Protein AF-0000000073469593 (afdb_homodimer)

Sequence (524 aa):
MDCVEGMSTLTPGMVDVIVTSPPYNIGKAYTTYDDTIPRNTYLKWMRTVAEESYRVLSDHGSFYLNIGGSLKDPWIPIDVAQAFREQGFVLQNMIHWIKSIALPDEGVAAGHYKPINSKRYHNDCHEFIFHFTKNGTVQIDRLATGVPYQDKSNVNRWGGEKRDLRDRGNTWFIPYETIRESRPHPATFPIQLPVMCIKDHGLDKCRLVMDPFMGIGNTAIAAIRLGVPFIGFEIDEGYRKVANERVSAELRRESNNQEDCIMDCVEGMSTLTPGMVDVIVTSPPYNIGKAYTTYDDTIPRNTYLKWMRTVAEESYRVLSDHGSFYLNIGGSLKDPWIPIDVAQAFREQGFVLQNMIHWIKSIALPDEGVAAGHYKPINSKRYHNDCHEFIFHFTKNGTVQIDRLATGVPYQDKSNVNRWGGEKRDLRDRGNTWFIPYETIRESRPHPATFPIQLPVMCIKDHGLDKCRLVMDPFMGIGNTAIAAIRLGVPFIGFEIDEGYRKVANERVSAELRRESNNQEDCI

Radius of gyration: 24.13 Å; Cα contacts (8 Å, |Δi|>4): 1022; chains: 2; bounding box: 48×74×52 Å

Organism: Methanocorpusculum labreanum (strain ATCC 43576 / DSM 4855 / Z) (NCBI:txid410358)

Solvent-accessible surface area (backbone atoms only — not comparable to full-atom values): 27902 Å² total; per-residue (Å²): 71,53,34,68,66,54,50,69,73,49,59,69,40,65,30,25,33,35,43,34,44,70,88,77,70,73,48,71,77,57,77,64,92,59,66,61,58,47,49,54,53,49,48,52,51,48,36,52,47,39,48,50,49,57,47,25,33,21,85,72,16,41,36,37,42,36,38,58,55,47,76,92,40,63,53,52,40,55,54,50,50,47,38,34,42,74,69,54,39,27,70,36,37,77,30,35,39,33,29,22,41,45,39,71,94,74,75,42,61,50,59,57,79,66,86,67,93,59,54,54,53,63,34,79,18,66,32,39,31,41,30,27,21,62,75,53,70,48,59,42,29,57,59,69,64,32,38,61,54,72,58,63,74,46,22,74,72,67,19,73,90,62,42,67,55,34,65,45,37,27,33,42,62,56,56,67,74,87,62,92,57,82,70,89,58,90,86,64,74,48,44,64,57,40,37,48,51,52,35,28,54,25,64,92,71,41,73,24,36,34,17,61,45,28,50,64,25,38,49,52,46,25,29,56,76,69,72,32,49,69,50,70,20,35,64,50,65,69,37,37,53,49,15,51,53,50,45,53,52,51,51,51,51,52,52,50,55,54,54,69,72,100,72,54,34,67,65,54,49,68,73,49,59,70,40,64,30,25,32,34,43,35,45,68,88,75,68,73,50,71,75,58,75,64,91,62,68,62,60,46,50,54,54,48,48,52,50,49,36,52,47,38,48,50,50,56,46,26,33,22,84,75,16,42,36,36,42,36,39,59,54,48,78,91,41,65,54,52,38,54,54,50,51,48,37,35,43,74,68,53,38,26,70,36,37,77,31,36,38,33,30,24,42,45,39,72,94,76,74,42,60,50,59,57,80,65,85,67,94,59,53,55,52,62,32,81,17,64,32,40,32,42,31,27,21,62,74,53,70,50,60,43,30,57,60,70,63,33,37,62,55,72,57,65,74,46,22,74,72,67,19,71,90,62,41,66,56,34,66,46,37,28,33,42,64,56,57,66,73,88,62,91,58,81,69,91,59,90,85,64,75,48,45,64,56,40,38,47,53,50,37,28,52,26,64,92,71,42,73,21,36,34,17,60,45,30,49,63,26,39,49,51,47,26,29,56,76,69,72,32,49,69,49,66,22,35,66,50,64,70,37,36,52,50,15,51,52,50,44,51,52,50,54,52,51,53,54,52,55,56,52,69,72,99

InterPro domains:
  IPR001091 Restriction/modification DNA-methyltransferase [PR00508] (14-28)
  IPR001091 Restriction/modification DNA-methyltransferase [PR00508] (49-69)
  IPR001091 Restriction/modification DNA-methyltransferase [PR00508] (185-202)
  IPR001091 Restriction/modification DNA-methyltransferase [PR00508] (205-223)
  IPR001091 Restriction/modification DNA-methyltransferase [PR00508] (228-248)
  IPR002941 DNA methylase N-4/N-6 [PF01555] (15-245)
  IPR017985 DNA methylase, N-4 cytosine-specific, conserved site [PS00093] (19-24)
  IPR029063 S-adenosyl-L-methionine-dependent methyltransferase superfamily [G3DSA:3.40.50.150] (1-261)
  IPR029063 S-adenosyl-L-methionine-dependent methyltransferase superfamily [SSF53335] (1-248)

Structure (mmCIF, N/CA/C/O backbone):
data_AF-0000000073469593-model_v1
#
loop_
_entity.id
_entity.type
_entity.pdbx_description
1 polymer 'Type II methyltransferase'
#
loop_
_atom_site.group_PDB
_atom_site.id
_atom_site.type_symbol
_atom_site.label_atom_id
_atom_site.label_alt_id
_atom_site.label_comp_id
_atom_site.label_asym_id
_atom_site.label_entity_id
_atom_site.label_seq_id
_atom_site.pdbx_PDB_ins_code
_atom_site.Cartn_x
_atom_site.Cartn_y
_atom_site.Cartn_z
_atom_site.occupancy
_atom_site.B_iso_or_equiv
_atom_site.auth_seq_id
_atom_site.auth_comp_id
_atom_site.auth_asym_id
_atom_site.auth_atom_id
_atom_site.pdbx_PDB_model_num
ATOM 1 N N . MET A 1 1 ? 6.215 31.141 -5.684 1 80.81 1 MET A N 1
ATOM 2 C CA . MET A 1 1 ? 7.559 31.062 -5.109 1 80.81 1 MET A CA 1
ATOM 3 C C . MET A 1 1 ? 8.031 29.609 -5.016 1 80.81 1 MET A C 1
ATOM 5 O O . MET A 1 1 ? 7.23 28.703 -4.777 1 80.81 1 MET A O 1
ATOM 9 N N . ASP A 1 2 ? 9.305 29.516 -5.223 1 86.94 2 ASP A N 1
ATOM 10 C CA . ASP A 1 2 ? 9.945 28.219 -5.066 1 86.94 2 ASP A CA 1
ATOM 11 C C . ASP A 1 2 ? 9.914 27.75 -3.607 1 86.94 2 ASP A C 1
ATOM 13 O O . ASP A 1 2 ? 10.164 28.547 -2.697 1 86.94 2 ASP A O 1
ATOM 17 N N . CYS A 1 3 ? 9.57 26.5 -3.408 1 89.81 3 CYS A N 1
ATOM 18 C CA . CYS A 1 3 ? 9.352 26.016 -2.053 1 89.81 3 CYS A CA 1
ATOM 19 C C . CYS A 1 3 ? 10.641 26.031 -1.246 1 89.81 3 CYS A C 1
ATOM 21 O O . CYS A 1 3 ? 10.633 26.344 -0.055 1 89.81 3 CYS A O 1
ATOM 23 N N . VAL A 1 4 ? 11.789 25.688 -1.833 1 90.12 4 VAL A N 1
ATOM 24 C CA . VAL A 1 4 ? 13.062 25.656 -1.122 1 90.12 4 VAL A CA 1
ATOM 25 C C . VAL A 1 4 ? 13.445 27.062 -0.681 1 90.12 4 VAL A C 1
ATOM 27 O O . VAL A 1 4 ? 13.836 27.281 0.469 1 90.12 4 VAL A O 1
ATOM 30 N N . GLU A 1 5 ? 13.258 27.984 -1.577 1 90.38 5 GLU A N 1
ATOM 31 C CA . GLU A 1 5 ? 13.492 29.391 -1.237 1 90.38 5 GLU A CA 1
ATOM 32 C C . GLU A 1 5 ? 12.539 29.859 -0.138 1 90.38 5 GLU A C 1
ATOM 34 O O . GLU A 1 5 ? 12.961 30.531 0.805 1 90.38 5 GLU A O 1
ATOM 39 N N . GLY A 1 6 ? 11.328 29.516 -0.312 1 93.69 6 GLY A N 1
ATOM 40 C CA . GLY A 1 6 ? 10.344 29.891 0.691 1 93.69 6 GLY A CA 1
ATOM 41 C C . GLY A 1 6 ? 10.641 29.328 2.064 1 93.69 6 GLY A C 1
ATOM 42 O O . GLY A 1 6 ? 10.648 30.047 3.059 1 93.69 6 GLY A O 1
ATOM 43 N N . MET A 1 7 ? 10.922 28.031 2.146 1 95.19 7 MET A N 1
ATOM 44 C CA . MET A 1 7 ? 11.203 27.375 3.416 1 95.19 7 MET A CA 1
ATOM 45 C C . MET A 1 7 ? 12.453 27.938 4.07 1 95.19 7 MET A C 1
ATOM 47 O O . MET A 1 7 ? 12.547 28 5.297 1 95.19 7 MET A O 1
ATOM 51 N N . SER A 1 8 ? 13.398 28.406 3.258 1 94.38 8 SER A N 1
ATOM 52 C CA . SER A 1 8 ? 14.648 28.938 3.779 1 94.38 8 SER A CA 1
ATOM 53 C C . SER A 1 8 ? 14.414 30.188 4.617 1 94.38 8 SER A C 1
ATOM 55 O O . SER A 1 8 ? 15.258 30.562 5.434 1 94.38 8 SER A O 1
ATOM 57 N N . THR A 1 9 ? 13.297 30.781 4.434 1 95.12 9 THR A N 1
ATOM 58 C CA . THR A 1 9 ? 12.992 32 5.168 1 95.12 9 THR A CA 1
ATOM 59 C C . THR A 1 9 ? 12.297 31.688 6.484 1 95.12 9 THR A C 1
ATOM 61 O O . THR A 1 9 ? 12.094 32.594 7.316 1 95.12 9 THR A O 1
ATOM 64 N N . LEU A 1 10 ? 11.93 30.484 6.637 1 97 10 LEU A N 1
ATOM 65 C CA . LEU A 1 10 ? 11.18 30.094 7.824 1 97 10 LEU A CA 1
ATOM 66 C C . LEU A 1 10 ? 12.117 29.734 8.969 1 97 10 LEU A C 1
ATOM 68 O O . LEU A 1 10 ? 13.195 29.172 8.734 1 97 10 LEU A O 1
ATOM 72 N N . THR A 1 11 ? 11.727 30.016 10.219 1 97.56 11 THR A N 1
ATOM 73 C CA . THR A 1 11 ? 12.469 29.656 11.422 1 97.56 11 THR A CA 1
ATOM 74 C C . THR A 1 11 ? 12.469 28.141 11.617 1 97.56 11 THR A C 1
ATOM 76 O O . THR A 1 11 ? 11.438 27.484 11.438 1 97.56 11 THR A O 1
ATOM 79 N N . PRO A 1 12 ? 13.664 27.578 11.984 1 98.38 12 PRO A N 1
ATOM 80 C CA . PRO A 1 12 ? 13.703 26.141 12.266 1 98.38 12 PRO A CA 1
ATOM 81 C C . PRO A 1 12 ? 12.695 25.719 13.336 1 98.38 12 PRO A C 1
ATOM 83 O O . PRO A 1 12 ? 12.523 26.438 14.336 1 98.38 12 PRO A O 1
ATOM 86 N N . GLY A 1 13 ? 11.953 24.703 13.109 1 98.44 13 GLY A N 1
ATOM 87 C CA . GLY A 1 13 ? 11.078 24.109 14.117 1 98.44 13 GLY A CA 1
ATOM 88 C C . GLY A 1 13 ? 9.742 24.812 14.227 1 98.44 13 GLY A C 1
ATOM 89 O O . GLY A 1 13 ? 8.953 24.531 15.133 1 98.44 13 GLY A O 1
ATOM 90 N N . MET A 1 14 ? 9.445 25.672 13.273 1 98 14 MET A N 1
ATOM 91 C CA . MET A 1 14 ? 8.258 26.5 13.43 1 98 14 MET A CA 1
ATOM 92 C C . MET A 1 14 ? 7.012 25.766 12.93 1 98 14 MET A C 1
ATOM 94 O O . MET A 1 14 ? 5.891 26.125 13.281 1 98 14 MET A O 1
ATOM 98 N N . VAL A 1 15 ? 7.188 24.75 12.086 1 98.69 15 VAL A N 1
ATOM 99 C CA . VAL A 1 15 ? 6.086 24.031 11.461 1 98.69 15 VAL A CA 1
ATOM 100 C C . VAL A 1 15 ? 5.812 22.734 12.227 1 98.69 15 VAL A C 1
ATOM 102 O O . VAL A 1 15 ? 6.746 22.016 12.578 1 98.69 15 VAL A O 1
ATOM 105 N N . ASP A 1 16 ? 4.516 22.406 12.445 1 98.88 16 ASP A N 1
ATOM 106 C CA . ASP A 1 16 ? 4.184 21.188 13.18 1 98.88 16 ASP A CA 1
ATOM 107 C C . ASP A 1 16 ? 3.695 20.094 12.234 1 98.88 16 ASP A C 1
ATOM 109 O O . ASP A 1 16 ? 3.873 18.906 12.516 1 98.88 16 ASP A O 1
ATOM 113 N N . VAL A 1 17 ? 3.027 20.516 11.195 1 98.94 17 VAL A N 1
ATOM 114 C CA . VAL A 1 17 ? 2.52 19.516 10.258 1 98.94 17 VAL A CA 1
ATOM 115 C C . VAL A 1 17 ? 2.801 19.953 8.82 1 98.94 17 VAL A C 1
ATOM 117 O O . VAL A 1 17 ? 2.529 21.094 8.453 1 98.94 17 VAL A O 1
ATOM 120 N N . ILE A 1 18 ? 3.426 19.125 8.055 1 98.94 18 ILE A N 1
ATOM 121 C CA . ILE A 1 18 ? 3.562 19.297 6.613 1 98.94 18 ILE A CA 1
ATOM 122 C C . ILE A 1 18 ? 2.73 18.234 5.891 1 98.94 18 ILE A C 1
ATOM 124 O O . ILE A 1 18 ? 2.842 17.047 6.188 1 98.94 18 ILE A O 1
ATOM 128 N N . VAL A 1 19 ? 1.78 18.594 5.066 1 98.88 19 VAL A N 1
ATOM 129 C CA . VAL A 1 19 ? 1.028 17.719 4.18 1 98.88 19 VAL A CA 1
ATOM 130 C C . VAL A 1 19 ? 1.195 18.172 2.732 1 98.88 19 VAL A C 1
ATOM 132 O O . VAL A 1 19 ? 0.805 19.297 2.381 1 98.88 19 VAL A O 1
ATOM 135 N N . THR A 1 20 ? 1.759 17.297 1.918 1 98.19 20 THR A N 1
ATOM 136 C CA . THR A 1 20 ? 2.119 17.781 0.59 1 98.19 20 THR A CA 1
ATOM 137 C C . THR A 1 20 ? 2.209 16.625 -0.402 1 98.19 20 THR A C 1
ATOM 139 O O . THR A 1 20 ? 2.207 15.461 -0.006 1 98.19 20 THR A O 1
ATOM 142 N N . SER A 1 21 ? 2.205 16.922 -1.648 1 96.62 21 SER A N 1
ATOM 143 C CA . SER A 1 21 ? 2.424 16.031 -2.777 1 96.62 21 SER A CA 1
ATOM 144 C C . SER A 1 21 ? 3.285 16.688 -3.85 1 96.62 21 SER A C 1
ATOM 146 O O . SER A 1 21 ? 2.824 17.578 -4.566 1 96.62 21 SER A O 1
ATOM 148 N N . PRO A 1 22 ? 4.512 16.266 -3.973 1 94.25 22 PRO A N 1
ATOM 149 C CA . PRO A 1 22 ? 5.391 16.859 -4.984 1 94.25 22 PRO A CA 1
ATOM 150 C C . PRO A 1 22 ? 5.031 16.422 -6.402 1 94.25 22 PRO A C 1
ATOM 152 O O . PRO A 1 22 ? 4.434 15.359 -6.598 1 94.25 22 PRO A O 1
ATOM 155 N N . PRO A 1 23 ? 5.359 17.25 -7.359 1 86.62 23 PRO A N 1
ATOM 156 C CA . PRO A 1 23 ? 5.168 16.812 -8.75 1 86.62 23 PRO A CA 1
ATOM 157 C C . PRO A 1 23 ? 6.098 15.672 -9.141 1 86.62 23 PRO A C 1
ATOM 159 O O . PRO A 1 23 ? 7.246 15.625 -8.703 1 86.62 23 PRO A O 1
ATOM 162 N N . TYR A 1 24 ? 5.641 14.648 -9.648 1 69.81 24 TYR A N 1
ATOM 163 C CA . TYR A 1 24 ? 6.496 13.5 -9.945 1 69.81 24 TYR A CA 1
ATOM 164 C C . TYR A 1 24 ? 6.859 13.461 -11.422 1 69.81 24 TYR A C 1
ATOM 166 O O . TYR A 1 24 ? 7.727 12.688 -11.836 1 69.81 24 TYR A O 1
ATOM 174 N N . ASN A 1 25 ? 6.152 14.141 -12.422 1 59.56 25 ASN A N 1
ATOM 175 C CA . ASN A 1 25 ? 6.367 14.023 -13.859 1 59.56 25 ASN A CA 1
ATOM 176 C C . ASN A 1 25 ? 7.625 14.773 -14.297 1 59.56 25 ASN A C 1
ATOM 178 O O . ASN A 1 25 ? 7.664 15.344 -15.391 1 59.56 25 ASN A O 1
ATOM 182 N N . ILE A 1 26 ? 8.633 14.914 -13.539 1 50.75 26 ILE A N 1
ATOM 183 C CA . ILE A 1 26 ? 9.602 15.867 -14.055 1 50.75 26 ILE A CA 1
ATOM 184 C C . ILE A 1 26 ? 10.164 15.367 -15.391 1 50.75 26 ILE A C 1
ATOM 186 O O . ILE A 1 26 ? 10.758 16.141 -16.141 1 50.75 26 ILE A O 1
ATOM 190 N N . GLY A 1 27 ? 10.172 14.055 -15.664 1 45.56 27 GLY A N 1
ATOM 191 C CA . GLY A 1 27 ? 10.891 13.703 -16.875 1 45.56 27 GLY A CA 1
ATOM 192 C C . GLY A 1 27 ? 10.102 13.977 -18.141 1 45.56 27 GLY A C 1
ATOM 193 O O . GLY A 1 27 ? 10.516 13.594 -19.234 1 45.56 27 GLY A O 1
ATOM 194 N N . LYS A 1 28 ? 8.805 14.422 -18.031 1 44.06 28 LYS A N 1
ATOM 195 C CA . LYS A 1 28 ? 8.164 14.422 -19.344 1 44.06 28 LYS A CA 1
ATOM 196 C C . LYS A 1 28 ? 8.922 15.305 -20.328 1 44.06 28 LYS A C 1
ATOM 198 O O . LYS A 1 28 ? 8.711 15.219 -21.547 1 44.06 28 LYS A O 1
ATOM 203 N N . ALA A 1 29 ? 9.398 16.312 -19.844 1 39.09 29 ALA A N 1
ATOM 204 C CA . ALA A 1 29 ? 9.953 17.203 -20.859 1 39.09 29 ALA A CA 1
ATOM 205 C C . ALA A 1 29 ? 11.203 16.594 -21.5 1 39.09 29 ALA A C 1
ATOM 207 O O . ALA A 1 29 ? 11.75 17.141 -22.453 1 39.09 29 ALA A O 1
ATOM 208 N N . TYR A 1 30 ? 11.977 15.906 -20.609 1 36.78 30 TYR A N 1
ATOM 209 C CA . TYR A 1 30 ? 13.234 15.57 -21.266 1 36.78 30 TYR A CA 1
ATOM 210 C C . TYR A 1 30 ? 13.07 14.344 -22.156 1 36.78 30 TYR A C 1
ATOM 212 O O . TYR A 1 30 ? 12.797 13.242 -21.672 1 36.78 30 TYR A O 1
ATOM 220 N N . THR A 1 31 ? 12.648 14.469 -23.219 1 36.5 31 THR A N 1
ATOM 221 C CA . THR A 1 31 ? 12.617 13.586 -24.391 1 36.5 31 THR A CA 1
ATOM 222 C C . THR A 1 31 ? 13.898 12.773 -24.484 1 36.5 31 THR A C 1
ATOM 224 O O . THR A 1 31 ? 14.047 11.938 -25.375 1 36.5 31 THR A O 1
ATOM 227 N N . THR A 1 32 ? 15.125 13.258 -24.062 1 37.03 32 THR A N 1
ATOM 228 C CA . THR A 1 32 ? 16.297 12.492 -24.469 1 37.03 32 THR A CA 1
ATOM 229 C C . THR A 1 32 ? 16.312 11.125 -23.781 1 37.03 32 THR A C 1
ATOM 231 O O . THR A 1 32 ? 15.781 10.977 -22.688 1 37.03 32 THR A O 1
ATOM 234 N N . TYR A 1 33 ? 16.859 10.016 -24.391 1 41.59 33 TYR A N 1
ATOM 235 C CA . TYR A 1 33 ? 17.047 8.586 -24.172 1 41.59 33 TYR A CA 1
ATOM 236 C C . TYR A 1 33 ? 17.484 8.297 -22.75 1 41.59 33 TYR A C 1
ATOM 238 O O . TYR A 1 33 ? 17.594 7.133 -22.344 1 41.59 33 TYR A O 1
ATOM 246 N N . ASP A 1 34 ? 18.109 9.203 -22.016 1 42.69 34 ASP A N 1
ATOM 247 C CA . ASP A 1 34 ? 18.719 8.828 -20.75 1 42.69 34 ASP A CA 1
ATOM 248 C C . ASP A 1 34 ? 17.781 9.133 -19.578 1 42.69 34 ASP A C 1
ATOM 250 O O . ASP A 1 34 ? 17.875 10.188 -18.953 1 42.69 34 ASP A O 1
ATOM 254 N N . ASP A 1 35 ? 16.688 8.453 -19.375 1 49.41 35 ASP A N 1
ATOM 255 C CA . ASP A 1 35 ? 15.648 8.484 -18.344 1 49.41 35 ASP A CA 1
ATOM 256 C C . ASP A 1 35 ? 16.25 8.555 -16.953 1 49.41 35 ASP A C 1
ATOM 258 O O . ASP A 1 35 ? 15.57 8.945 -15.992 1 49.41 35 ASP A O 1
ATOM 262 N N . THR A 1 36 ? 17.484 8.109 -16.781 1 55.84 36 THR A N 1
ATOM 263 C CA . THR A 1 36 ? 18.156 8.062 -15.492 1 55.84 36 THR A CA 1
ATOM 264 C C . THR A 1 36 ? 18.547 9.469 -15.031 1 55.84 36 THR A C 1
ATOM 266 O O . THR A 1 36 ? 18.562 9.75 -13.828 1 55.84 36 THR A O 1
ATOM 269 N N . ILE A 1 37 ? 18.906 10.383 -15.898 1 56.09 37 ILE A N 1
ATOM 270 C CA . ILE A 1 37 ? 19.344 11.734 -15.531 1 56.09 37 ILE A CA 1
ATOM 271 C C . ILE A 1 37 ? 18.172 12.5 -14.922 1 56.09 37 ILE A C 1
ATOM 273 O O . ILE A 1 37 ? 18.281 13.078 -13.836 1 56.09 37 ILE A O 1
ATOM 277 N N . PRO A 1 38 ? 17.109 12.102 -15.508 1 78.5 38 PRO A N 1
ATOM 278 C CA . PRO A 1 38 ? 15.969 12.836 -14.969 1 78.5 38 PRO A CA 1
ATOM 279 C C . PRO A 1 38 ? 15.547 12.344 -13.586 1 78.5 38 PRO A C 1
ATOM 281 O O . PRO A 1 38 ? 15.227 13.148 -12.703 1 78.5 38 PRO A O 1
ATOM 284 N N . ARG A 1 39 ? 15.82 11.07 -13.273 1 85.38 39 ARG A N 1
ATOM 285 C CA . ARG A 1 39 ? 15.414 10.547 -11.969 1 85.38 39 ARG A CA 1
ATOM 286 C C . ARG A 1 39 ? 16.375 11.016 -10.883 1 85.38 39 ARG A C 1
ATOM 288 O O . ARG A 1 39 ? 15.945 11.422 -9.797 1 85.38 39 ARG A O 1
ATOM 295 N N . ASN A 1 40 ? 17.672 10.969 -11.242 1 90.06 40 ASN A N 1
ATOM 296 C CA . ASN A 1 40 ? 18.672 11.391 -10.273 1 90.06 40 ASN A CA 1
ATOM 297 C C . ASN A 1 40 ? 18.516 12.867 -9.922 1 90.06 40 ASN A C 1
ATOM 299 O O . ASN A 1 40 ? 18.672 13.258 -8.766 1 90.06 40 ASN A O 1
ATOM 303 N N . THR A 1 41 ? 18.281 13.648 -10.938 1 91.62 41 THR A N 1
ATOM 304 C CA . THR A 1 41 ? 18.062 15.07 -10.711 1 91.62 41 THR A CA 1
ATOM 305 C C . THR A 1 41 ? 16.828 15.297 -9.852 1 91.62 41 THR A C 1
ATOM 307 O O . THR A 1 41 ? 16.844 16.109 -8.93 1 91.62 41 THR A O 1
ATOM 310 N N . TYR A 1 42 ? 15.852 14.531 -10.156 1 92.38 42 TYR A N 1
ATOM 311 C CA . TYR A 1 42 ? 14.625 14.625 -9.375 1 92.38 42 TYR A CA 1
ATOM 312 C C . TYR A 1 42 ? 14.867 14.234 -7.922 1 92.38 42 TYR A C 1
ATOM 314 O O . TYR A 1 42 ? 14.438 14.938 -7.004 1 92.38 42 TYR A O 1
ATOM 322 N N . LEU A 1 43 ? 15.578 13.164 -7.684 1 95 43 LEU A N 1
ATOM 323 C CA . LEU A 1 43 ? 15.836 12.688 -6.332 1 95 43 LEU A CA 1
ATOM 324 C C . LEU A 1 43 ? 16.734 13.648 -5.574 1 95 43 LEU A C 1
ATOM 326 O O . LEU A 1 43 ? 16.609 13.805 -4.359 1 95 43 LEU A O 1
ATOM 330 N N . LYS A 1 44 ? 17.672 14.258 -6.277 1 94.88 44 LYS A N 1
ATOM 331 C CA . LYS A 1 44 ? 18.5 15.289 -5.656 1 94.88 44 LYS A CA 1
ATOM 332 C C . LYS A 1 44 ? 17.641 16.469 -5.176 1 94.88 44 LYS A C 1
ATOM 334 O O . LYS A 1 44 ? 17.859 16.984 -4.078 1 94.88 44 LYS A O 1
ATOM 339 N N . TRP A 1 45 ? 16.766 16.859 -6.039 1 93.81 45 TRP A N 1
ATOM 340 C CA . TRP A 1 45 ? 15.836 17.922 -5.672 1 93.81 45 TRP A CA 1
ATOM 341 C C . TRP A 1 45 ? 14.992 17.531 -4.465 1 93.81 45 TRP A C 1
ATOM 343 O O . TRP A 1 45 ? 14.812 18.312 -3.535 1 93.81 45 TRP A O 1
ATOM 353 N N . MET A 1 46 ? 14.523 16.281 -4.445 1 95.81 46 MET A N 1
ATOM 354 C CA . MET A 1 46 ? 13.719 15.805 -3.328 1 95.81 46 MET A CA 1
ATOM 355 C C . MET A 1 46 ? 14.531 15.758 -2.043 1 95.81 46 MET A C 1
ATOM 357 O O . MET A 1 46 ? 14.008 15.992 -0.955 1 95.81 46 MET A O 1
ATOM 361 N N . ARG A 1 47 ? 15.789 15.484 -2.145 1 97.31 47 ARG A N 1
ATOM 362 C CA . ARG A 1 47 ? 16.672 15.516 -0.978 1 97.31 47 ARG A CA 1
ATOM 363 C C . ARG A 1 47 ? 16.766 16.922 -0.407 1 97.31 47 ARG A C 1
ATOM 365 O O . ARG A 1 47 ? 16.781 17.109 0.812 1 97.31 47 ARG A O 1
ATOM 372 N N . THR A 1 48 ? 16.812 17.906 -1.326 1 96.94 48 THR A N 1
ATOM 373 C CA . THR A 1 48 ? 16.844 19.297 -0.891 1 96.94 48 THR A CA 1
ATOM 374 C C . THR A 1 48 ? 15.539 19.672 -0.184 1 96.94 48 THR A C 1
ATOM 376 O O . THR A 1 48 ? 15.562 20.328 0.859 1 96.94 48 THR A O 1
ATOM 379 N N . VAL A 1 49 ? 14.469 19.219 -0.74 1 97.31 49 VAL A N 1
ATOM 380 C CA . VAL A 1 49 ? 13.164 19.438 -0.129 1 97.31 49 VAL A CA 1
ATOM 381 C C . VAL A 1 49 ? 13.117 18.781 1.251 1 97.31 49 VAL A C 1
ATOM 383 O O . VAL A 1 49 ? 12.648 19.391 2.217 1 97.31 49 VAL A O 1
ATOM 386 N N . ALA A 1 50 ? 13.609 17.578 1.336 1 98.5 50 ALA A N 1
ATOM 387 C CA . ALA A 1 50 ? 13.648 16.844 2.602 1 98.5 50 ALA A CA 1
ATOM 388 C C . ALA A 1 50 ? 14.477 17.594 3.639 1 98.5 50 ALA A C 1
ATOM 390 O O . ALA A 1 50 ? 14.078 17.719 4.797 1 98.5 50 ALA A O 1
ATOM 391 N N . GLU A 1 51 ? 15.586 18.109 3.25 1 98.38 51 GLU A N 1
ATOM 392 C CA . GLU A 1 51 ? 16.484 18.828 4.141 1 98.38 51 GLU A CA 1
ATOM 393 C C . GLU A 1 51 ? 15.828 20.078 4.719 1 98.38 51 GLU A C 1
ATOM 395 O O . GLU A 1 51 ? 15.844 20.281 5.934 1 98.38 51 GLU A O 1
ATOM 400 N N . GLU A 1 52 ? 15.273 20.891 3.84 1 98.44 52 GLU A N 1
ATOM 401 C CA . GLU A 1 52 ? 14.609 22.109 4.289 1 98.44 52 GLU A CA 1
ATOM 402 C C . GLU A 1 52 ? 13.375 21.797 5.133 1 98.44 52 GLU A C 1
ATOM 404 O O . GLU A 1 52 ? 13.117 22.453 6.133 1 98.44 52 GLU A O 1
ATOM 409 N N . SER A 1 53 ? 12.602 20.781 4.73 1 98.69 53 SER A N 1
ATOM 410 C CA . SER A 1 53 ? 11.438 20.359 5.5 1 98.69 53 SER A CA 1
ATOM 411 C C . SER A 1 53 ? 11.836 19.891 6.898 1 98.69 53 SER A C 1
ATOM 413 O O . SER A 1 53 ? 11.148 20.188 7.879 1 98.69 53 SER A O 1
ATOM 415 N N . TYR A 1 54 ? 12.93 19.125 6.906 1 98.81 54 TYR A N 1
ATOM 416 C CA . TYR A 1 54 ? 13.445 18.641 8.188 1 98.81 54 TYR A CA 1
ATOM 417 C C . TYR A 1 54 ? 13.789 19.812 9.109 1 98.81 54 TYR A C 1
ATOM 419 O O . TYR A 1 54 ? 13.477 19.781 10.297 1 98.81 54 TYR A O 1
ATOM 427 N N . ARG A 1 55 ? 14.422 20.828 8.602 1 98.62 55 ARG A N 1
ATOM 428 C CA . ARG A 1 55 ? 14.844 22 9.367 1 98.62 55 ARG A CA 1
ATOM 429 C C . ARG A 1 55 ? 13.648 22.734 9.945 1 98.62 55 ARG A C 1
ATOM 431 O O . ARG A 1 55 ? 13.641 23.109 11.117 1 98.62 55 ARG A O 1
ATOM 438 N N . VAL A 1 56 ? 12.633 22.922 9.164 1 98.62 56 VAL A N 1
ATOM 439 C CA . VAL A 1 56 ? 11.539 23.797 9.578 1 98.62 56 VAL A CA 1
ATOM 440 C C . VAL A 1 56 ? 10.539 23.016 10.422 1 98.62 56 VAL A C 1
ATOM 442 O O . VAL A 1 56 ? 9.727 23.594 11.141 1 98.62 56 VAL A O 1
ATOM 445 N N . LEU A 1 57 ? 10.508 21.688 10.312 1 98.81 57 LEU A N 1
ATOM 446 C CA . LEU A 1 57 ? 9.594 20.844 11.078 1 98.81 57 LEU A CA 1
ATOM 447 C C . LEU A 1 57 ? 9.992 20.812 12.547 1 98.81 57 LEU A C 1
ATOM 449 O O . LEU A 1 57 ? 11.172 20.703 12.883 1 98.81 57 LEU A O 1
ATOM 453 N N . SER A 1 58 ? 9.062 20.938 13.422 1 98.62 58 SER A N 1
ATOM 454 C CA . SER A 1 58 ? 9.336 20.844 14.852 1 98.62 58 SER A CA 1
ATOM 455 C C . SER A 1 58 ? 9.758 19.438 15.25 1 98.62 58 SER A C 1
ATOM 457 O O . SER A 1 58 ? 9.539 18.484 14.5 1 98.62 58 SER A O 1
ATOM 459 N N . ASP A 1 59 ? 10.336 19.266 16.406 1 98 59 ASP A N 1
ATOM 460 C CA . ASP A 1 59 ? 10.812 17.969 16.891 1 98 59 ASP A CA 1
ATOM 461 C C . ASP A 1 59 ? 9.641 17.016 17.125 1 98 59 ASP A C 1
ATOM 463 O O . ASP A 1 59 ? 9.828 15.797 17.141 1 98 59 ASP A O 1
ATOM 467 N N . HIS A 1 60 ? 8.453 17.547 17.234 1 97.81 60 HIS A N 1
ATOM 468 C CA . HIS A 1 60 ? 7.25 16.75 17.438 1 97.81 60 HIS A CA 1
ATOM 469 C C . HIS A 1 60 ? 6.289 16.891 16.266 1 97.81 60 HIS A C 1
ATOM 471 O O . HIS A 1 60 ? 5.078 16.734 16.422 1 97.81 60 HIS A O 1
ATOM 477 N N . GLY A 1 61 ? 6.863 17.297 15.156 1 98.81 61 GLY A N 1
ATOM 478 C CA . GLY A 1 61 ? 6.039 17.516 13.977 1 98.81 61 GLY A CA 1
ATOM 479 C C . GLY A 1 61 ? 5.863 16.266 13.133 1 98.81 61 GLY A C 1
ATOM 480 O O . GLY A 1 61 ? 6.555 15.258 13.344 1 98.81 61 GLY A O 1
ATOM 481 N N . SER A 1 62 ? 4.926 16.266 12.281 1 98.88 62 SER A N 1
ATOM 482 C CA . SER A 1 62 ? 4.609 15.211 11.328 1 98.88 62 SER A CA 1
ATOM 483 C C . SER A 1 62 ? 4.719 15.711 9.891 1 98.88 62 SER A C 1
ATOM 485 O O . SER A 1 62 ? 4.242 16.797 9.562 1 98.88 62 SER A O 1
ATOM 487 N N . PHE A 1 63 ? 5.41 14.992 9.086 1 98.94 63 PHE A N 1
ATOM 488 C CA . PHE A 1 63 ? 5.48 15.211 7.648 1 98.94 63 PHE A CA 1
ATOM 489 C C . PHE A 1 63 ? 4.754 14.102 6.895 1 98.94 63 PHE A C 1
ATOM 491 O O . PHE A 1 63 ? 5.223 12.969 6.848 1 98.94 63 PHE A O 1
ATOM 498 N N . TYR A 1 64 ? 3.572 14.445 6.293 1 98.94 64 TYR A N 1
ATOM 499 C CA . TYR A 1 64 ? 2.82 13.523 5.445 1 98.94 64 TYR A CA 1
ATOM 500 C C . TYR A 1 64 ? 3.115 13.781 3.971 1 98.94 64 TYR A C 1
ATOM 502 O O . TYR A 1 64 ? 2.715 14.805 3.418 1 98.94 64 TYR A O 1
ATOM 510 N N . LEU A 1 65 ? 3.773 12.836 3.338 1 98.75 65 LEU A N 1
ATOM 511 C CA . LEU A 1 65 ? 4.133 12.914 1.927 1 98.75 65 LEU A CA 1
ATOM 512 C C . LEU A 1 65 ? 3.252 12 1.087 1 98.75 65 LEU A C 1
ATOM 514 O O . LEU A 1 65 ? 3.373 10.773 1.162 1 98.75 65 LEU A O 1
ATOM 518 N N . ASN A 1 66 ? 2.363 12.617 0.325 1 98.12 66 ASN A N 1
ATOM 519 C CA . ASN A 1 66 ? 1.592 11.852 -0.646 1 98.12 66 ASN A CA 1
ATOM 520 C C . ASN A 1 66 ? 2.314 11.758 -1.987 1 98.12 66 ASN A C 1
ATOM 522 O O . ASN A 1 66 ? 2.715 12.773 -2.555 1 98.12 66 ASN A O 1
ATOM 526 N N . ILE A 1 67 ? 2.486 10.547 -2.418 1 95.69 67 ILE A N 1
ATOM 527 C CA . ILE A 1 67 ? 3.156 10.383 -3.705 1 95.69 67 ILE A CA 1
ATOM 528 C C . ILE A 1 67 ? 2.711 9.078 -4.355 1 95.69 67 ILE A C 1
ATOM 530 O O . ILE A 1 67 ? 2.602 8.047 -3.686 1 95.69 67 ILE A O 1
ATOM 534 N N . GLY A 1 68 ? 2.346 9.164 -5.594 1 89.25 68 GLY A N 1
ATOM 535 C CA . GLY A 1 68 ? 2.053 8.008 -6.426 1 89.25 68 GLY A CA 1
ATOM 536 C C . GLY A 1 68 ? 3.092 7.773 -7.504 1 89.25 68 GLY A C 1
ATOM 537 O O . GLY A 1 68 ? 4.066 8.523 -7.609 1 89.25 68 GLY A O 1
ATOM 538 N N . GLY A 1 69 ? 3.082 6.621 -8.102 1 79.56 69 GLY A N 1
ATOM 539 C CA . GLY A 1 69 ? 3.936 6.289 -9.227 1 79.56 69 GLY A CA 1
ATOM 540 C C . GLY A 1 69 ? 3.158 6.031 -10.508 1 79.56 69 GLY A C 1
ATOM 541 O O . GLY A 1 69 ? 1.932 6.141 -10.523 1 79.56 69 GLY A O 1
ATOM 542 N N . SER A 1 70 ? 3.902 6 -11.539 1 84.94 70 SER A N 1
ATOM 543 C CA . SER A 1 70 ? 3.305 5.512 -12.781 1 84.94 70 SER A CA 1
ATOM 544 C C . SER A 1 70 ? 3.344 3.99 -12.852 1 84.94 70 SER A C 1
ATOM 546 O O . SER A 1 70 ? 4.16 3.354 -12.18 1 84.94 70 SER A O 1
ATOM 548 N N . LEU A 1 71 ? 2.412 3.457 -13.555 1 88.5 71 LEU A N 1
ATOM 549 C CA . LEU A 1 71 ? 2.373 2.012 -13.75 1 88.5 71 LEU A CA 1
ATOM 550 C C . LEU A 1 71 ? 3.688 1.504 -14.328 1 88.5 71 LEU A C 1
ATOM 552 O O . LEU A 1 71 ? 4.156 0.421 -13.969 1 88.5 71 LEU A O 1
ATOM 556 N N . LYS A 1 72 ? 4.27 2.336 -15.117 1 89.12 72 LYS A N 1
ATOM 557 C CA . LYS A 1 72 ? 5.496 1.942 -15.805 1 89.12 72 LYS A CA 1
ATOM 558 C C . LYS A 1 72 ? 6.707 2.094 -14.891 1 89.12 72 LYS A C 1
ATOM 560 O O . LYS A 1 72 ? 7.777 1.544 -15.172 1 89.12 72 LYS A O 1
ATOM 565 N N . ASP A 1 73 ? 6.539 2.861 -13.781 1 91 73 ASP A N 1
ATOM 566 C CA . ASP A 1 73 ? 7.629 3.051 -12.828 1 91 73 ASP A CA 1
ATOM 567 C C . ASP A 1 73 ? 7.105 3.084 -11.391 1 91 73 ASP A C 1
ATOM 569 O O . ASP A 1 73 ? 7.039 4.152 -10.773 1 91 73 ASP A O 1
ATOM 573 N N . PRO A 1 74 ? 6.879 1.918 -10.867 1 93.81 74 PRO A N 1
ATOM 574 C CA . PRO A 1 74 ? 6.312 1.842 -9.516 1 93.81 74 PRO A CA 1
ATOM 575 C C . PRO A 1 74 ? 7.332 2.189 -8.438 1 93.81 74 PRO A C 1
ATOM 577 O O . PRO A 1 74 ? 6.973 2.307 -7.262 1 93.81 74 PRO A O 1
ATOM 580 N N . TRP A 1 75 ? 8.617 2.52 -8.766 1 95.5 75 TRP A N 1
ATOM 581 C CA . TRP A 1 75 ? 9.688 2.707 -7.785 1 95.5 75 TRP A CA 1
ATOM 582 C C . TRP A 1 75 ? 9.789 4.172 -7.363 1 95.5 75 TRP A C 1
ATOM 584 O O . TRP A 1 75 ? 10.414 4.488 -6.352 1 95.5 75 TRP A O 1
ATOM 594 N N . ILE A 1 76 ? 9.148 5.078 -8.078 1 93.5 76 ILE A N 1
ATOM 595 C CA . ILE A 1 76 ? 9.344 6.508 -7.844 1 93.5 76 ILE A CA 1
ATOM 596 C C . ILE A 1 76 ? 8.969 6.852 -6.402 1 93.5 76 ILE A C 1
ATOM 598 O O . ILE A 1 76 ? 9.773 7.441 -5.676 1 93.5 76 ILE A O 1
ATOM 602 N N . PRO A 1 77 ? 7.797 6.441 -5.938 1 96.19 77 PRO A N 1
ATOM 603 C CA . PRO A 1 77 ? 7.469 6.805 -4.559 1 96.19 77 PRO A CA 1
ATOM 604 C C . PRO A 1 77 ? 8.43 6.195 -3.543 1 96.19 77 PRO A C 1
ATOM 606 O O . PRO A 1 77 ? 8.773 6.836 -2.545 1 96.19 77 PRO A O 1
ATOM 609 N N . ILE A 1 78 ? 8.852 5.016 -3.807 1 96.75 78 ILE A N 1
ATOM 610 C CA . ILE A 1 78 ? 9.758 4.301 -2.91 1 96.75 78 ILE A CA 1
ATOM 611 C C . ILE A 1 78 ? 11.117 4.992 -2.891 1 96.75 78 ILE A C 1
ATOM 613 O O . ILE A 1 78 ? 11.695 5.199 -1.824 1 96.75 78 ILE A O 1
ATOM 617 N N . ASP A 1 79 ? 11.625 5.379 -4.047 1 96.31 79 ASP A N 1
ATOM 618 C CA . ASP A 1 79 ? 12.914 6.055 -4.145 1 96.31 79 ASP A CA 1
ATOM 619 C C . ASP A 1 79 ? 12.875 7.414 -3.455 1 96.31 79 ASP A C 1
ATOM 621 O O . ASP A 1 79 ? 13.859 7.836 -2.838 1 96.31 79 ASP A O 1
ATOM 625 N N . VAL A 1 80 ? 11.766 8.102 -3.566 1 96.88 80 VAL A N 1
ATOM 626 C CA . VAL A 1 80 ? 11.609 9.375 -2.881 1 96.88 80 VAL A CA 1
ATOM 627 C C . VAL A 1 80 ? 11.602 9.156 -1.37 1 96.88 80 VAL A C 1
ATOM 629 O O . VAL A 1 80 ? 12.289 9.867 -0.632 1 96.88 80 VAL A O 1
ATOM 632 N N . ALA A 1 81 ? 10.852 8.18 -0.935 1 98.06 81 ALA A N 1
ATOM 633 C CA . ALA A 1 81 ? 10.828 7.875 0.493 1 98.06 81 ALA A CA 1
ATOM 634 C C . ALA A 1 81 ? 12.227 7.535 1.004 1 98.06 81 ALA A C 1
ATOM 636 O O . ALA A 1 81 ? 12.602 7.93 2.111 1 98.06 81 ALA A O 1
ATOM 637 N N . GLN A 1 82 ? 12.93 6.805 0.21 1 97.5 82 GLN A N 1
ATOM 638 C CA . GLN A 1 82 ? 14.305 6.453 0.565 1 97.5 82 GLN A CA 1
ATOM 639 C C . GLN A 1 82 ? 15.172 7.699 0.711 1 97.5 82 GLN A C 1
ATOM 641 O O . GLN A 1 82 ? 16.016 7.773 1.607 1 97.5 82 GLN A O 1
ATOM 646 N N . ALA A 1 83 ? 15.016 8.633 -0.167 1 97.31 83 ALA A N 1
ATOM 647 C CA . ALA A 1 83 ? 15.75 9.891 -0.067 1 97.31 83 ALA A CA 1
ATOM 648 C C . ALA A 1 83 ? 15.469 10.586 1.263 1 97.31 83 ALA A C 1
ATOM 650 O O . ALA A 1 83 ? 16.391 11.117 1.896 1 97.31 83 ALA A O 1
ATOM 651 N N . PHE A 1 84 ? 14.211 10.602 1.66 1 98.69 84 PHE A N 1
ATOM 652 C CA . PHE A 1 84 ? 13.844 11.203 2.938 1 98.69 84 PHE A CA 1
ATOM 653 C C . PHE A 1 84 ? 14.469 10.438 4.094 1 98.69 84 PHE A C 1
ATOM 655 O O . PHE A 1 84 ? 14.953 11.039 5.055 1 98.69 84 PHE A O 1
ATOM 662 N N . ARG A 1 85 ? 14.43 9.078 3.986 1 98.19 85 ARG A N 1
ATOM 663 C CA . ARG A 1 85 ? 15.086 8.227 4.977 1 98.19 85 ARG A CA 1
ATOM 664 C C . ARG A 1 85 ? 16.562 8.594 5.129 1 98.19 85 ARG A C 1
ATOM 666 O O . ARG A 1 85 ? 17.047 8.758 6.246 1 98.19 85 ARG A O 1
ATOM 673 N N . GLU A 1 86 ? 17.203 8.836 4.074 1 97.25 86 GLU A N 1
ATOM 674 C CA . GLU A 1 86 ? 18.641 9.133 4.047 1 97.25 86 GLU A CA 1
ATOM 675 C C . GLU A 1 86 ? 18.922 10.516 4.629 1 97.25 86 GLU A C 1
ATOM 677 O O . GLU A 1 86 ? 20.031 10.781 5.094 1 97.25 86 GLU A O 1
ATOM 682 N N . GLN A 1 87 ? 17.938 11.383 4.551 1 97.69 87 GLN A N 1
ATOM 683 C CA . GLN A 1 87 ? 18.109 12.734 5.074 1 97.69 87 GLN A CA 1
ATOM 684 C C . GLN A 1 87 ? 17.797 12.781 6.57 1 97.69 87 GLN A C 1
ATOM 686 O O . GLN A 1 87 ? 17.844 13.852 7.184 1 97.69 87 GLN A O 1
ATOM 691 N N . GLY A 1 88 ? 17.375 11.648 7.148 1 97.94 88 GLY A N 1
ATOM 692 C CA . GLY A 1 88 ? 17.281 11.586 8.602 1 97.94 88 GLY A CA 1
ATOM 693 C C . GLY A 1 88 ? 15.852 11.406 9.086 1 97.94 88 GLY A C 1
ATOM 694 O O . GLY A 1 88 ? 15.617 11.188 10.273 1 97.94 88 GLY A O 1
ATOM 695 N N . PHE A 1 89 ? 14.883 11.422 8.172 1 98.75 89 PHE A N 1
ATOM 696 C CA . PHE A 1 89 ? 13.5 11.211 8.57 1 98.75 89 PHE A CA 1
ATOM 697 C C . PHE A 1 89 ? 13.273 9.766 8.984 1 98.75 89 PHE A C 1
ATOM 699 O O . PHE A 1 89 ? 13.844 8.844 8.398 1 98.75 89 PHE A O 1
ATOM 706 N N . VAL A 1 90 ? 12.43 9.57 9.961 1 98.62 90 VAL A N 1
ATOM 707 C CA . VAL A 1 90 ? 11.938 8.258 10.344 1 98.62 90 VAL A CA 1
ATOM 708 C C . VAL A 1 90 ? 10.539 8.039 9.766 1 98.62 90 VAL A C 1
ATOM 710 O O . VAL A 1 90 ? 9.648 8.867 9.953 1 98.62 90 VAL A O 1
ATOM 713 N N . LEU A 1 91 ? 10.406 6.988 9.047 1 98.56 91 LEU A N 1
ATOM 714 C CA . LEU A 1 91 ? 9.078 6.602 8.578 1 98.56 91 LEU A CA 1
ATOM 715 C C . LEU A 1 91 ? 8.273 5.969 9.711 1 98.56 91 LEU A C 1
ATOM 717 O O . LEU A 1 91 ? 8.43 4.781 10 1 98.56 91 LEU A O 1
ATOM 721 N N . GLN A 1 92 ? 7.406 6.742 10.297 1 98.5 92 GLN A N 1
ATOM 722 C CA . GLN A 1 92 ? 6.691 6.262 11.477 1 98.5 92 GLN A CA 1
ATOM 723 C C . GLN A 1 92 ? 5.461 5.449 11.078 1 98.5 92 GLN A C 1
ATOM 725 O O . GLN A 1 92 ? 5.148 4.438 11.711 1 98.5 92 GLN A O 1
ATOM 730 N N . ASN A 1 93 ? 4.73 5.887 10.078 1 98.38 93 ASN A N 1
ATOM 731 C CA . ASN A 1 93 ? 3.615 5.141 9.508 1 98.38 93 ASN A CA 1
ATOM 732 C C . ASN A 1 93 ? 3.646 5.168 7.984 1 98.38 93 ASN A C 1
ATOM 734 O O . ASN A 1 93 ? 3.896 6.211 7.383 1 98.38 93 ASN A O 1
ATOM 738 N N . MET A 1 94 ? 3.498 3.984 7.426 1 98.25 94 MET A N 1
ATOM 739 C CA . MET A 1 94 ? 3.207 3.912 5.996 1 98.25 94 MET A CA 1
ATOM 740 C C . MET A 1 94 ? 1.706 3.797 5.75 1 98.25 94 MET A C 1
ATOM 742 O O . MET A 1 94 ? 1.121 2.729 5.945 1 98.25 94 MET A O 1
ATOM 746 N N . ILE A 1 95 ? 1.13 4.867 5.336 1 98.62 95 ILE A N 1
ATOM 747 C CA . ILE A 1 95 ? -0.31 4.926 5.105 1 98.62 95 ILE A CA 1
ATOM 748 C C . ILE A 1 95 ? -0.603 4.727 3.619 1 98.62 95 ILE A C 1
ATOM 750 O O . ILE A 1 95 ? 0.144 5.207 2.764 1 98.62 95 ILE A O 1
ATOM 754 N N . HIS A 1 96 ? -1.62 4.004 3.338 1 98.38 96 HIS A N 1
ATOM 755 C CA . HIS A 1 96 ? -2.021 3.666 1.977 1 98.38 96 HIS A CA 1
ATOM 756 C C . HIS A 1 96 ? -3.342 4.332 1.61 1 98.38 96 HIS A C 1
ATOM 758 O O . HIS A 1 96 ? -4.383 4.023 2.195 1 98.38 96 HIS A O 1
ATOM 764 N N . TRP A 1 97 ? -3.283 5.273 0.657 1 98.25 97 TRP A N 1
ATOM 765 C CA . TRP A 1 97 ? -4.492 5.898 0.136 1 98.25 97 TRP A CA 1
ATOM 766 C C . TRP A 1 97 ? -5.141 5.027 -0.936 1 98.25 97 TRP A C 1
ATOM 768 O O . TRP A 1 97 ? -4.578 4.848 -2.018 1 98.25 97 TRP A O 1
ATOM 778 N N . ILE A 1 98 ? -6.27 4.496 -0.58 1 97.62 98 ILE A N 1
ATOM 779 C CA . ILE A 1 98 ? -7.047 3.646 -1.479 1 97.62 98 ILE A CA 1
ATOM 780 C C . ILE A 1 98 ? -8.078 4.492 -2.227 1 97.62 98 ILE A C 1
ATOM 782 O O . ILE A 1 98 ? -9.008 5.031 -1.62 1 97.62 98 ILE A O 1
ATOM 786 N N . LYS A 1 99 ? -7.914 4.578 -3.494 1 94.88 99 LYS A N 1
ATOM 787 C CA . LYS A 1 99 ? -8.766 5.426 -4.324 1 94.88 99 LYS A CA 1
ATOM 788 C C . LYS A 1 99 ? -9.977 4.66 -4.836 1 94.88 99 LYS A C 1
ATOM 790 O O . LYS A 1 99 ? -11.008 5.254 -5.148 1 94.88 99 LYS A O 1
ATOM 795 N N . SER A 1 100 ? -9.797 3.361 -4.984 1 94.06 100 SER A N 1
ATOM 796 C CA . SER A 1 100 ? -10.852 2.453 -5.406 1 94.06 100 SER A CA 1
ATOM 797 C C . SER A 1 100 ? -10.617 1.042 -4.879 1 94.06 100 SER A C 1
ATOM 799 O O . SER A 1 100 ? -9.477 0.59 -4.793 1 94.06 100 SER A O 1
ATOM 801 N N . ILE A 1 101 ? -11.758 0.383 -4.492 1 96.56 101 ILE A N 1
ATOM 802 C CA . ILE A 1 101 ? -11.625 -0.975 -3.977 1 96.56 101 ILE A CA 1
ATOM 803 C C . ILE A 1 101 ? -12.953 -1.712 -4.117 1 96.56 101 ILE A C 1
ATOM 805 O O . ILE A 1 101 ? -14.023 -1.095 -4.078 1 96.56 101 ILE A O 1
ATOM 809 N N . ALA A 1 102 ? -12.836 -2.971 -4.359 1 95.44 102 ALA A N 1
ATOM 810 C CA . ALA A 1 102 ? -14.008 -3.844 -4.406 1 95.44 102 ALA A CA 1
ATOM 811 C C . ALA A 1 102 ? -14.016 -4.812 -3.229 1 95.44 102 ALA A C 1
ATOM 813 O O . ALA A 1 102 ? -12.992 -5.406 -2.896 1 95.44 102 ALA A O 1
ATOM 814 N N . LEU A 1 103 ? -15.125 -4.871 -2.516 1 94.81 103 LEU A N 1
ATOM 815 C CA . LEU A 1 103 ? -15.414 -5.84 -1.465 1 94.81 103 LEU A CA 1
ATOM 816 C C . LEU A 1 103 ? -16.516 -6.797 -1.896 1 94.81 103 LEU A C 1
ATOM 818 O O . LEU A 1 103 ? -17.672 -6.641 -1.491 1 94.81 103 LEU A O 1
ATOM 822 N N . PRO A 1 104 ? -16.078 -7.84 -2.57 1 88 104 PRO A N 1
ATOM 823 C CA . PRO A 1 104 ? -17.094 -8.672 -3.207 1 88 104 PRO A CA 1
ATOM 824 C C . PRO A 1 104 ? -18.078 -9.281 -2.201 1 88 104 PRO A C 1
ATOM 826 O O . PRO A 1 104 ? -19.281 -9.32 -2.451 1 88 104 PRO A O 1
ATOM 829 N N . ASP A 1 105 ? -17.594 -9.766 -1.102 1 88.06 105 ASP A N 1
ATOM 830 C CA . ASP A 1 105 ? -18.469 -10.422 -0.121 1 88.06 105 ASP A CA 1
ATOM 831 C C . ASP A 1 105 ? -19.469 -9.43 0.468 1 88.06 105 ASP A C 1
ATOM 833 O O . ASP A 1 105 ? -20.516 -9.836 0.976 1 88.06 105 ASP A O 1
ATOM 837 N N . GLU A 1 106 ? -19.125 -8.125 0.407 1 89.69 106 GLU A N 1
ATOM 838 C CA . GLU A 1 106 ? -20 -7.078 0.91 1 89.69 106 GLU A CA 1
ATOM 839 C C . GLU A 1 106 ? -20.875 -6.504 -0.206 1 89.69 106 GLU A C 1
ATOM 841 O O . GLU A 1 106 ? -21.75 -5.68 0.047 1 89.69 106 GLU A O 1
ATOM 846 N N . GLY A 1 107 ? -20.625 -6.941 -1.475 1 88.75 107 GLY A N 1
ATOM 847 C CA . GLY A 1 107 ? -21.375 -6.438 -2.623 1 88.75 107 GLY A CA 1
ATOM 848 C C . GLY A 1 107 ? -21.094 -4.973 -2.912 1 88.75 107 GLY A C 1
ATOM 849 O O . GLY A 1 107 ? -21.984 -4.254 -3.367 1 88.75 107 GLY A O 1
ATOM 850 N N . VAL A 1 108 ? -19.875 -4.504 -2.568 1 90.94 108 VAL A N 1
ATOM 851 C CA . VAL A 1 108 ? -19.578 -3.08 -2.695 1 90.94 108 VAL A CA 1
ATOM 852 C C . VAL A 1 108 ? -18.328 -2.881 -3.555 1 90.94 108 VAL A C 1
ATOM 854 O O . VAL A 1 108 ? -17.359 -3.625 -3.424 1 90.94 108 VAL A O 1
ATOM 857 N N . ALA A 1 109 ? -18.391 -2.008 -4.492 1 90 109 ALA A N 1
ATOM 858 C CA . ALA A 1 109 ? -17.25 -1.421 -5.195 1 90 109 ALA A CA 1
ATOM 859 C C . ALA A 1 109 ? -17.297 0.103 -5.137 1 90 109 ALA A C 1
ATOM 861 O O . ALA A 1 109 ? -18.281 0.716 -5.547 1 90 109 ALA A O 1
ATOM 862 N N . ALA A 1 110 ? -16.266 0.703 -4.566 1 89.88 110 ALA A N 1
ATOM 863 C CA . ALA A 1 110 ? -16.312 2.137 -4.293 1 89.88 110 ALA A CA 1
ATOM 864 C C . ALA A 1 110 ? -15.07 2.844 -4.816 1 89.88 110 ALA A C 1
ATOM 866 O O . ALA A 1 110 ? -14 2.24 -4.906 1 89.88 110 ALA A O 1
ATOM 867 N N . GLY A 1 111 ? -15.281 4.148 -5.125 1 89.25 111 GLY A N 1
ATOM 868 C CA . GLY A 1 111 ? -14.156 5 -5.469 1 89.25 111 GLY A CA 1
ATOM 869 C C . GLY A 1 111 ? -14.07 5.312 -6.949 1 89.25 111 GLY A C 1
ATOM 870 O O . GLY A 1 111 ? -15.023 5.062 -7.695 1 89.25 111 GLY A O 1
ATOM 871 N N . HIS A 1 112 ? -12.953 5.895 -7.266 1 81.06 112 HIS A N 1
ATOM 872 C CA . HIS A 1 112 ? -12.688 6.316 -8.641 1 81.06 112 HIS A CA 1
ATOM 873 C C . HIS A 1 112 ? -11.867 5.273 -9.383 1 81.06 112 HIS A C 1
ATOM 875 O O . HIS A 1 112 ? -10.656 5.152 -9.156 1 81.06 112 HIS A O 1
ATOM 881 N N . TYR A 1 113 ? -12.594 4.605 -10.242 1 78.38 113 TYR A N 1
ATOM 882 C CA . TYR A 1 113 ? -11.93 3.621 -11.086 1 78.38 113 TYR A CA 1
ATOM 883 C C . TYR A 1 113 ? -11.656 4.191 -12.477 1 78.38 113 TYR A C 1
ATOM 885 O O . TYR A 1 113 ? -12.586 4.594 -13.18 1 78.38 113 TYR A O 1
ATOM 893 N N . LYS A 1 114 ? -10.367 4.398 -12.797 1 78.31 114 LYS A N 1
ATOM 894 C CA . LYS A 1 114 ? -9.961 4.824 -14.133 1 78.31 114 LYS A CA 1
ATOM 895 C C . LYS A 1 114 ? -9.359 3.666 -14.922 1 78.31 114 LYS A C 1
ATOM 897 O O . LYS A 1 114 ? -8.18 3.336 -14.742 1 78.31 114 LYS A O 1
ATOM 902 N N . PRO A 1 115 ? -10.164 3.143 -15.812 1 83.19 115 PRO A N 1
ATOM 903 C CA . PRO A 1 115 ? -9.664 1.98 -16.547 1 83.19 115 PRO A CA 1
ATOM 904 C C . PRO A 1 115 ? -8.484 2.322 -17.453 1 83.19 115 PRO A C 1
ATOM 906 O O . PRO A 1 115 ? -8.438 3.42 -18.016 1 83.19 115 PRO A O 1
ATOM 909 N N . ILE A 1 116 ? -7.59 1.456 -17.5 1 85.12 116 ILE A N 1
ATOM 910 C CA . ILE A 1 116 ? -6.496 1.579 -18.453 1 85.12 116 ILE A CA 1
ATOM 911 C C . ILE A 1 116 ? -6.586 0.464 -19.5 1 85.12 116 ILE A C 1
ATOM 913 O O . ILE A 1 116 ? -7.184 -0.584 -19.234 1 85.12 116 ILE A O 1
ATOM 917 N N . ASN A 1 117 ? -6.059 0.774 -20.594 1 85.25 117 ASN A N 1
ATOM 918 C CA . ASN A 1 117 ? -5.914 -0.258 -21.625 1 85.25 117 ASN A CA 1
ATOM 919 C C . ASN A 1 117 ? -4.512 -0.856 -21.625 1 85.25 117 ASN A C 1
ATOM 921 O O . ASN A 1 117 ? -3.586 -0.279 -22.188 1 85.25 117 ASN A O 1
ATOM 925 N N . SER A 1 118 ? -4.309 -1.854 -20.938 1 91.62 118 SER A N 1
ATOM 926 C CA . SER A 1 118 ? -3.02 -2.535 -20.859 1 91.62 118 SER A CA 1
ATOM 927 C C . SER A 1 118 ? -3.199 -4.035 -20.672 1 91.62 118 SER A C 1
ATOM 929 O O . SER A 1 118 ? -4.156 -4.477 -20.031 1 91.62 118 SER A O 1
ATOM 931 N N . LYS A 1 119 ? -2.318 -4.75 -21.156 1 94.69 119 LYS A N 1
ATOM 932 C CA . LYS A 1 119 ? -2.312 -6.195 -20.953 1 94.69 119 LYS A CA 1
ATOM 933 C C . LYS A 1 119 ? -1.313 -6.59 -19.859 1 94.69 119 LYS A C 1
ATOM 935 O O . LYS A 1 119 ? -1.164 -7.773 -19.547 1 94.69 119 LYS A O 1
ATOM 940 N N . ARG A 1 120 ? -0.617 -5.574 -19.25 1 97 120 ARG A N 1
ATOM 941 C CA . ARG A 1 120 ? 0.502 -5.883 -18.359 1 97 120 ARG A CA 1
ATOM 942 C C . ARG A 1 120 ? 0.239 -5.371 -16.953 1 97 120 ARG A C 1
ATOM 944 O O . ARG A 1 120 ? 0.829 -5.867 -15.992 1 97 120 ARG A O 1
ATOM 951 N N . TYR A 1 121 ? -0.627 -4.301 -16.922 1 97.5 121 TYR A N 1
ATOM 952 C CA . TYR A 1 121 ? -0.749 -3.588 -15.648 1 97.5 121 TYR A CA 1
ATOM 953 C C . TYR A 1 121 ? -2.178 -3.648 -15.125 1 97.5 121 TYR A C 1
ATOM 955 O O . TYR A 1 121 ? -3.133 -3.678 -15.906 1 97.5 121 TYR A O 1
ATOM 963 N N . HIS A 1 122 ? -2.293 -3.695 -13.836 1 97.06 122 HIS A N 1
ATOM 964 C CA . HIS A 1 122 ? -3.57 -3.416 -13.188 1 97.06 122 HIS A CA 1
ATOM 965 C C . HIS A 1 122 ? -3.848 -1.917 -13.141 1 97.06 122 HIS A C 1
ATOM 967 O O . HIS A 1 122 ? -2.916 -1.109 -13.117 1 97.06 122 HIS A O 1
ATOM 973 N N . ASN A 1 123 ? -5.164 -1.632 -13.164 1 94.94 123 ASN A N 1
ATOM 974 C CA . ASN A 1 123 ? -5.52 -0.244 -12.891 1 94.94 123 ASN A CA 1
ATOM 975 C C . ASN A 1 123 ? -4.957 0.225 -11.555 1 94.94 123 ASN A C 1
ATOM 977 O O . ASN A 1 123 ? -4.977 -0.518 -10.57 1 94.94 123 ASN A O 1
ATOM 981 N N . ASP A 1 124 ? -4.473 1.443 -11.547 1 94 124 ASP A N 1
ATOM 982 C CA . ASP A 1 124 ? -3.85 1.993 -10.352 1 94 124 ASP A CA 1
ATOM 983 C C . ASP A 1 124 ? -4.895 2.572 -9.398 1 94 124 ASP A C 1
ATOM 985 O O . ASP A 1 124 ? -5.535 3.578 -9.711 1 94 124 ASP A O 1
ATOM 989 N N . CYS A 1 125 ? -5.023 1.992 -8.203 1 96 125 CYS A N 1
ATOM 990 C CA . CYS A 1 125 ? -6.031 2.381 -7.223 1 96 125 CYS A CA 1
ATOM 991 C C . CYS A 1 125 ? -5.383 2.768 -5.898 1 96 125 CYS A C 1
ATOM 993 O O . CYS A 1 125 ? -6.043 2.783 -4.859 1 96 125 CYS A O 1
ATOM 995 N N . HIS A 1 126 ? -4.129 3.127 -5.941 1 96.31 126 HIS A N 1
ATOM 996 C CA . HIS A 1 126 ? -3.365 3.295 -4.707 1 96.31 126 HIS A CA 1
ATOM 997 C C . HIS A 1 126 ? -2.363 4.438 -4.832 1 96.31 126 HIS A C 1
ATOM 999 O O . HIS A 1 126 ? -1.76 4.629 -5.891 1 96.31 126 HIS A O 1
ATOM 1005 N N . GLU A 1 127 ? -2.195 5.195 -3.805 1 96.5 12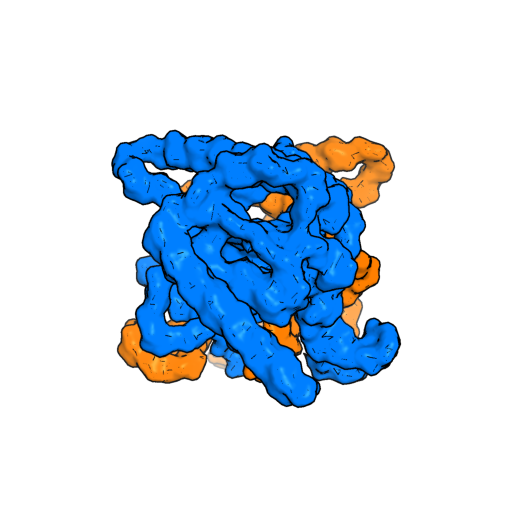7 GLU A N 1
ATOM 1006 C CA . GLU A 1 127 ? -1.027 6.051 -3.605 1 96.5 127 GLU A CA 1
ATOM 1007 C C . GLU A 1 127 ? -0.504 5.945 -2.176 1 96.5 127 GLU A C 1
ATOM 1009 O O . GLU A 1 127 ? -1.221 5.5 -1.278 1 96.5 127 GLU A O 1
ATOM 1014 N N . PHE A 1 128 ? 0.75 6.348 -1.974 1 97.94 128 PHE A N 1
ATOM 1015 C CA . PHE A 1 128 ? 1.359 6.336 -0.649 1 97.94 128 PHE A CA 1
ATOM 1016 C C . PHE A 1 128 ? 1.101 7.648 0.08 1 97.94 128 PHE A C 1
ATOM 1018 O O . PHE A 1 128 ? 1.042 8.711 -0.545 1 97.94 128 PHE A O 1
ATOM 1025 N N . ILE A 1 129 ? 0.905 7.578 1.32 1 98.75 129 ILE A N 1
ATOM 1026 C CA . ILE A 1 129 ? 1.104 8.672 2.266 1 98.75 129 ILE A CA 1
ATOM 1027 C C . ILE A 1 129 ? 2.16 8.273 3.295 1 98.75 129 ILE A C 1
ATOM 1029 O O . ILE A 1 129 ? 1.854 7.59 4.273 1 98.75 129 ILE A O 1
ATOM 1033 N N . PHE A 1 130 ? 3.363 8.727 3.068 1 98.81 130 PHE A N 1
ATOM 1034 C CA . PHE A 1 130 ? 4.441 8.445 4.008 1 98.81 130 PHE A CA 1
ATOM 1035 C C . PHE A 1 130 ? 4.406 9.414 5.184 1 98.81 130 PHE A C 1
ATOM 1037 O O . PHE A 1 130 ? 4.59 10.625 5.004 1 98.81 130 PHE A O 1
ATOM 1044 N N . HIS A 1 131 ? 4.145 8.906 6.367 1 98.88 131 HIS A N 1
ATOM 1045 C CA . HIS A 1 131 ? 4.207 9.695 7.59 1 98.88 131 HIS A CA 1
ATOM 1046 C C . HIS A 1 131 ? 5.609 9.672 8.195 1 98.88 131 HIS A C 1
ATOM 1048 O O . HIS A 1 131 ? 5.996 8.688 8.828 1 98.88 131 HIS A O 1
ATOM 1054 N N . PHE A 1 132 ? 6.289 10.766 7.98 1 98.88 132 PHE A N 1
ATOM 1055 C CA . PHE A 1 132 ? 7.656 10.922 8.461 1 98.88 132 PHE A CA 1
ATOM 1056 C C . PHE A 1 132 ? 7.699 11.797 9.711 1 98.88 132 PHE A C 1
ATOM 1058 O O . PHE A 1 132 ? 6.926 12.75 9.836 1 98.88 132 PHE A O 1
ATOM 1065 N N . THR A 1 133 ? 8.547 11.492 10.617 1 98.81 133 THR A N 1
ATOM 1066 C CA . THR A 1 133 ? 8.883 12.305 11.781 1 98.81 133 THR A CA 1
ATOM 1067 C C . THR A 1 133 ? 10.391 12.336 12 1 98.81 133 THR A C 1
ATOM 1069 O O . THR A 1 133 ? 11.141 11.609 11.344 1 98.81 133 THR A O 1
ATOM 1072 N N . LYS A 1 134 ? 10.82 13.227 12.82 1 98.62 134 LYS A N 1
ATOM 1073 C CA . LYS A 1 134 ? 12.258 13.352 13.039 1 98.62 134 LYS A CA 1
ATOM 1074 C C . LYS A 1 134 ? 12.789 12.18 13.867 1 98.62 134 LYS A C 1
ATOM 1076 O O . LYS A 1 134 ? 13.875 11.672 13.594 1 98.62 134 LYS A O 1
ATOM 1081 N N . ASN A 1 135 ? 11.938 11.664 14.844 1 97.38 135 ASN A N 1
ATOM 1082 C CA . ASN A 1 135 ? 12.5 10.695 15.781 1 97.38 135 ASN A CA 1
ATOM 1083 C C . ASN A 1 135 ? 11.625 9.453 15.891 1 97.38 135 ASN A C 1
ATOM 1085 O O . ASN A 1 135 ? 11.953 8.523 16.641 1 97.38 135 ASN A O 1
ATOM 1089 N N . GLY A 1 136 ? 10.539 9.406 15.227 1 97.5 136 GLY A N 1
ATOM 1090 C CA . GLY A 1 136 ? 9.68 8.234 15.242 1 97.5 136 GLY A CA 1
ATOM 1091 C C . GLY A 1 136 ? 8.875 8.094 16.516 1 97.5 136 GLY A C 1
ATOM 1092 O O . GLY A 1 136 ? 8.359 7.02 16.812 1 97.5 136 GLY A O 1
ATOM 1093 N N . THR A 1 137 ? 8.734 9.195 17.297 1 97.38 137 THR A N 1
ATOM 1094 C CA . THR A 1 137 ? 8.125 9.086 18.609 1 97.38 137 THR A CA 1
ATOM 1095 C C . THR A 1 137 ? 6.883 9.969 18.719 1 97.38 137 THR A C 1
ATOM 1097 O O . THR A 1 137 ? 6.328 10.148 19.797 1 97.38 137 THR A O 1
ATOM 1100 N N . VAL A 1 138 ? 6.508 10.555 17.625 1 98.31 138 VAL A N 1
ATOM 1101 C CA . VAL A 1 138 ? 5.379 11.477 17.656 1 98.31 138 VAL A CA 1
ATOM 1102 C C . VAL A 1 138 ? 4.094 10.711 17.953 1 98.31 138 VAL A C 1
ATOM 1104 O O . VAL A 1 138 ? 3.807 9.688 17.312 1 98.31 138 VAL A O 1
ATOM 1107 N N . GLN A 1 139 ? 3.389 11.133 18.969 1 98.12 139 GLN A N 1
ATOM 1108 C CA . GLN A 1 139 ? 2.084 10.555 19.266 1 98.12 139 GLN A CA 1
ATOM 1109 C C . GLN A 1 139 ? 1.022 11.055 18.297 1 98.12 139 GLN A C 1
ATOM 1111 O O . GLN A 1 139 ? 0.922 12.258 18.047 1 98.12 139 GLN A O 1
ATOM 1116 N N . ILE A 1 140 ? 0.279 10.109 17.75 1 97.94 140 ILE A N 1
ATOM 1117 C CA . ILE A 1 140 ? -0.769 10.5 16.812 1 97.94 140 ILE A CA 1
ATOM 1118 C C . ILE A 1 140 ? -2.137 10.344 17.484 1 97.94 140 ILE A C 1
ATOM 1120 O O . ILE A 1 140 ? -2.268 9.656 18.484 1 97.94 140 ILE A O 1
ATOM 1124 N N . ASP A 1 141 ? -3.107 11.078 16.953 1 97.56 141 ASP A N 1
ATOM 1125 C CA . ASP A 1 141 ? -4.5 10.93 17.359 1 97.56 141 ASP A CA 1
ATOM 1126 C C . ASP A 1 141 ? -5.246 9.969 16.438 1 97.56 141 ASP A C 1
ATOM 1128 O O . ASP A 1 141 ? -6.012 10.391 15.578 1 97.56 141 ASP A O 1
ATOM 1132 N N . ARG A 1 142 ? -5.09 8.711 16.656 1 93.69 142 ARG A N 1
ATOM 1133 C CA . ARG A 1 142 ? -5.578 7.668 15.773 1 93.69 142 ARG A CA 1
ATOM 1134 C C . ARG A 1 142 ? -7.105 7.652 15.727 1 93.69 142 ARG A C 1
ATOM 1136 O O . ARG A 1 142 ? -7.699 7.113 14.789 1 93.69 142 ARG A O 1
ATOM 1143 N N . LEU A 1 143 ? -7.715 8.258 16.75 1 94.19 143 LEU A N 1
ATOM 1144 C CA . LEU A 1 143 ? -9.172 8.203 16.812 1 94.19 143 LEU A CA 1
ATOM 1145 C C . LEU A 1 143 ? -9.789 9.438 16.156 1 94.19 143 LEU A C 1
ATOM 1147 O O . LEU A 1 143 ? -10.992 9.461 15.875 1 94.19 143 LEU A O 1
ATOM 1151 N N . ALA A 1 144 ? -8.977 10.445 15.898 1 96.19 144 ALA A N 1
ATOM 1152 C CA . ALA A 1 144 ? -9.492 11.672 15.297 1 96.19 144 ALA A CA 1
ATOM 1153 C C . ALA A 1 144 ? -10.141 11.391 13.945 1 96.19 144 ALA A C 1
ATOM 1155 O O . ALA A 1 144 ? -11.062 12.094 13.531 1 96.19 144 ALA A O 1
ATOM 1156 N N . THR A 1 145 ? -9.68 10.344 13.25 1 94.75 145 THR A N 1
ATOM 1157 C CA . THR A 1 145 ? -10.281 9.914 11.992 1 94.75 145 THR A CA 1
ATOM 1158 C C . THR A 1 145 ? -10.82 8.492 12.102 1 94.75 145 THR A C 1
ATOM 1160 O O . THR A 1 145 ? -10.867 7.762 11.109 1 94.75 145 THR A O 1
ATOM 1163 N N . GLY A 1 146 ? -11.141 8.141 13.297 1 94.62 146 GLY A N 1
ATOM 1164 C CA . GLY A 1 146 ? -11.602 6.793 13.586 1 94.62 146 GLY A CA 1
ATOM 1165 C C . GLY A 1 146 ? -12.906 6.453 12.891 1 94.62 146 GLY A C 1
ATOM 1166 O O . GLY A 1 146 ? -13.555 7.328 12.312 1 94.62 146 GLY A O 1
ATOM 1167 N N . VAL A 1 147 ? -13.195 5.164 12.875 1 93.81 147 VAL A N 1
ATOM 1168 C CA . VAL A 1 147 ? -14.422 4.652 12.266 1 93.81 147 VAL A CA 1
ATOM 1169 C C . VAL A 1 147 ? -15.188 3.799 13.273 1 93.81 147 VAL A C 1
ATOM 1171 O O . VAL A 1 147 ? -14.594 3.252 14.211 1 93.81 147 VAL A O 1
ATOM 1174 N N . PRO A 1 148 ? -16.453 3.736 13.148 1 90.62 148 PRO A N 1
ATOM 1175 C CA . PRO A 1 148 ? -17.219 2.912 14.094 1 90.62 148 PRO A CA 1
ATOM 1176 C C . PRO A 1 148 ? -16.875 1.43 13.992 1 90.62 148 PRO A C 1
ATOM 1178 O O . PRO A 1 148 ? -16.469 0.956 12.93 1 90.62 148 PRO A O 1
ATOM 1181 N N . TYR A 1 149 ? -17.047 0.79 15.141 1 87.94 149 TYR A N 1
ATOM 1182 C CA . TYR A 1 149 ? -16.938 -0.664 15.109 1 87.94 149 TYR A CA 1
ATOM 1183 C C . TYR A 1 149 ? -18.062 -1.282 14.297 1 87.94 149 TYR A C 1
ATOM 1185 O O . TYR A 1 149 ? -19.219 -0.908 14.445 1 87.94 149 TYR A O 1
ATOM 1193 N N . GLN A 1 150 ? -17.672 -2.143 13.398 1 83.25 150 GLN A N 1
ATOM 1194 C CA . GLN A 1 150 ? -18.719 -2.846 12.648 1 83.25 150 GLN A CA 1
ATOM 1195 C C . GLN A 1 150 ? -19.5 -3.783 13.562 1 83.25 150 GLN A C 1
ATOM 1197 O O . GLN A 1 150 ? -20.734 -3.803 13.523 1 83.25 150 GLN A O 1
ATOM 1202 N N . ASP A 1 151 ? -18.766 -4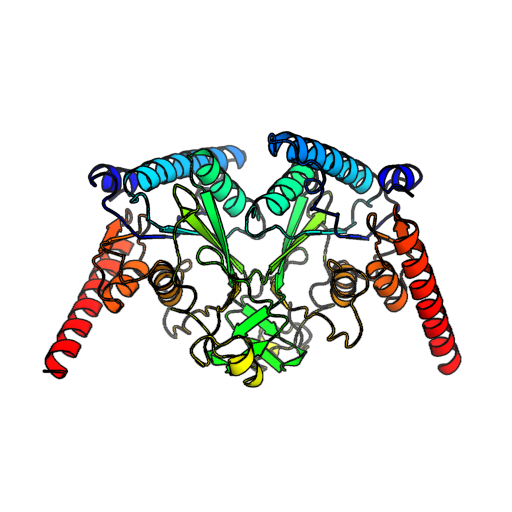.645 14.273 1 82.12 151 ASP A N 1
ATOM 1203 C CA . ASP A 1 151 ? -19.359 -5.461 15.328 1 82.12 151 ASP A CA 1
ATOM 1204 C C . ASP A 1 151 ? -19.406 -4.695 16.656 1 82.12 151 ASP A C 1
ATOM 1206 O O . ASP A 1 151 ? -18.375 -4.555 17.328 1 82.12 151 ASP A O 1
ATOM 1210 N N . LYS A 1 152 ? -20.594 -4.27 17.047 1 83.94 152 LYS A N 1
ATOM 1211 C CA . LYS A 1 152 ? -20.75 -3.406 18.203 1 83.94 152 LYS A CA 1
ATOM 1212 C C . LYS A 1 152 ? -20.328 -4.121 19.484 1 83.94 152 LYS A C 1
ATOM 1214 O O . LYS A 1 152 ? -20.062 -3.477 20.5 1 83.94 152 LYS A O 1
ATOM 1219 N N . SER A 1 153 ? -20.297 -5.445 19.422 1 81.25 153 SER A N 1
ATOM 1220 C CA . SER A 1 153 ? -19.844 -6.188 20.594 1 81.25 153 SER A CA 1
ATOM 1221 C C . SER A 1 153 ? -18.391 -5.879 20.922 1 81.25 153 SER A C 1
ATOM 1223 O O . SER A 1 153 ? -17.953 -6.07 22.047 1 81.25 153 SER A O 1
ATOM 1225 N N . ASN A 1 154 ? -17.734 -5.352 19.859 1 78.69 154 ASN A N 1
ATOM 1226 C CA . ASN A 1 154 ? -16.328 -5.039 20.031 1 78.69 154 ASN A CA 1
ATOM 1227 C C . ASN A 1 154 ? -16.125 -3.748 20.812 1 78.69 154 ASN A C 1
ATOM 1229 O O . ASN A 1 154 ? -15.031 -3.477 21.312 1 78.69 154 ASN A O 1
ATOM 1233 N N . VAL A 1 155 ? -17.172 -2.959 20.984 1 79.38 155 VAL A N 1
ATOM 1234 C CA . VAL A 1 155 ? -17.078 -1.708 21.719 1 79.38 155 VAL A CA 1
ATOM 1235 C C . VAL A 1 155 ? -16.75 -2.002 23.188 1 79.38 155 VAL A C 1
ATOM 1237 O O . VAL A 1 155 ? -15.906 -1.338 23.781 1 79.38 155 VAL A O 1
ATOM 1240 N N . ASN A 1 156 ? -17.438 -2.988 23.641 1 76.12 156 ASN A N 1
ATOM 1241 C CA . ASN A 1 156 ? -17.234 -3.35 25.047 1 76.12 156 ASN A CA 1
ATOM 1242 C C . ASN A 1 156 ? -15.883 -4.012 25.266 1 76.12 156 ASN A C 1
ATOM 1244 O O . ASN A 1 156 ? -15.297 -3.898 26.344 1 76.12 156 ASN A O 1
ATOM 1248 N N . ARG A 1 157 ? -15.477 -4.664 24.219 1 72.56 157 ARG A N 1
ATOM 1249 C CA . ARG A 1 157 ? -14.242 -5.4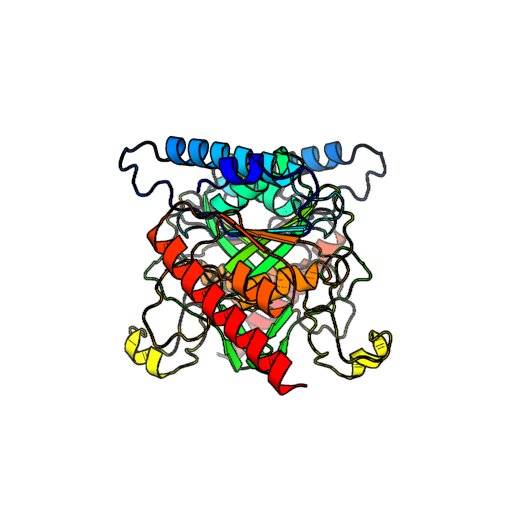38 24.328 1 72.56 157 ARG A CA 1
ATOM 1250 C C . ARG A 1 157 ? -13.023 -4.531 24.234 1 72.56 157 ARG A C 1
ATOM 1252 O O . ARG A 1 157 ? -12.055 -4.711 24.984 1 72.56 157 ARG A O 1
ATOM 1259 N N . TRP A 1 158 ? -13.117 -3.65 23.344 1 66.62 158 TRP A N 1
ATOM 1260 C CA . TRP A 1 158 ? -11.906 -2.906 23.016 1 66.62 158 TRP A CA 1
ATOM 1261 C C . TRP A 1 158 ? -12.109 -1.412 23.25 1 66.62 158 TRP A C 1
ATOM 1263 O O . TRP A 1 158 ? -11.141 -0.645 23.25 1 66.62 158 TRP A O 1
ATOM 1273 N N . GLY A 1 159 ? -13.445 -1.131 23.297 1 62.72 159 GLY A N 1
ATOM 1274 C CA . GLY A 1 159 ? -13.758 0.288 23.375 1 62.72 159 GLY A CA 1
ATOM 1275 C C . GLY A 1 159 ? -13.477 0.89 24.734 1 62.72 159 GLY A C 1
ATOM 1276 O O . GLY A 1 159 ? -13.977 0.399 25.75 1 62.72 159 GLY A O 1
ATOM 1277 N N . GLY A 1 160 ? -12.297 1.333 24.938 1 57.06 160 GLY A N 1
ATOM 1278 C CA . GLY A 1 160 ? -11.969 2.014 26.188 1 57.06 160 GLY A CA 1
ATOM 1279 C C . GLY A 1 160 ? -13.148 2.752 26.781 1 57.06 160 GLY A C 1
ATOM 1280 O O . GLY A 1 160 ? -14.102 2.131 27.266 1 57.06 160 GLY A O 1
ATOM 1281 N N . GLU A 1 161 ? -13.359 3.85 26.594 1 56.69 161 GLU A N 1
ATOM 1282 C CA . GLU A 1 161 ? -14.414 4.664 27.188 1 56.69 161 GLU A CA 1
ATOM 1283 C C . GLU A 1 161 ? -15.773 4.363 26.562 1 56.69 161 GLU A C 1
ATOM 1285 O O . GLU A 1 161 ? -16.656 5.227 26.531 1 56.69 161 GLU A O 1
ATOM 1290 N N . LYS A 1 162 ? -15.922 3.131 26.078 1 64.06 162 LYS A N 1
ATOM 1291 C CA . LYS A 1 162 ? -17.203 2.646 25.578 1 64.06 162 LYS A CA 1
ATOM 1292 C C . LYS A 1 162 ? -17.641 3.447 24.344 1 64.06 162 LYS A C 1
ATOM 1294 O O . LYS A 1 162 ? -18.828 3.709 24.172 1 64.06 162 LYS A O 1
ATOM 1299 N N . ARG A 1 163 ? -16.625 4.027 23.719 1 80.56 163 ARG A N 1
ATOM 1300 C CA . ARG A 1 163 ? -16.969 4.746 22.484 1 80.56 163 ARG A CA 1
ATOM 1301 C C . ARG A 1 163 ? -16.922 3.824 21.281 1 80.56 163 ARG A C 1
ATOM 1303 O O . ARG A 1 163 ? -16.062 2.953 21.188 1 80.56 163 ARG A O 1
ATOM 1310 N N . ASP A 1 164 ? -17.906 3.939 20.453 1 87.31 164 ASP A N 1
ATOM 1311 C CA . ASP A 1 164 ? -18 3.197 19.188 1 87.31 164 ASP A CA 1
ATOM 1312 C C . ASP A 1 164 ? -17.078 3.783 18.141 1 87.31 164 ASP A C 1
ATOM 1314 O O . ASP A 1 164 ? -17.531 4.238 17.078 1 87.31 164 ASP A O 1
ATOM 1318 N N . LEU A 1 165 ? -15.812 3.842 18.5 1 90.88 165 LEU A N 1
ATOM 1319 C CA . LEU A 1 165 ? -14.797 4.422 17.625 1 90.88 165 LEU A CA 1
ATOM 1320 C C . LEU A 1 165 ? -13.484 3.646 17.719 1 90.88 165 LEU A C 1
ATOM 1322 O O . LEU A 1 165 ? -12.992 3.387 18.812 1 90.88 165 LEU A O 1
ATOM 1326 N N . ARG A 1 166 ? -13.023 3.229 16.625 1 91.62 166 ARG A N 1
ATOM 1327 C CA . ARG A 1 166 ? -11.734 2.541 16.578 1 91.62 166 ARG A CA 1
ATOM 1328 C C . ARG A 1 166 ? -10.812 3.176 15.539 1 91.62 166 ARG A C 1
ATOM 1330 O O . ARG A 1 166 ? -11.273 3.916 14.672 1 91.62 166 ARG A O 1
ATOM 1337 N N . ASP A 1 167 ? -9.5 2.859 15.664 1 94.81 167 ASP A N 1
ATOM 1338 C CA . ASP A 1 167 ? -8.547 3.236 14.625 1 94.81 167 ASP A CA 1
ATOM 1339 C C . ASP A 1 167 ? -8.969 2.672 13.266 1 94.81 167 ASP A C 1
ATOM 1341 O O . ASP A 1 167 ? -9.406 1.523 13.172 1 94.81 167 ASP A O 1
ATOM 1345 N N . ARG A 1 168 ? -8.922 3.518 12.273 1 95.56 168 ARG A N 1
ATOM 1346 C CA . ARG A 1 168 ? -9.289 3.076 10.938 1 95.56 168 ARG A CA 1
ATOM 1347 C C . ARG A 1 168 ? -8.203 2.188 10.336 1 95.56 168 ARG A C 1
ATOM 1349 O O . ARG A 1 168 ? -8.438 1.494 9.344 1 95.56 168 ARG A O 1
ATOM 1356 N N . GLY A 1 169 ? -6.98 2.188 10.906 1 96.69 169 GLY A N 1
ATOM 1357 C CA . GLY A 1 169 ? -5.84 1.475 10.352 1 96.69 169 GLY A CA 1
ATOM 1358 C C . GLY A 1 169 ? -5.062 2.291 9.336 1 96.69 169 GLY A C 1
ATOM 1359 O O . GLY A 1 169 ? -5.336 3.479 9.148 1 96.69 169 GLY A O 1
ATOM 1360 N N . ASN A 1 170 ? -4.035 1.642 8.672 1 97.75 170 ASN A N 1
ATOM 1361 C CA . ASN A 1 170 ? -3.152 2.377 7.777 1 97.75 170 ASN A CA 1
ATOM 1362 C C . ASN A 1 170 ? -3.637 2.303 6.328 1 97.75 170 ASN A C 1
ATOM 1364 O O . ASN A 1 170 ? -2.926 2.717 5.41 1 97.75 170 ASN A O 1
ATOM 1368 N N . THR A 1 171 ? -4.809 1.732 6.066 1 97.94 171 THR A N 1
ATOM 1369 C CA . THR A 1 171 ? -5.457 1.78 4.762 1 97.94 171 THR A CA 1
ATOM 1370 C C . THR A 1 171 ? -6.613 2.775 4.766 1 97.94 171 THR A C 1
ATOM 1372 O O . THR A 1 171 ? -7.652 2.527 5.383 1 97.94 171 THR A O 1
ATOM 1375 N N . TRP A 1 172 ? -6.387 3.926 4.09 1 98.5 172 TRP A N 1
ATOM 1376 C CA . TRP A 1 172 ? -7.34 5.031 4.117 1 98.5 172 TRP A CA 1
ATOM 1377 C C . TRP A 1 172 ? -8.125 5.105 2.811 1 98.5 172 TRP A C 1
ATOM 1379 O O . TRP A 1 172 ? -7.578 5.488 1.771 1 98.5 172 TRP A O 1
ATOM 1389 N N . PHE A 1 173 ? -9.422 4.746 2.881 1 97.69 173 PHE A N 1
ATOM 1390 C CA . PHE A 1 173 ? -10.273 4.988 1.719 1 97.69 173 PHE A CA 1
ATOM 1391 C C . PHE A 1 173 ? -10.719 6.445 1.671 1 97.69 173 PHE A C 1
ATOM 1393 O O . PHE A 1 173 ? -11.461 6.898 2.547 1 97.69 173 PHE A O 1
ATOM 1400 N N . ILE A 1 174 ? -10.242 7.184 0.681 1 96.31 174 ILE A N 1
ATOM 1401 C CA . ILE A 1 174 ? -10.602 8.578 0.447 1 96.31 174 ILE A CA 1
ATOM 1402 C C . ILE A 1 174 ? -11 8.766 -1.014 1 96.31 174 ILE A C 1
ATOM 1404 O O . ILE A 1 174 ? -10.141 8.852 -1.895 1 96.31 174 ILE A O 1
ATOM 1408 N N . PRO A 1 175 ? -12.25 8.836 -1.287 1 90.62 175 PRO A N 1
ATOM 1409 C CA . PRO A 1 175 ? -12.688 9 -2.676 1 90.62 175 PRO A CA 1
ATOM 1410 C C . PRO A 1 175 ? -12.508 10.43 -3.184 1 90.62 175 PRO A C 1
ATOM 1412 O O . PRO A 1 175 ? -12.445 11.375 -2.385 1 90.62 175 PRO A O 1
ATOM 1415 N N . TYR A 1 176 ? -12.375 10.523 -4.5 1 86.88 176 TYR A N 1
ATOM 1416 C CA . TYR A 1 176 ? -12.438 11.852 -5.109 1 86.88 176 TYR A CA 1
ATOM 1417 C C . TYR A 1 176 ? -13.859 12.391 -5.082 1 86.88 176 TYR A C 1
ATOM 1419 O O . TYR A 1 176 ? -14.828 11.633 -5.191 1 86.88 176 TYR A O 1
ATOM 1427 N N . GLU A 1 177 ? -13.883 13.633 -4.805 1 74.38 177 GLU A N 1
ATOM 1428 C CA . GLU A 1 177 ? -15.211 14.242 -4.895 1 74.38 177 GLU A CA 1
ATOM 1429 C C . GLU A 1 177 ? -15.695 14.297 -6.34 1 74.38 177 GLU A C 1
ATOM 1431 O O . GLU A 1 177 ? -14.898 14.508 -7.258 1 74.38 177 GLU A O 1
ATOM 1436 N N . THR A 1 178 ? -16.828 13.578 -6.641 1 59.56 178 THR A N 1
ATOM 1437 C CA . THR A 1 178 ? -17.422 13.625 -7.973 1 59.56 178 THR A CA 1
ATOM 1438 C C . THR A 1 178 ? -17.547 15.062 -8.461 1 59.56 178 THR A C 1
ATOM 1440 O O . THR A 1 178 ? -18.141 15.906 -7.789 1 59.56 178 THR A O 1
ATOM 1443 N N . ILE A 1 179 ? -16.5 15.656 -8.992 1 51.94 179 ILE A N 1
ATOM 1444 C CA . ILE A 1 179 ? -16.672 17.016 -9.469 1 51.94 179 ILE A CA 1
ATOM 1445 C C . ILE A 1 179 ? -17.328 17.016 -10.844 1 51.94 179 ILE A C 1
ATOM 1447 O O . ILE A 1 179 ? -16.906 16.281 -11.742 1 51.94 179 ILE A O 1
ATOM 1451 N N . ARG A 1 180 ? -18.578 17.375 -10.992 1 48.06 180 ARG A N 1
ATOM 1452 C CA . ARG A 1 180 ? -19.297 17.578 -12.242 1 48.06 180 ARG A CA 1
ATOM 1453 C C . ARG A 1 180 ? -18.5 18.453 -13.195 1 48.06 180 ARG A C 1
ATOM 1455 O O . ARG A 1 180 ? -18.734 18.453 -14.406 1 48.06 180 ARG A O 1
ATOM 1462 N N . GLU A 1 181 ? -17.844 19.391 -12.641 1 47.78 181 GLU A N 1
ATOM 1463 C CA . GLU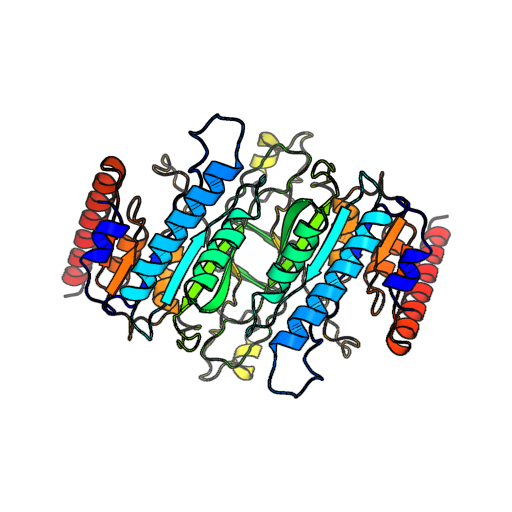 A 1 181 ? -17.109 20.312 -13.508 1 47.78 181 GLU A CA 1
ATOM 1464 C C . GLU A 1 181 ? -15.656 19.906 -13.648 1 47.78 181 GLU A C 1
ATOM 1466 O O . GLU A 1 181 ? -15.156 19.062 -12.883 1 47.78 181 GLU A O 1
ATOM 1471 N N . SER A 1 182 ? -14.969 20.344 -14.719 1 48.91 182 SER A N 1
ATOM 1472 C CA . SER A 1 182 ? -13.609 20.031 -15.148 1 48.91 182 SER A CA 1
ATOM 1473 C C . SER A 1 182 ? -12.625 20.141 -13.984 1 48.91 182 SER A C 1
ATOM 1475 O O . SER A 1 182 ? -12.641 21.125 -13.242 1 48.91 182 SER A O 1
ATOM 1477 N N . ARG A 1 183 ? -12.203 19.094 -13.633 1 53.78 183 ARG A N 1
ATOM 1478 C CA . ARG A 1 183 ? -11.148 19.141 -12.625 1 53.78 183 ARG A CA 1
ATOM 1479 C C . ARG A 1 183 ? -9.992 20.016 -13.078 1 53.78 183 ARG A C 1
ATOM 1481 O O . ARG A 1 183 ? -9.414 19.812 -14.148 1 53.78 183 ARG A O 1
ATOM 1488 N N . PRO A 1 184 ? -9.797 21.203 -12.336 1 48.72 184 PRO A N 1
ATOM 1489 C CA . PRO A 1 184 ? -8.773 22.109 -12.859 1 48.72 184 PRO A CA 1
ATOM 1490 C C . PRO A 1 184 ? -7.383 21.469 -12.891 1 48.72 184 PRO A C 1
ATOM 1492 O O . PRO A 1 184 ? -6.562 21.812 -13.742 1 48.72 184 PRO A O 1
ATOM 1495 N N . HIS A 1 185 ? -7.008 20.641 -11.812 1 59.69 185 HIS A N 1
ATOM 1496 C CA . HIS A 1 185 ? -5.656 20.094 -11.742 1 59.69 185 HIS A CA 1
ATOM 1497 C C . HIS A 1 185 ? -5.672 18.578 -11.555 1 59.69 185 HIS A C 1
ATOM 1499 O O . HIS A 1 185 ? -6.133 18.094 -10.531 1 59.69 185 HIS A O 1
ATOM 1505 N N . PRO A 1 186 ? -5.406 17.875 -12.625 1 54.62 186 PRO A N 1
ATOM 1506 C CA . PRO A 1 186 ? -5.578 16.422 -12.703 1 54.62 186 PRO A CA 1
ATOM 1507 C C . PRO A 1 186 ? -4.969 15.688 -11.508 1 54.62 186 PRO A C 1
ATOM 1509 O O . PRO A 1 186 ? -5.469 14.633 -11.102 1 54.62 186 PRO A O 1
ATOM 1512 N N . ALA A 1 187 ? -3.939 16.234 -10.836 1 63.75 187 ALA A N 1
ATOM 1513 C CA . ALA A 1 187 ? -3.211 15.32 -9.961 1 63.75 187 ALA A CA 1
ATOM 1514 C C . ALA A 1 187 ? -3.271 15.781 -8.508 1 63.75 187 ALA A C 1
ATOM 1516 O O . ALA A 1 187 ? -2.451 15.375 -7.68 1 63.75 187 ALA A O 1
ATOM 1517 N N . THR A 1 188 ? -4.457 16.312 -8.195 1 84.12 188 THR A N 1
ATOM 1518 C CA . THR A 1 188 ? -4.492 16.828 -6.832 1 84.12 188 THR A CA 1
ATOM 1519 C C . THR A 1 188 ? -5.242 15.875 -5.91 1 84.12 188 THR A C 1
ATOM 1521 O O . THR A 1 188 ? -6.25 15.281 -6.305 1 84.12 188 THR A O 1
ATOM 1524 N N . PHE A 1 189 ? -4.637 15.656 -4.672 1 94.06 189 PHE A N 1
ATOM 1525 C CA . PHE A 1 189 ? -5.375 14.875 -3.686 1 94.06 189 PHE A CA 1
ATOM 1526 C C . PHE A 1 189 ? -6.598 15.641 -3.193 1 94.06 189 PHE A C 1
ATOM 1528 O O . PHE A 1 189 ? -6.613 16.875 -3.211 1 94.06 189 PHE A O 1
ATOM 1535 N N . PRO A 1 190 ? -7.699 14.969 -2.82 1 95.06 190 PRO A N 1
ATOM 1536 C CA . PRO A 1 190 ? -8.891 15.633 -2.295 1 95.06 190 PRO A CA 1
ATOM 1537 C C . PRO A 1 190 ? -8.648 16.312 -0.949 1 95.06 190 PRO A C 1
ATOM 1539 O O . PRO A 1 190 ? -7.73 15.93 -0.219 1 95.06 190 PRO A O 1
ATOM 1542 N N . ILE A 1 191 ? -9.453 17.25 -0.585 1 96.38 191 ILE A N 1
ATOM 1543 C CA . ILE A 1 191 ? -9.328 18.031 0.638 1 96.38 191 ILE A CA 1
ATOM 1544 C C . ILE A 1 191 ? -9.367 17.109 1.852 1 96.38 191 ILE A C 1
ATOM 1546 O O . ILE A 1 191 ? -8.672 17.344 2.842 1 96.38 191 ILE A O 1
ATOM 1550 N N . GLN A 1 192 ? -10.062 16 1.731 1 97.19 192 GLN A N 1
ATOM 1551 C CA . GLN A 1 192 ? -10.227 15.094 2.857 1 97.19 192 GLN A CA 1
ATOM 1552 C C . GLN A 1 192 ? -8.891 14.469 3.256 1 97.19 192 GLN A C 1
ATOM 1554 O O . GLN A 1 192 ? -8.672 14.156 4.426 1 97.19 192 GLN A O 1
ATOM 1559 N N . LEU A 1 193 ? -7.996 14.312 2.33 1 98.25 193 LEU A N 1
ATOM 1560 C CA . LEU A 1 193 ? -6.719 13.688 2.635 1 98.25 193 LEU A CA 1
ATOM 1561 C C . LEU A 1 193 ? -5.918 14.531 3.619 1 98.25 193 LEU A C 1
ATOM 1563 O O . LEU A 1 193 ? -5.578 14.062 4.711 1 98.25 193 LEU A O 1
ATOM 1567 N N . PRO A 1 194 ? -5.672 15.82 3.326 1 98.62 194 PRO A N 1
ATOM 1568 C CA . PRO A 1 194 ? -4.949 16.625 4.316 1 98.62 194 PRO A CA 1
ATOM 1569 C C . PRO A 1 194 ? -5.75 16.844 5.598 1 98.62 194 PRO A C 1
ATOM 1571 O O . PRO A 1 194 ? -5.172 16.984 6.676 1 98.62 194 PRO A O 1
ATOM 1574 N N . VAL A 1 195 ? -7.074 16.859 5.516 1 98.56 195 VAL A N 1
ATOM 1575 C CA . VAL A 1 195 ? -7.875 16.953 6.73 1 98.56 195 VAL A CA 1
ATOM 1576 C C . VAL A 1 195 ? -7.543 15.789 7.656 1 98.56 195 VAL A C 1
ATOM 1578 O O . VAL A 1 195 ? -7.273 15.992 8.844 1 98.56 195 VAL A O 1
ATOM 1581 N N . MET A 1 196 ? -7.496 14.625 7.113 1 98.75 196 MET A N 1
ATOM 1582 C CA . MET A 1 196 ? -7.223 13.43 7.902 1 98.75 196 MET A CA 1
ATOM 1583 C C . MET A 1 196 ? -5.793 13.445 8.438 1 98.75 196 MET A C 1
ATOM 1585 O O . MET A 1 196 ? -5.551 13.047 9.578 1 98.75 196 MET A O 1
ATOM 1589 N N . CYS A 1 197 ? -4.82 13.914 7.656 1 98.88 197 CYS A N 1
ATOM 1590 C CA . CYS A 1 197 ? -3.43 13.984 8.094 1 98.88 197 CYS A CA 1
ATOM 1591 C C . CYS A 1 197 ? -3.273 14.93 9.273 1 98.88 197 CYS A C 1
ATOM 1593 O O . CYS A 1 197 ? -2.65 14.586 10.281 1 98.88 197 CYS A O 1
ATOM 1595 N N . ILE A 1 198 ? -3.867 16.141 9.133 1 98.88 198 ILE A N 1
ATOM 1596 C CA . ILE A 1 198 ? -3.74 17.156 10.172 1 98.88 198 ILE A CA 1
ATOM 1597 C C . ILE A 1 198 ? -4.402 16.656 11.453 1 98.88 198 ILE A C 1
ATOM 1599 O O . ILE A 1 198 ? -3.83 16.766 12.539 1 98.88 198 ILE A O 1
ATOM 1603 N N . LYS A 1 199 ? -5.578 16.047 11.344 1 98.81 199 LYS A N 1
ATOM 1604 C CA . LYS A 1 199 ? -6.266 15.477 12.5 1 98.81 199 LYS A CA 1
ATOM 1605 C C . LYS A 1 199 ? -5.453 14.352 13.125 1 98.81 199 LYS A C 1
ATOM 1607 O O . LYS A 1 199 ? -5.395 14.227 14.352 1 98.81 199 LYS A O 1
ATOM 1612 N N . ASP A 1 200 ? -4.883 13.555 12.289 1 98.69 200 ASP A N 1
ATOM 1613 C CA . ASP A 1 200 ? -4.078 12.43 12.742 1 98.69 200 ASP A CA 1
ATOM 1614 C C . ASP A 1 200 ? -2.922 12.891 13.625 1 98.69 200 ASP A C 1
ATOM 1616 O O . ASP A 1 200 ? -2.596 12.242 14.625 1 98.69 200 ASP A O 1
ATOM 1620 N N . HIS A 1 201 ? -2.273 13.977 13.25 1 98.75 201 HIS A N 1
ATOM 1621 C CA . HIS A 1 201 ? -1.192 14.539 14.055 1 98.75 201 HIS A CA 1
ATOM 1622 C C . HIS A 1 201 ? -1.693 14.969 15.43 1 98.75 201 HIS A C 1
ATOM 1624 O O . HIS A 1 201 ? -0.987 14.82 16.422 1 98.75 201 HIS A O 1
ATOM 1630 N N . GLY A 1 202 ? -2.836 15.445 15.508 1 98.31 202 GLY A N 1
ATOM 1631 C CA . GLY A 1 202 ? -3.4 16.047 16.703 1 98.31 202 GLY A CA 1
ATOM 1632 C C . GLY A 1 202 ? -3.578 17.547 16.594 1 98.31 202 GLY A C 1
ATOM 1633 O O . GLY A 1 202 ? -2.596 18.297 16.531 1 98.31 202 GLY A O 1
ATOM 1634 N N . LEU A 1 203 ? -4.75 18.016 16.641 1 97.44 203 LEU A N 1
ATOM 1635 C CA . LEU A 1 203 ? -5.055 19.438 16.453 1 97.44 203 LEU A CA 1
ATOM 1636 C C . LEU A 1 203 ? -4.535 20.266 17.625 1 97.44 203 LEU A C 1
ATOM 1638 O O . LEU A 1 203 ? -4.133 21.422 17.438 1 97.44 203 LEU A O 1
ATOM 1642 N N . ASP A 1 204 ? -4.531 19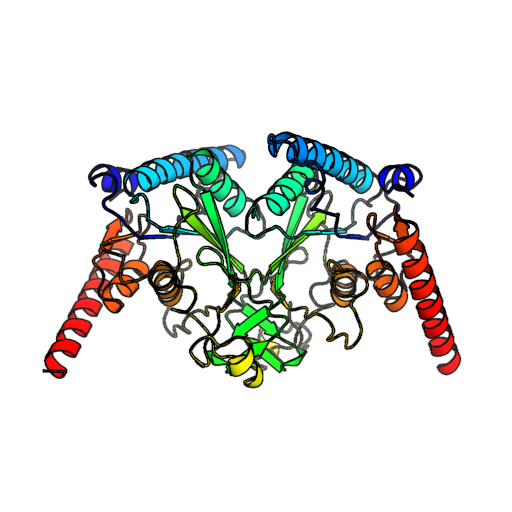.641 18.734 1 95.44 204 ASP A N 1
ATOM 1643 C CA . ASP A 1 204 ? -4.148 20.359 19.953 1 95.44 204 ASP A CA 1
ATOM 1644 C C . ASP A 1 204 ? -2.66 20.703 19.938 1 95.44 204 ASP A C 1
ATOM 1646 O O . ASP A 1 204 ? -2.217 21.594 20.672 1 95.44 204 ASP A O 1
ATOM 1650 N N . LYS A 1 205 ? -1.916 20.047 19.094 1 95.56 205 LYS A N 1
ATOM 1651 C CA . LYS A 1 205 ? -0.476 20.297 19.078 1 95.56 205 LYS A CA 1
ATOM 1652 C C . LYS A 1 205 ? -0.027 20.844 17.719 1 95.56 205 LYS A C 1
ATOM 1654 O O . LYS A 1 205 ? 1.157 20.781 17.375 1 95.56 205 LYS A O 1
ATOM 1659 N N . CYS A 1 206 ? -0.967 21.281 16.953 1 98.12 206 CYS A N 1
ATOM 1660 C CA . CYS A 1 206 ? -0.659 21.797 15.617 1 98.12 206 CYS A CA 1
ATOM 1661 C C . CYS A 1 206 ? -0.738 23.312 15.578 1 98.12 206 CYS A C 1
ATOM 1663 O O . CYS A 1 206 ? -1.83 23.875 15.5 1 98.12 206 CYS A O 1
ATOM 1665 N N . ARG A 1 207 ? 0.359 24.031 15.609 1 97.75 207 ARG A N 1
ATOM 1666 C CA . ARG A 1 207 ? 0.407 25.484 15.594 1 97.75 207 ARG A CA 1
ATOM 1667 C C . ARG A 1 207 ? 0.388 26.016 14.156 1 97.75 207 ARG A C 1
ATOM 1669 O O . ARG A 1 207 ? -0.146 27.094 13.898 1 97.75 207 ARG A O 1
ATOM 1676 N N . LEU A 1 208 ? 0.979 25.234 13.289 1 98.69 208 LEU A N 1
ATOM 1677 C CA . LEU A 1 208 ? 1.151 25.703 11.914 1 98.69 208 LEU A CA 1
ATOM 1678 C C . LEU A 1 208 ? 1.248 24.516 10.953 1 98.69 208 LEU A C 1
ATOM 1680 O O . LEU A 1 208 ? 1.976 23.562 11.211 1 98.69 208 LEU A O 1
ATOM 1684 N N . VAL A 1 209 ? 0.46 24.562 9.883 1 98.88 209 VAL A N 1
ATOM 1685 C CA . VAL A 1 209 ? 0.508 23.609 8.789 1 98.88 209 VAL A CA 1
ATOM 1686 C C . VAL A 1 209 ? 1.222 24.219 7.586 1 98.88 209 VAL A C 1
ATOM 1688 O O . VAL A 1 209 ? 1.068 25.406 7.305 1 98.88 209 VAL A O 1
ATOM 1691 N N . MET A 1 210 ? 1.966 23.375 6.848 1 98.81 210 MET A N 1
ATOM 1692 C CA . MET A 1 210 ? 2.656 23.859 5.652 1 98.81 210 MET A CA 1
ATOM 1693 C C . MET A 1 210 ? 2.459 22.891 4.488 1 98.81 210 MET A C 1
ATOM 1695 O O . MET A 1 210 ? 2.391 21.672 4.691 1 98.81 210 MET A O 1
ATOM 1699 N N . ASP A 1 211 ? 2.398 23.453 3.291 1 98.38 211 ASP A N 1
ATOM 1700 C CA . ASP A 1 211 ? 2.453 22.703 2.039 1 98.38 211 ASP A CA 1
ATOM 1701 C C . ASP A 1 211 ? 3.463 23.312 1.073 1 98.38 211 ASP A C 1
ATOM 1703 O O . ASP A 1 211 ? 3.191 24.359 0.463 1 98.38 211 ASP A O 1
ATOM 1707 N N . PRO A 1 212 ? 4.617 22.656 0.898 1 97.69 212 PRO A N 1
ATOM 1708 C CA . PRO A 1 212 ? 5.633 23.203 -0.008 1 97.69 212 PRO A CA 1
ATOM 1709 C C . PRO A 1 212 ? 5.234 23.094 -1.478 1 97.69 212 PRO A C 1
ATOM 1711 O O . PRO A 1 212 ? 5.848 23.734 -2.338 1 97.69 212 PRO A O 1
ATOM 1714 N N . PHE A 1 213 ? 4.242 22.297 -1.789 1 95.44 213 PHE A N 1
ATOM 1715 C CA . PHE A 1 213 ? 3.699 22.141 -3.133 1 95.44 213 PHE A CA 1
ATOM 1716 C C . PHE A 1 213 ? 2.193 22.391 -3.137 1 95.44 213 PHE A C 1
ATOM 1718 O O . PHE A 1 213 ? 1.415 21.484 -3.459 1 95.44 213 PHE A O 1
ATOM 1725 N N . MET A 1 214 ? 1.817 23.562 -2.965 1 94.06 214 MET A N 1
ATOM 1726 C CA . MET A 1 214 ? 0.459 23.938 -2.578 1 94.06 214 MET A CA 1
ATOM 1727 C C . MET A 1 214 ? -0.526 23.641 -3.705 1 94.06 214 MET A C 1
ATOM 1729 O O . MET A 1 214 ? -1.687 23.312 -3.451 1 94.06 214 MET A O 1
ATOM 1733 N N . GLY A 1 215 ? -0.038 23.75 -4.949 1 91.56 215 GLY A N 1
ATOM 1734 C CA . GLY A 1 215 ? -0.964 23.578 -6.055 1 91.56 215 GLY A CA 1
ATOM 1735 C C . GLY A 1 215 ? -2.18 24.484 -5.973 1 91.56 215 GLY A C 1
ATOM 1736 O O . GLY A 1 215 ? -2.047 25.688 -5.82 1 91.56 215 GLY A O 1
ATOM 1737 N N . ILE A 1 216 ? -3.355 23.875 -5.961 1 92.44 216 ILE A N 1
ATOM 1738 C CA . ILE A 1 216 ? -4.57 24.688 -5.969 1 92.44 216 ILE A CA 1
ATOM 1739 C C . ILE A 1 216 ? -5.066 24.891 -4.539 1 92.44 216 ILE A C 1
ATOM 1741 O O . ILE A 1 216 ? -6.184 25.359 -4.324 1 92.44 216 ILE A O 1
ATOM 1745 N N . GLY A 1 217 ? -4.367 24.438 -3.549 1 95.25 217 GLY A N 1
ATOM 1746 C CA . GLY A 1 217 ? -4.551 24.891 -2.184 1 95.25 217 GLY A CA 1
ATOM 1747 C C . GLY A 1 217 ? -5.418 23.969 -1.35 1 95.25 217 GLY A C 1
ATOM 1748 O O . GLY A 1 217 ? -6.055 24.406 -0.387 1 95.25 217 GLY A O 1
ATOM 1749 N N . ASN A 1 218 ? -5.477 22.625 -1.663 1 95.88 218 ASN A N 1
ATOM 1750 C CA . ASN A 1 218 ? -6.324 21.719 -0.897 1 95.88 218 ASN A CA 1
ATOM 1751 C C . ASN A 1 218 ? -5.855 21.609 0.551 1 95.88 218 ASN A C 1
ATOM 1753 O O . ASN A 1 218 ? -6.676 21.516 1.467 1 95.88 218 ASN A O 1
ATOM 1757 N N . THR A 1 219 ? -4.543 21.609 0.782 1 97.94 219 THR A N 1
ATOM 1758 C CA . THR A 1 219 ? -4.027 21.594 2.146 1 97.94 219 THR A CA 1
ATOM 1759 C C . THR A 1 219 ? -4.391 22.875 2.881 1 97.94 219 THR A C 1
ATOM 1761 O O . THR A 1 219 ? -4.75 22.844 4.062 1 97.94 219 THR A O 1
ATOM 1764 N N . ALA A 1 220 ? -4.32 24 2.186 1 97.75 220 ALA A N 1
ATOM 1765 C CA . ALA A 1 220 ? -4.711 25.266 2.783 1 97.75 220 ALA A CA 1
ATOM 1766 C C . ALA A 1 220 ? -6.176 25.25 3.209 1 97.75 220 ALA A C 1
ATOM 1768 O O . ALA A 1 220 ? -6.508 25.641 4.324 1 97.75 220 ALA A O 1
ATOM 1769 N N . ILE A 1 221 ? -7.004 24.766 2.34 1 97.38 221 ILE A N 1
ATOM 1770 C CA . ILE A 1 221 ? -8.43 24.703 2.623 1 97.38 221 ILE A CA 1
ATOM 1771 C C . ILE A 1 221 ? -8.672 23.812 3.842 1 97.38 221 ILE A C 1
ATOM 1773 O O . ILE A 1 221 ? -9.453 24.172 4.73 1 97.38 221 ILE A O 1
ATOM 1777 N N . ALA A 1 222 ? -8.008 22.672 3.898 1 98.12 222 ALA A N 1
ATOM 1778 C CA . ALA A 1 222 ? -8.133 21.766 5.039 1 98.12 222 ALA A CA 1
ATOM 1779 C C . ALA A 1 222 ? -7.746 22.469 6.336 1 98.12 222 ALA A C 1
ATOM 1781 O O . ALA A 1 222 ? -8.453 22.359 7.344 1 98.12 222 ALA A O 1
ATOM 1782 N N . ALA A 1 223 ? -6.617 23.156 6.324 1 98.38 223 ALA A N 1
ATOM 1783 C CA . ALA A 1 223 ? -6.141 23.859 7.512 1 98.38 223 ALA A CA 1
ATOM 1784 C C . ALA A 1 223 ? -7.152 24.906 7.977 1 98.38 223 ALA A C 1
ATOM 1786 O O . ALA A 1 223 ? -7.445 25.016 9.172 1 98.38 223 ALA A O 1
ATOM 1787 N N . ILE A 1 224 ? -7.715 25.656 7.023 1 97.75 224 ILE A N 1
ATOM 1788 C CA . ILE A 1 224 ? -8.695 26.688 7.336 1 97.75 224 ILE A CA 1
ATOM 1789 C C . ILE A 1 224 ? -9.922 26.062 7.988 1 97.75 224 ILE A C 1
ATOM 1791 O O . ILE A 1 224 ? -10.398 26.531 9.023 1 97.75 224 ILE A O 1
ATOM 1795 N N . ARG A 1 225 ? -10.383 24.984 7.461 1 97.12 225 ARG A N 1
ATOM 1796 C CA . ARG A 1 225 ? -11.562 24.297 7.973 1 97.12 225 ARG A CA 1
ATOM 1797 C C . ARG A 1 225 ? -11.328 23.766 9.383 1 97.12 225 ARG A C 1
ATOM 1799 O O . ARG A 1 225 ? -12.258 23.688 10.188 1 97.12 225 ARG A O 1
ATOM 1806 N N . LEU A 1 226 ? -10.086 23.453 9.672 1 97.81 226 LEU A N 1
ATOM 1807 C CA . LEU A 1 226 ? -9.742 22.906 10.977 1 97.81 226 LEU A CA 1
ATOM 1808 C C . LEU A 1 226 ? -9.312 24 11.938 1 97.81 226 LEU A C 1
ATOM 1810 O O . LEU A 1 226 ? -9 23.734 13.102 1 97.81 226 LEU A O 1
ATOM 1814 N N . GLY A 1 227 ? -9.211 25.219 11.477 1 96.5 227 GLY A N 1
ATOM 1815 C CA . GLY A 1 227 ? -8.875 26.359 12.312 1 96.5 227 GLY A CA 1
ATOM 1816 C C . GLY A 1 227 ? -7.395 26.453 12.641 1 96.5 227 GLY A C 1
ATOM 1817 O O . GLY A 1 227 ? -7.02 26.891 13.727 1 96.5 227 GLY A O 1
ATOM 1818 N N . VAL A 1 228 ? -6.559 25.953 11.812 1 97.94 228 VAL A N 1
ATOM 1819 C CA . VAL A 1 228 ? -5.117 25.969 12.047 1 97.94 228 VAL A CA 1
ATOM 1820 C C . VAL A 1 228 ? -4.438 26.906 11.055 1 97.94 228 VAL A C 1
ATOM 1822 O O . VAL A 1 228 ? -4.773 26.906 9.867 1 97.94 228 VAL A O 1
ATOM 1825 N N . PRO A 1 229 ? -3.51 27.75 11.484 1 98 229 PRO A N 1
ATOM 1826 C CA . PRO A 1 229 ? -2.744 28.594 10.562 1 98 229 PRO A CA 1
ATOM 1827 C C . PRO A 1 229 ? -1.996 27.797 9.508 1 98 229 PRO A C 1
ATOM 1829 O O . PRO A 1 229 ? -1.592 26.656 9.758 1 98 229 PRO A O 1
ATOM 1832 N N . PHE A 1 230 ? -1.829 28.469 8.312 1 97.75 230 PHE A N 1
ATOM 1833 C CA . PHE A 1 230 ? -1.277 27.766 7.164 1 97.75 230 PHE A CA 1
ATOM 1834 C C . PHE A 1 230 ? -0.27 28.625 6.418 1 97.75 230 PHE A C 1
ATOM 1836 O O . PHE A 1 230 ? -0.408 29.859 6.383 1 97.75 230 PHE A O 1
ATOM 1843 N N . ILE A 1 231 ? 0.785 27.953 5.895 1 97.62 231 ILE A N 1
ATOM 1844 C CA . ILE A 1 231 ? 1.709 28.562 4.949 1 97.62 231 ILE A CA 1
ATOM 1845 C C . ILE A 1 231 ? 1.971 27.609 3.787 1 97.62 231 ILE A C 1
ATOM 1847 O O . ILE A 1 231 ? 2.053 26.406 3.979 1 97.62 231 ILE A O 1
ATOM 1851 N N . GLY A 1 232 ? 2.049 28.109 2.588 1 96.44 232 GLY A N 1
ATOM 1852 C CA . GLY A 1 232 ? 2.309 27.281 1.423 1 96.44 232 GLY A CA 1
ATOM 1853 C C . GLY A 1 232 ? 3.113 28 0.352 1 96.44 232 GLY A C 1
ATOM 1854 O O . GLY A 1 232 ? 3.266 29.219 0.394 1 96.44 232 GLY A O 1
ATOM 1855 N N . PHE A 1 233 ? 3.691 27.266 -0.541 1 95.25 233 PHE A N 1
ATOM 1856 C CA . PHE A 1 233 ? 4.473 27.766 -1.663 1 95.25 233 PHE A CA 1
ATOM 1857 C C . PHE A 1 233 ? 4.016 27.141 -2.971 1 95.25 233 PHE A C 1
ATOM 1859 O O . PHE A 1 233 ? 3.684 25.953 -3.012 1 95.25 233 PHE A O 1
ATOM 1866 N N . GLU A 1 234 ? 3.918 27.953 -3.936 1 91.44 234 GLU A N 1
ATOM 1867 C CA . GLU A 1 234 ? 3.57 27.516 -5.285 1 91.44 234 GLU A CA 1
ATOM 1868 C C . GLU A 1 234 ? 4.312 28.344 -6.336 1 91.44 234 GLU A C 1
ATOM 1870 O O . GLU A 1 234 ? 4.207 29.578 -6.355 1 91.44 234 GLU A O 1
ATOM 1875 N N . ILE A 1 235 ? 4.992 27.578 -7.199 1 90.12 235 ILE A N 1
ATOM 1876 C CA . ILE A 1 235 ? 5.867 28.25 -8.148 1 90.12 235 ILE A CA 1
ATOM 1877 C C . ILE A 1 235 ? 5.055 28.719 -9.352 1 90.12 235 ILE A C 1
ATOM 1879 O O . ILE A 1 235 ? 5.383 29.734 -9.969 1 90.12 235 ILE A O 1
ATOM 1883 N N . ASP A 1 236 ? 4.035 27.969 -9.727 1 89.12 236 ASP A N 1
ATOM 1884 C CA . ASP A 1 236 ? 3.203 28.312 -10.883 1 89.12 236 ASP A CA 1
ATOM 1885 C C . ASP A 1 236 ? 2.215 29.422 -10.531 1 89.12 236 ASP A C 1
ATOM 1887 O O . ASP A 1 236 ? 1.367 29.266 -9.656 1 89.12 236 ASP A O 1
ATOM 1891 N N . GLU A 1 237 ? 2.215 30.453 -11.273 1 91 237 GLU A N 1
ATOM 1892 C CA . GLU A 1 237 ? 1.388 31.625 -10.984 1 91 237 GLU A CA 1
ATOM 1893 C C . GLU A 1 237 ? -0.093 31.312 -11.188 1 91 237 GLU A C 1
ATOM 1895 O O . GLU A 1 237 ? -0.943 31.828 -10.453 1 91 237 GLU A O 1
ATOM 1900 N N . GLY A 1 238 ? -0.336 30.547 -12.18 1 89.19 238 GLY A N 1
ATOM 1901 C CA . GLY A 1 238 ? -1.717 30.156 -12.414 1 89.19 238 GLY A CA 1
ATOM 1902 C C . GLY A 1 238 ? -2.322 29.375 -11.273 1 89.19 238 GLY A C 1
ATOM 1903 O O . GLY A 1 238 ? -3.43 29.672 -10.82 1 89.19 238 GLY A O 1
ATOM 1904 N N . TYR A 1 239 ? -1.58 28.438 -10.828 1 89.06 239 TYR A N 1
ATOM 1905 C CA . TYR A 1 239 ? -2.039 27.641 -9.68 1 89.06 239 TYR A CA 1
ATOM 1906 C C . TYR A 1 239 ? -2.15 28.516 -8.438 1 89.06 239 TYR A C 1
ATOM 1908 O O . TYR A 1 239 ? -3.107 28.391 -7.668 1 89.06 239 TYR A O 1
ATOM 1916 N N . ARG A 1 240 ? -1.204 29.359 -8.273 1 91.44 240 ARG A N 1
ATOM 1917 C CA . ARG A 1 240 ? -1.201 30.234 -7.105 1 91.44 240 ARG A CA 1
ATOM 1918 C C . ARG A 1 240 ? -2.438 31.125 -7.09 1 91.44 240 ARG A C 1
ATOM 1920 O O . ARG A 1 240 ? -3.029 31.359 -6.035 1 91.44 240 ARG A O 1
ATOM 1927 N N . LYS A 1 241 ? -2.785 31.641 -8.234 1 92.88 241 LYS A N 1
ATOM 1928 C CA . LYS A 1 241 ? -3.969 32.5 -8.336 1 92.88 241 LYS A CA 1
ATOM 1929 C C . LYS A 1 241 ? -5.23 31.719 -7.945 1 92.88 241 LYS A C 1
ATOM 1931 O O . LYS A 1 241 ? -6.059 32.219 -7.184 1 92.88 241 LYS A O 1
ATOM 1936 N N . VAL A 1 242 ? -5.32 30.547 -8.445 1 91.44 242 VAL A N 1
ATOM 1937 C CA . VAL A 1 242 ? -6.465 29.688 -8.133 1 91.44 242 VAL A CA 1
ATOM 1938 C C . VAL A 1 242 ? -6.504 29.406 -6.633 1 91.44 242 VAL A C 1
ATOM 1940 O O . VAL A 1 242 ? -7.555 29.516 -6 1 91.44 242 VAL A O 1
ATOM 1943 N N . ALA A 1 243 ? -5.391 29.062 -6.098 1 93 243 ALA A N 1
ATOM 1944 C CA . ALA A 1 243 ? -5.297 28.75 -4.672 1 93 243 ALA A CA 1
ATOM 1945 C C . ALA A 1 243 ? -5.727 29.938 -3.824 1 93 243 ALA A C 1
ATOM 1947 O O . ALA A 1 243 ? -6.488 29.781 -2.865 1 93 243 ALA A O 1
ATOM 1948 N N . ASN A 1 244 ? -5.258 31.109 -4.18 1 94.56 244 ASN A N 1
ATOM 1949 C CA . ASN A 1 244 ? -5.59 32.312 -3.43 1 94.56 244 ASN A CA 1
ATOM 1950 C C . ASN A 1 244 ? -7.086 32.594 -3.475 1 94.56 244 ASN A C 1
ATOM 1952 O O . ASN A 1 244 ? -7.672 33 -2.469 1 94.56 244 ASN A O 1
ATOM 1956 N N . GLU A 1 245 ? -7.621 32.438 -4.602 1 95.06 245 GLU A N 1
ATOM 1957 C CA . GLU A 1 245 ? -9.062 32.625 -4.738 1 95.06 245 GLU A CA 1
ATOM 1958 C C . GLU A 1 245 ? -9.844 31.656 -3.877 1 95.06 245 GLU A C 1
ATOM 1960 O O . GLU A 1 245 ? -10.797 32.031 -3.191 1 95.06 245 GLU A O 1
ATOM 1965 N N . ARG A 1 246 ? -9.445 30.422 -3.91 1 93.81 246 ARG A N 1
ATOM 1966 C CA . ARG A 1 246 ? -10.109 29.391 -3.131 1 93.81 246 ARG A CA 1
ATOM 1967 C C . ARG A 1 246 ? -9.961 29.641 -1.635 1 93.81 246 ARG A C 1
ATOM 1969 O O . ARG A 1 246 ? -10.922 29.5 -0.878 1 93.81 246 ARG A O 1
ATOM 1976 N N . VAL A 1 247 ? -8.805 30.047 -1.261 1 94.75 247 VAL A N 1
ATOM 1977 C CA . VAL A 1 247 ? -8.516 30.312 0.143 1 94.75 247 VAL A CA 1
ATOM 1978 C C . VAL A 1 247 ? -9.352 31.5 0.622 1 94.75 247 VAL A C 1
ATOM 1980 O O . VAL A 1 247 ? -9.953 31.453 1.697 1 94.75 247 VAL A O 1
ATOM 1983 N N . SER A 1 248 ? -9.391 32.531 -0.207 1 95.06 248 SER A N 1
ATOM 1984 C CA . SER A 1 248 ? -10.18 33.719 0.137 1 95.06 248 SER A CA 1
ATOM 1985 C C . SER A 1 248 ? -11.648 33.344 0.3 1 95.06 248 SER A C 1
ATOM 1987 O O . SER A 1 248 ? -12.305 33.812 1.242 1 95.06 248 SER A O 1
ATOM 1989 N N . ALA A 1 249 ? -12.086 32.562 -0.565 1 94.62 249 ALA A N 1
ATOM 1990 C CA . ALA A 1 249 ? -13.484 32.156 -0.508 1 94.62 249 ALA A CA 1
ATOM 1991 C C . ALA A 1 249 ? -13.758 31.328 0.745 1 94.62 249 ALA A C 1
ATOM 1993 O O . ALA A 1 249 ? -14.789 31.484 1.39 1 94.62 249 ALA A O 1
ATOM 1994 N N . GLU A 1 250 ? -12.836 30.453 1.064 1 94.12 250 GLU A N 1
ATOM 1995 C CA . GLU A 1 250 ? -12.992 29.594 2.238 1 94.12 250 GLU A CA 1
ATOM 1996 C C . GLU A 1 250 ? -12.969 30.422 3.525 1 94.12 250 GLU A C 1
ATOM 1998 O O . GLU A 1 250 ? -13.727 30.141 4.453 1 94.12 250 GLU A O 1
ATOM 2003 N N . LEU A 1 251 ? -12.117 31.406 3.58 1 93.06 251 LEU A N 1
ATOM 2004 C CA . LEU A 1 251 ? -12.023 32.281 4.75 1 93.06 251 LEU A CA 1
ATOM 2005 C C . LEU A 1 251 ? -13.312 33.062 4.953 1 93.06 251 LEU A C 1
ATOM 2007 O O . LEU A 1 251 ? -13.758 33.25 6.086 1 93.06 251 LEU A O 1
ATOM 2011 N N . ARG A 1 252 ? -13.859 33.469 3.893 1 91.69 252 ARG A N 1
ATOM 2012 C CA . ARG A 1 252 ? -15.125 34.219 3.963 1 91.69 252 ARG A CA 1
ATOM 2013 C C . ARG A 1 252 ? -16.25 33.312 4.473 1 91.69 252 ARG A C 1
ATOM 2015 O O . ARG A 1 252 ? -17.078 33.75 5.266 1 91.69 252 ARG A O 1
ATOM 2022 N N . ARG A 1 253 ? -16.203 32.156 4.027 1 90.31 253 ARG A N 1
ATOM 2023 C CA . ARG A 1 253 ? -17.203 31.203 4.453 1 90.31 253 ARG A CA 1
ATOM 2024 C C . ARG A 1 253 ? -17.109 30.938 5.949 1 90.31 253 ARG A C 1
ATOM 2026 O O . ARG A 1 253 ? -18.125 30.859 6.645 1 90.31 253 ARG A O 1
ATOM 2033 N N . GLU A 1 254 ? -15.914 30.781 6.438 1 87.75 254 GLU A N 1
ATOM 2034 C CA . GLU A 1 254 ? -15.695 30.5 7.852 1 87.75 254 GLU A CA 1
ATOM 2035 C C . GLU A 1 254 ? -16.062 31.703 8.719 1 87.75 254 GLU A C 1
ATOM 2037 O O . GLU A 1 254 ? -16.578 31.531 9.828 1 87.75 254 GLU A O 1
ATOM 2042 N N . SER A 1 255 ? -15.789 32.844 8.227 1 84.88 255 SER A N 1
ATOM 2043 C CA . SER A 1 255 ? -16.141 34.062 8.953 1 84.88 255 SER A CA 1
ATOM 2044 C C . SER A 1 255 ? -17.656 34.25 9.062 1 84.88 255 SER A C 1
ATOM 2046 O O . SER A 1 255 ? -18.172 34.656 10.102 1 84.88 255 SER A O 1
ATOM 2048 N N . ASN A 1 256 ? -18.297 33.906 8.039 1 84.88 256 ASN A N 1
ATOM 2049 C CA . ASN A 1 256 ? -19.75 34 8.023 1 84.88 256 ASN A CA 1
ATOM 2050 C C . ASN A 1 256 ? -20.391 32.969 8.945 1 84.88 256 ASN A C 1
ATOM 2052 O O . ASN A 1 256 ? -21.406 33.25 9.586 1 84.88 256 ASN A O 1
ATOM 2056 N N . ASN A 1 257 ? -19.781 31.812 8.977 1 75.25 257 ASN A N 1
ATOM 2057 C CA . ASN A 1 257 ? -20.281 30.766 9.844 1 75.25 257 ASN A CA 1
ATOM 2058 C C . ASN A 1 257 ? -20.109 31.125 11.32 1 75.25 257 ASN A C 1
ATOM 2060 O O . ASN A 1 257 ? -20.938 30.766 12.148 1 75.25 257 ASN A O 1
ATOM 2064 N N . GLN A 1 258 ? -19.094 31.828 11.703 1 68.75 258 GLN A N 1
ATOM 2065 C CA . GLN A 1 258 ? -18.859 32.281 13.078 1 68.75 258 GLN A CA 1
ATOM 2066 C C . GLN A 1 258 ? -19.797 33.406 13.469 1 68.75 258 GLN A C 1
ATOM 2068 O O . GLN A 1 258 ? -20.266 33.469 14.609 1 68.75 258 GLN A O 1
ATOM 2073 N N . GLU A 1 259 ? -20.109 34.219 12.547 1 61.72 259 GLU A N 1
ATOM 2074 C CA . GLU A 1 259 ? -21.047 35.312 12.82 1 61.72 259 GLU A CA 1
ATOM 2075 C C . GLU A 1 259 ? -22.469 34.781 13.008 1 61.72 259 GLU A C 1
ATOM 2077 O O . GLU A 1 259 ? -23.219 35.312 13.844 1 61.72 259 GLU A O 1
ATOM 2082 N N . ASP A 1 260 ? -22.734 33.781 12.203 1 55.69 260 ASP A N 1
ATOM 2083 C CA . ASP A 1 260 ? -24.078 33.25 12.312 1 55.69 260 ASP A CA 1
ATOM 2084 C C . ASP A 1 260 ? -24.281 32.5 13.625 1 55.69 260 ASP A C 1
ATOM 2086 O O . ASP A 1 260 ? -25.406 32.25 14.031 1 55.69 260 ASP A O 1
ATOM 2090 N N . CYS A 1 261 ? -23.234 32.094 14.211 1 50.53 261 CYS A N 1
ATOM 2091 C CA . CYS A 1 261 ? -23.344 31.375 15.484 1 50.53 261 CYS A CA 1
ATOM 2092 C C . CYS A 1 261 ? -23.328 32.375 16.656 1 50.53 261 CYS A C 1
ATOM 2094 O O . CYS A 1 261 ? -23.469 31.969 17.812 1 50.53 261 CYS A O 1
ATOM 2096 N N . ILE A 1 262 ? -23.062 33.625 16.406 1 36.28 262 ILE A N 1
ATOM 2097 C CA . ILE A 1 262 ? -23.234 34.562 17.484 1 36.28 262 ILE A CA 1
ATOM 2098 C C . ILE A 1 262 ? -24.688 35.062 17.531 1 36.28 262 ILE A C 1
ATOM 2100 O O . ILE A 1 262 ? -25.266 35.406 16.5 1 36.28 262 ILE A O 1
ATOM 2104 N N . MET B 1 1 ? 12.93 -29.281 3.428 1 80.94 1 MET B N 1
ATOM 2105 C CA . MET B 1 1 ? 14.117 -28.969 2.629 1 80.94 1 MET B CA 1
ATOM 2106 C C . MET B 1 1 ? 14.281 -27.453 2.477 1 80.94 1 MET B C 1
ATOM 2108 O O . MET B 1 1 ? 13.297 -26.719 2.395 1 80.94 1 MET B O 1
ATOM 2112 N N . ASP B 1 2 ? 15.531 -27.125 2.465 1 86.88 2 ASP B N 1
ATOM 2113 C CA . ASP B 1 2 ? 15.875 -25.719 2.217 1 86.88 2 ASP B CA 1
ATOM 2114 C C . ASP B 1 2 ? 15.508 -25.312 0.796 1 86.88 2 ASP B C 1
ATOM 2116 O O . ASP B 1 2 ? 15.742 -26.047 -0.156 1 86.88 2 ASP B O 1
ATOM 2120 N N . CYS B 1 3 ? 14.906 -24.156 0.678 1 89.69 3 CYS B N 1
ATOM 2121 C CA . CYS B 1 3 ? 14.359 -23.734 -0.608 1 89.69 3 CYS B CA 1
ATOM 2122 C C . CYS B 1 3 ? 15.461 -23.516 -1.632 1 89.69 3 CYS B C 1
ATOM 2124 O O . CYS B 1 3 ? 15.305 -23.859 -2.807 1 89.69 3 CYS B O 1
ATOM 2126 N N . VAL B 1 4 ? 16.609 -22.953 -1.256 1 90.06 4 VAL B N 1
ATOM 2127 C CA . VAL B 1 4 ? 17.703 -22.688 -2.182 1 90.06 4 VAL B CA 1
ATOM 2128 C C . VAL B 1 4 ? 18.281 -24 -2.703 1 90.06 4 VAL B C 1
ATOM 2130 O O . VAL B 1 4 ? 18.5 -24.156 -3.906 1 90.06 4 VAL B O 1
ATOM 2133 N N . GLU B 1 5 ? 18.422 -24.938 -1.8 1 90.44 5 GLU B N 1
ATOM 2134 C CA . GLU B 1 5 ? 18.859 -26.266 -2.195 1 90.44 5 GLU B CA 1
ATOM 2135 C C . GLU B 1 5 ? 17.844 -26.922 -3.121 1 90.44 5 GLU B C 1
ATOM 2137 O O . GLU B 1 5 ? 18.203 -27.531 -4.133 1 90.44 5 GLU B O 1
ATOM 2142 N N . GLY B 1 6 ? 16.625 -26.828 -2.729 1 93.69 6 GLY B N 1
ATOM 2143 C CA . GLY B 1 6 ? 15.578 -27.391 -3.553 1 93.69 6 GLY B CA 1
ATOM 2144 C C . GLY B 1 6 ? 15.523 -26.797 -4.949 1 93.69 6 GLY B C 1
ATOM 2145 O O . GLY B 1 6 ? 15.492 -27.531 -5.941 1 93.69 6 GLY B O 1
ATOM 2146 N N . MET B 1 7 ? 15.539 -25.484 -5.062 1 95.19 7 MET B N 1
ATOM 2147 C CA . MET B 1 7 ? 15.461 -24.812 -6.352 1 95.19 7 MET B CA 1
ATOM 2148 C C . MET B 1 7 ? 16.672 -25.141 -7.223 1 95.19 7 MET B C 1
ATOM 2150 O O . MET B 1 7 ? 16.547 -25.203 -8.445 1 95.19 7 MET B O 1
ATOM 2154 N N . SER B 1 8 ? 17.812 -25.391 -6.586 1 94.44 8 SER B N 1
ATOM 2155 C CA . SER B 1 8 ? 19.031 -25.688 -7.324 1 94.44 8 SER B CA 1
ATOM 2156 C C . SER B 1 8 ? 18.891 -26.969 -8.133 1 94.44 8 SER B C 1
ATOM 2158 O O . SER B 1 8 ? 19.641 -27.203 -9.086 1 94.44 8 SER B O 1
ATOM 2160 N N . THR B 1 9 ? 17.953 -27.781 -7.773 1 95.06 9 THR B N 1
ATOM 2161 C CA . THR B 1 9 ? 17.781 -29.047 -8.461 1 95.06 9 THR B CA 1
ATOM 2162 C C . THR B 1 9 ? 16.812 -28.891 -9.641 1 95.06 9 THR B C 1
ATOM 2164 O O . THR B 1 9 ? 16.641 -29.812 -10.438 1 95.06 9 THR B O 1
ATOM 2167 N N . LEU B 1 10 ? 16.203 -27.781 -9.703 1 96.94 10 LEU B N 1
ATOM 2168 C CA . LEU B 1 10 ? 15.195 -27.578 -10.742 1 96.94 10 LEU B CA 1
ATOM 2169 C C . LEU B 1 10 ? 15.844 -27.047 -12.023 1 96.94 10 LEU B C 1
ATOM 2171 O O . LEU B 1 10 ? 16.812 -26.297 -11.977 1 96.94 10 LEU B O 1
ATOM 2175 N N . THR B 1 11 ? 15.289 -27.422 -13.188 1 97.56 11 THR B N 1
ATOM 2176 C CA . THR B 1 11 ? 15.734 -26.938 -14.492 1 97.56 11 THR B CA 1
ATOM 2177 C C . THR B 1 11 ? 15.406 -25.453 -14.656 1 97.56 11 THR B C 1
ATOM 2179 O O . THR B 1 11 ? 14.32 -25.016 -14.297 1 97.56 11 THR B O 1
ATOM 2182 N N . PRO B 1 12 ? 16.391 -24.688 -15.219 1 98.38 12 PRO B N 1
ATOM 2183 C CA . PRO B 1 12 ? 16.094 -23.281 -15.484 1 98.38 12 PRO B CA 1
ATOM 2184 C C . PRO B 1 12 ? 14.859 -23.078 -16.359 1 98.38 12 PRO B C 1
ATOM 2186 O O . PRO B 1 12 ? 14.656 -23.828 -17.312 1 98.38 12 PRO B O 1
ATOM 2189 N N . GLY B 1 13 ? 13.984 -22.203 -15.984 1 98.44 13 GLY B N 1
ATOM 2190 C CA . GLY B 1 13 ? 12.859 -21.812 -16.812 1 98.44 13 GLY B CA 1
ATOM 2191 C C . GLY B 1 13 ? 11.68 -22.766 -16.703 1 98.44 13 GLY B C 1
ATOM 2192 O O . GLY B 1 13 ? 10.703 -22.656 -17.453 1 98.44 13 GLY B O 1
ATOM 2193 N N . MET B 1 14 ? 11.727 -23.656 -15.727 1 97.94 14 MET B N 1
ATOM 2194 C CA . MET B 1 14 ? 10.711 -24.703 -15.688 1 97.94 14 MET B CA 1
ATOM 2195 C C . MET B 1 14 ? 9.453 -24.219 -14.969 1 97.94 14 MET B C 1
ATOM 2197 O O . MET B 1 14 ? 8.375 -24.781 -15.133 1 97.94 14 MET B O 1
ATOM 2201 N N . VAL B 1 15 ? 9.57 -23.172 -14.148 1 98.69 15 VAL B N 1
ATOM 2202 C CA . VAL B 1 15 ? 8.477 -22.656 -13.336 1 98.69 15 VAL B CA 1
ATOM 2203 C C . VAL B 1 15 ? 7.832 -21.453 -14.008 1 98.69 15 VAL B C 1
ATOM 2205 O O . VAL B 1 15 ? 8.531 -20.578 -14.508 1 98.69 15 VAL B O 1
ATOM 2208 N N . ASP B 1 16 ? 6.477 -21.375 -14 1 98.88 16 ASP B N 1
ATOM 2209 C CA . ASP B 1 16 ? 5.797 -20.266 -14.648 1 98.88 16 ASP B CA 1
ATOM 2210 C C . ASP B 1 16 ? 5.273 -19.266 -13.617 1 98.88 16 ASP B C 1
ATOM 2212 O O . ASP B 1 16 ? 5.168 -18.078 -13.898 1 98.88 16 ASP B O 1
ATOM 2216 N N . VAL B 1 17 ? 4.895 -19.797 -12.477 1 98.94 17 VAL B N 1
ATOM 2217 C CA . VAL B 1 17 ? 4.371 -18.891 -11.445 1 98.94 17 VAL B CA 1
ATOM 2218 C C . VAL B 1 17 ? 4.977 -19.25 -10.094 1 98.94 17 VAL B C 1
ATOM 2220 O O . VAL B 1 17 ? 5.004 -20.422 -9.703 1 98.94 17 VAL B O 1
ATOM 2223 N N . ILE B 1 18 ? 5.551 -18.297 -9.43 1 98.94 18 ILE B N 1
ATOM 2224 C CA . ILE B 1 18 ? 5.965 -18.406 -8.031 1 98.94 18 ILE B CA 1
ATOM 2225 C C . ILE B 1 18 ? 5.082 -17.516 -7.16 1 98.94 18 ILE B C 1
ATOM 2227 O O . ILE B 1 18 ? 4.91 -16.328 -7.449 1 98.94 18 ILE B O 1
ATOM 2231 N N . VAL B 1 19 ? 4.379 -18.047 -6.188 1 98.88 19 VAL B N 1
ATOM 2232 C CA . VAL B 1 19 ? 3.635 -17.312 -5.168 1 98.88 19 VAL B CA 1
ATOM 2233 C C . VAL B 1 19 ? 4.133 -17.719 -3.781 1 98.88 19 VAL B C 1
ATOM 2235 O O . VAL B 1 19 ? 4.035 -18.875 -3.387 1 98.88 19 VAL B O 1
ATOM 2238 N N . THR B 1 20 ? 4.648 -16.734 -3.064 1 98.19 20 THR B N 1
ATOM 2239 C CA . THR B 1 20 ? 5.32 -17.109 -1.828 1 98.19 20 THR B CA 1
ATOM 2240 C C . THR B 1 20 ? 5.363 -15.945 -0.848 1 98.19 20 THR B C 1
ATOM 2242 O O . THR B 1 20 ? 5.082 -14.805 -1.221 1 98.19 20 THR B O 1
ATOM 2245 N N . SER B 1 21 ? 5.629 -16.219 0.374 1 96.56 21 SER B N 1
ATOM 2246 C CA . SER B 1 21 ? 5.867 -15.273 1.461 1 96.56 21 SER B CA 1
ATOM 2247 C C . SER B 1 21 ? 7.016 -15.734 2.352 1 96.56 21 SER B C 1
ATOM 2249 O O . SER B 1 21 ? 6.871 -16.703 3.107 1 96.56 21 SER B O 1
ATOM 2251 N N . PRO B 1 22 ? 8.133 -15.078 2.271 1 94.19 22 PRO B N 1
ATOM 2252 C CA . PRO B 1 22 ? 9.273 -15.469 3.105 1 94.19 22 PRO B CA 1
ATOM 2253 C C . PRO B 1 22 ? 9.086 -15.094 4.574 1 94.19 22 PRO B C 1
ATOM 2255 O O . PRO B 1 22 ? 8.328 -14.164 4.887 1 94.19 22 PRO B O 1
ATOM 2258 N N . PRO B 1 23 ? 9.727 -15.82 5.445 1 86.5 23 PRO B N 1
ATOM 2259 C CA . PRO B 1 23 ? 9.703 -15.406 6.852 1 86.5 23 PRO B CA 1
ATOM 2260 C C . PRO B 1 23 ? 10.453 -14.102 7.094 1 86.5 23 PRO B C 1
ATOM 2262 O O . PRO B 1 23 ? 11.477 -13.844 6.461 1 86.5 23 PRO B O 1
ATOM 2265 N N . TYR B 1 24 ? 9.898 -13.164 7.684 1 69.75 24 TYR B N 1
ATOM 2266 C CA . TYR B 1 24 ? 10.562 -11.867 7.84 1 69.75 24 TYR B CA 1
ATOM 2267 C C . TYR B 1 24 ? 11.148 -11.727 9.234 1 69.75 24 TYR B C 1
ATOM 2269 O O . TYR B 1 24 ? 11.914 -10.797 9.5 1 69.75 24 TYR B O 1
ATOM 2277 N N . ASN B 1 25 ? 10.766 -12.492 10.344 1 59.38 25 ASN B N 1
ATOM 2278 C CA . ASN B 1 25 ? 11.203 -12.305 11.719 1 59.38 25 ASN B CA 1
ATOM 2279 C C . ASN B 1 25 ? 12.648 -12.766 11.922 1 59.38 25 ASN B C 1
ATOM 2281 O O . ASN B 1 25 ? 12.992 -13.281 12.984 1 59.38 25 ASN B O 1
ATOM 2285 N N . ILE B 1 26 ? 13.523 -12.688 11.016 1 50.66 26 ILE B N 1
ATOM 2286 C CA . ILE B 1 26 ? 14.75 -13.414 11.336 1 50.66 26 ILE B CA 1
ATOM 2287 C C . ILE B 1 26 ? 15.398 -12.82 12.578 1 50.66 26 ILE B C 1
ATOM 2289 O O . ILE B 1 26 ? 16.266 -13.445 13.195 1 50.66 26 ILE B O 1
ATOM 2293 N N . GLY B 1 27 ? 15.148 -11.531 12.914 1 45.28 27 GLY B N 1
ATOM 2294 C CA . GLY B 1 27 ? 15.953 -11.031 14.023 1 45.28 27 GLY B CA 1
ATOM 2295 C C . GLY B 1 27 ? 15.469 -11.516 15.375 1 45.28 27 GLY B C 1
ATOM 2296 O O . GLY B 1 27 ? 15.953 -11.047 16.406 1 45.28 27 GLY B O 1
ATOM 2297 N N . LYS B 1 28 ? 14.312 -12.242 15.469 1 44 28 LYS B N 1
ATOM 2298 C CA . LYS B 1 28 ? 13.922 -12.414 16.859 1 44 28 LYS B CA 1
ATOM 2299 C C . LYS B 1 28 ? 15.023 -13.117 17.656 1 44 28 LYS B C 1
ATOM 2301 O O . LYS B 1 28 ? 15.016 -13.094 18.891 1 44 28 LYS B O 1
ATOM 2306 N N . ALA B 1 29 ? 15.602 -14 17.047 1 38.97 29 ALA B N 1
ATOM 2307 C CA . ALA B 1 29 ? 16.5 -14.75 17.922 1 38.97 29 ALA B CA 1
ATOM 2308 C C . ALA B 1 29 ? 17.703 -13.914 18.328 1 38.97 29 ALA B C 1
ATOM 2310 O O . ALA B 1 29 ? 18.516 -14.344 19.141 1 38.97 29 ALA B O 1
ATOM 2311 N N . TYR B 1 30 ? 18.141 -13.102 17.312 1 36.75 30 TYR B N 1
ATOM 2312 C CA . TYR B 1 30 ? 19.406 -12.523 17.75 1 36.75 30 TYR B CA 1
ATOM 2313 C C . TYR B 1 30 ? 19.188 -11.375 18.734 1 36.75 30 TYR B C 1
ATOM 2315 O O . TYR B 1 30 ? 18.578 -10.367 18.375 1 36.75 30 TYR B O 1
ATOM 2323 N N . THR B 1 31 ? 19.016 -11.609 19.859 1 36.41 31 THR B N 1
ATOM 2324 C CA . THR B 1 31 ? 19.047 -10.766 21.047 1 36.41 31 THR B CA 1
ATOM 2325 C C . THR B 1 31 ? 20.125 -9.695 20.922 1 36.41 31 THR B C 1
ATOM 2327 O O . THR B 1 31 ? 20.281 -8.852 21.812 1 36.41 31 THR B O 1
ATOM 2330 N N . THR B 1 32 ? 21.344 -9.922 20.281 1 37.03 32 THR B N 1
ATOM 2331 C CA . THR B 1 32 ? 22.391 -8.938 20.484 1 37.03 32 THR B CA 1
ATOM 2332 C C . THR B 1 32 ? 22 -7.602 19.844 1 37.03 32 THR B C 1
ATOM 2334 O O . THR B 1 32 ? 21.25 -7.566 18.875 1 37.03 32 THR B O 1
ATOM 2337 N N . TYR B 1 33 ? 22.422 -6.395 20.406 1 41 33 TYR B N 1
ATOM 2338 C CA . TYR B 1 33 ? 22.281 -4.957 20.219 1 41 33 TYR B CA 1
ATOM 2339 C C . TYR B 1 33 ? 22.391 -4.582 18.75 1 41 33 TYR B C 1
ATOM 2341 O O . TYR B 1 33 ? 22.156 -3.43 18.375 1 41 33 TYR B O 1
ATOM 2349 N N . ASP B 1 34 ? 23.078 -5.312 17.891 1 41 34 ASP B N 1
ATOM 2350 C CA . ASP B 1 34 ? 23.359 -4.812 16.547 1 41 34 ASP B CA 1
ATOM 2351 C C . ASP B 1 34 ? 22.297 -5.301 15.547 1 41 34 ASP B C 1
ATOM 2353 O O . ASP B 1 34 ? 22.484 -6.332 14.898 1 41 34 ASP B O 1
ATOM 2357 N N . ASP B 1 35 ? 21.094 -4.859 15.539 1 48.72 35 ASP B N 1
ATOM 2358 C CA . ASP B 1 35 ? 19.922 -5.102 14.719 1 48.72 35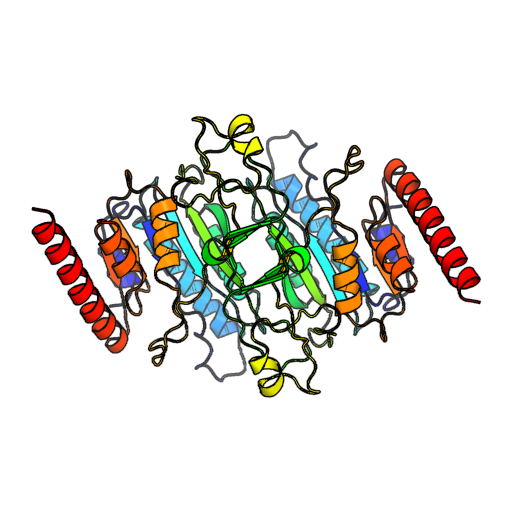 ASP B CA 1
ATOM 2359 C C . ASP B 1 35 ? 20.266 -5.07 13.234 1 48.72 35 ASP B C 1
ATOM 2361 O O . ASP B 1 35 ? 19.531 -5.598 12.398 1 48.72 35 ASP B O 1
ATOM 2365 N N . THR B 1 36 ? 21.328 -4.398 12.844 1 55.16 36 THR B N 1
ATOM 2366 C CA . THR B 1 36 ? 21.75 -4.234 11.453 1 55.16 36 THR B CA 1
ATOM 2367 C C . THR B 1 36 ? 22.297 -5.547 10.898 1 55.16 36 THR B C 1
ATOM 2369 O O . THR B 1 36 ? 22.172 -5.82 9.703 1 55.16 36 THR B O 1
ATOM 2372 N N . ILE B 1 37 ? 22.969 -6.355 11.656 1 55.06 37 ILE B N 1
ATOM 2373 C CA . ILE B 1 37 ? 23.578 -7.602 11.188 1 55.06 37 ILE B CA 1
ATOM 2374 C C . ILE B 1 37 ? 22.484 -8.578 10.766 1 55.06 37 ILE B C 1
ATOM 2376 O O . ILE B 1 37 ? 22.531 -9.141 9.672 1 55.06 37 ILE B O 1
ATOM 2380 N N . PRO B 1 38 ? 21.469 -8.359 11.531 1 77.94 38 PRO B N 1
ATOM 2381 C CA . PRO B 1 38 ? 20.422 -9.312 11.18 1 77.94 38 PRO B CA 1
ATOM 2382 C C . PRO B 1 38 ? 19.688 -8.93 9.898 1 77.94 38 PRO B C 1
ATOM 2384 O O . PRO B 1 38 ? 19.375 -9.789 9.07 1 77.94 38 PRO B O 1
ATOM 2387 N N . ARG B 1 39 ? 19.672 -7.629 9.562 1 85.12 39 ARG B N 1
ATOM 2388 C CA . ARG B 1 39 ? 18.953 -7.223 8.352 1 85.12 39 ARG B CA 1
ATOM 2389 C C . ARG B 1 39 ? 19.781 -7.516 7.105 1 85.12 39 ARG B C 1
ATOM 2391 O O . ARG B 1 39 ? 19.266 -8.023 6.109 1 85.12 39 ARG B O 1
ATOM 2398 N N . ASN B 1 40 ? 21.078 -7.219 7.234 1 90 40 ASN B N 1
ATOM 2399 C CA . ASN B 1 40 ? 21.953 -7.465 6.094 1 90 40 ASN B CA 1
ATOM 2400 C C . ASN B 1 40 ? 22.031 -8.953 5.754 1 90 40 ASN B C 1
ATOM 2402 O O . ASN B 1 40 ? 22.062 -9.328 4.582 1 90 40 ASN B O 1
ATOM 2406 N N . THR B 1 41 ? 22.141 -9.742 6.781 1 91.38 41 THR B N 1
ATOM 2407 C CA . THR B 1 41 ? 22.172 -11.18 6.578 1 91.38 41 THR B CA 1
ATOM 2408 C C . THR B 1 41 ? 20.859 -11.656 5.941 1 91.38 41 THR B C 1
ATOM 2410 O O . THR B 1 41 ? 20.875 -12.477 5.02 1 91.38 41 THR B O 1
ATOM 2413 N N . TYR B 1 42 ? 19.828 -11.086 6.422 1 92.25 42 TYR B N 1
ATOM 2414 C CA . TYR B 1 42 ? 18.531 -11.422 5.863 1 92.25 42 TYR B CA 1
ATOM 2415 C C . TYR B 1 42 ? 18.438 -11.023 4.398 1 92.25 42 TYR B C 1
ATOM 2417 O O . TYR B 1 42 ? 18 -11.812 3.557 1 92.25 42 TYR B O 1
ATOM 2425 N N . LEU B 1 43 ? 18.875 -9.844 4.055 1 94.94 43 LEU B N 1
ATOM 2426 C CA . LEU B 1 43 ? 18.797 -9.344 2.688 1 94.94 43 LEU B CA 1
ATOM 2427 C C . LEU B 1 43 ? 19.719 -10.125 1.768 1 94.94 43 LEU B C 1
ATOM 2429 O O . LEU B 1 43 ? 19.406 -10.336 0.592 1 94.94 43 LEU B O 1
ATOM 2433 N N . LYS B 1 44 ? 20.859 -10.539 2.295 1 94.81 44 LYS B N 1
ATOM 2434 C CA . LYS B 1 44 ? 21.75 -11.406 1.52 1 94.81 44 LYS B CA 1
ATOM 2435 C C . LYS B 1 44 ? 21.062 -12.727 1.178 1 94.81 44 LYS B C 1
ATOM 2437 O O . LYS B 1 44 ? 21.172 -13.211 0.051 1 94.81 44 LYS B O 1
ATOM 2442 N N . TRP B 1 45 ? 20.438 -13.266 2.17 1 93.62 45 TRP B N 1
ATOM 2443 C CA . TRP B 1 45 ? 19.688 -14.5 1.951 1 93.62 45 TRP B CA 1
ATOM 2444 C C . TRP B 1 45 ? 18.594 -14.297 0.917 1 93.62 45 TRP B C 1
ATOM 2446 O O . TRP B 1 45 ? 18.406 -15.117 0.02 1 93.62 45 TRP B O 1
ATOM 2456 N N . MET B 1 46 ? 17.891 -13.164 1.001 1 95.81 46 MET B N 1
ATOM 2457 C CA . MET B 1 46 ? 16.828 -12.859 0.051 1 95.81 46 MET B CA 1
ATOM 2458 C C . MET B 1 46 ? 17.375 -12.688 -1.357 1 95.81 46 MET B C 1
ATOM 2460 O O . MET B 1 46 ? 16.719 -13.039 -2.34 1 95.81 46 MET B O 1
ATOM 2464 N N . ARG B 1 47 ? 18.562 -12.172 -1.473 1 97.31 47 ARG B N 1
ATOM 2465 C CA . ARG B 1 47 ? 19.219 -12.062 -2.773 1 97.31 47 ARG B CA 1
ATOM 2466 C C . ARG B 1 47 ? 19.484 -13.438 -3.375 1 97.31 47 ARG B C 1
ATOM 2468 O O . ARG B 1 47 ? 19.312 -13.633 -4.582 1 97.31 47 ARG B O 1
ATOM 2475 N N . THR B 1 48 ? 19.875 -14.367 -2.494 1 96.88 48 THR B N 1
ATOM 2476 C CA . THR B 1 48 ? 20.094 -15.734 -2.951 1 96.88 48 THR B CA 1
ATOM 2477 C C . THR B 1 48 ? 18.781 -16.359 -3.426 1 96.88 48 THR B C 1
ATOM 2479 O O . THR B 1 48 ? 18.75 -17.016 -4.465 1 96.88 48 THR B O 1
ATOM 2482 N N . VAL B 1 49 ? 17.75 -16.109 -2.689 1 97.19 49 VAL B N 1
ATOM 2483 C CA . VAL B 1 49 ? 16.438 -16.594 -3.066 1 97.19 49 VAL B CA 1
ATOM 2484 C C . VAL B 1 49 ? 16.016 -15.992 -4.406 1 97.19 49 VAL B C 1
ATOM 2486 O O . VAL B 1 49 ? 15.516 -16.688 -5.285 1 97.19 49 VAL B O 1
ATOM 2489 N N . ALA B 1 50 ? 16.25 -14.695 -4.559 1 98.5 50 ALA B N 1
ATOM 2490 C CA . ALA B 1 50 ? 15.922 -14 -5.801 1 98.5 50 ALA B CA 1
ATOM 2491 C C . ALA B 1 50 ? 16.688 -14.594 -6.977 1 98.5 50 ALA B C 1
ATOM 2493 O O . ALA B 1 50 ? 16.125 -14.82 -8.047 1 98.5 50 ALA B O 1
ATOM 2494 N N . GLU B 1 51 ? 17.922 -14.883 -6.789 1 98.38 51 GLU B N 1
ATOM 2495 C CA . GLU B 1 51 ? 18.781 -15.43 -7.836 1 98.38 51 GLU B CA 1
ATOM 2496 C C . GLU B 1 51 ? 18.281 -16.781 -8.312 1 98.38 51 GLU B C 1
ATOM 2498 O O . GLU B 1 51 ? 18.125 -17.016 -9.516 1 98.38 51 GLU B O 1
ATOM 2503 N N . GLU B 1 52 ? 18.047 -17.672 -7.363 1 98.44 52 GLU B N 1
ATOM 2504 C CA . GLU B 1 52 ? 17.578 -19.016 -7.715 1 98.44 52 GLU B CA 1
ATOM 2505 C C . GLU B 1 52 ? 16.172 -18.953 -8.32 1 98.44 52 GLU B C 1
ATOM 2507 O O . GLU B 1 52 ? 15.875 -19.672 -9.273 1 98.44 52 GLU B O 1
ATOM 2512 N N . SER B 1 53 ? 15.297 -18.094 -7.773 1 98.69 53 SER B N 1
ATOM 2513 C CA . SER B 1 53 ? 13.953 -17.922 -8.32 1 98.69 53 SER B CA 1
ATOM 2514 C C . SER B 1 53 ? 14.008 -17.406 -9.758 1 98.69 53 SER B C 1
ATOM 2516 O O . SER B 1 53 ? 13.234 -17.859 -10.609 1 98.69 53 SER B O 1
ATOM 2518 N N . TYR B 1 54 ? 14.922 -16.453 -9.953 1 98.81 54 TYR B N 1
ATOM 2519 C CA . TYR B 1 54 ? 15.102 -15.906 -11.289 1 98.81 54 TYR B CA 1
ATOM 2520 C C . TYR B 1 54 ? 15.508 -16.984 -12.281 1 98.81 54 TYR B C 1
ATOM 2522 O O . TYR B 1 54 ? 14.992 -17.047 -13.398 1 98.81 54 TYR B O 1
ATOM 2530 N N . ARG B 1 55 ? 16.406 -17.875 -11.898 1 98.62 55 ARG B N 1
ATOM 2531 C CA . ARG B 1 55 ? 16.906 -18.938 -12.75 1 98.62 55 ARG B CA 1
ATOM 2532 C C . ARG B 1 55 ? 15.789 -19.906 -13.117 1 98.62 55 ARG B C 1
ATOM 2534 O O . ARG B 1 55 ? 15.656 -20.297 -14.281 1 98.62 55 ARG B O 1
ATOM 2541 N N . VAL B 1 56 ? 14.984 -20.281 -12.18 1 98.62 56 VAL B N 1
ATOM 2542 C CA . VAL B 1 56 ? 14.023 -21.344 -12.422 1 98.62 56 VAL B CA 1
ATOM 2543 C C . VAL B 1 56 ? 12.758 -20.781 -13.055 1 98.62 56 VAL B C 1
ATOM 2545 O O . VAL B 1 56 ? 11.961 -21.516 -13.633 1 98.62 56 VAL B O 1
ATOM 2548 N N . LEU B 1 57 ? 12.492 -19.484 -12.922 1 98.81 57 LEU B N 1
ATOM 2549 C CA . LEU B 1 57 ? 11.32 -18.844 -13.508 1 98.81 57 LEU B CA 1
ATOM 2550 C C . LEU B 1 57 ? 11.438 -18.766 -15.023 1 98.81 57 LEU B C 1
ATOM 2552 O O . LEU B 1 57 ? 12.508 -18.438 -15.555 1 98.81 57 LEU B O 1
ATOM 2556 N N . SER B 1 58 ? 10.414 -19.078 -15.727 1 98.62 58 SER B N 1
ATOM 2557 C CA . SER B 1 58 ? 10.414 -18.969 -17.188 1 98.62 58 SER B CA 1
ATOM 2558 C C . SER B 1 58 ? 10.484 -17.516 -17.625 1 98.62 58 SER B C 1
ATOM 2560 O O . SER B 1 58 ? 10.219 -16.609 -16.828 1 98.62 58 SER B O 1
ATOM 2562 N N . ASP B 1 59 ? 10.797 -17.25 -18.859 1 98 59 ASP B N 1
ATOM 2563 C CA . ASP B 1 59 ? 10.922 -15.898 -19.391 1 98 59 ASP B CA 1
ATOM 2564 C C . ASP B 1 59 ? 9.57 -15.195 -19.422 1 98 59 ASP B C 1
ATOM 2566 O O . ASP B 1 59 ? 9.508 -13.969 -19.453 1 98 59 ASP B O 1
ATOM 2570 N N . HIS B 1 60 ? 8.5 -15.961 -19.312 1 97.75 60 HIS B N 1
ATOM 2571 C CA . HIS B 1 60 ? 7.152 -15.406 -19.297 1 97.75 60 HIS B CA 1
ATOM 2572 C C . HIS B 1 60 ? 6.453 -15.703 -17.969 1 97.75 60 HIS B C 1
ATOM 2574 O O . HIS B 1 60 ? 5.223 -15.781 -17.922 1 97.75 60 HIS B O 1
ATOM 2580 N N . GLY B 1 61 ? 7.281 -15.961 -17 1 98.81 61 GLY B N 1
ATOM 2581 C CA . GLY B 1 61 ? 6.73 -16.312 -15.695 1 98.81 61 GLY B CA 1
ATOM 2582 C C . GLY B 1 61 ? 6.461 -15.109 -14.812 1 98.81 61 GLY B C 1
ATOM 2583 O O . GLY B 1 61 ? 6.898 -14 -15.125 1 98.81 61 GLY B O 1
ATOM 2584 N N . SER B 1 62 ? 5.715 -15.289 -13.797 1 98.88 62 SER B N 1
ATOM 2585 C CA . SER B 1 62 ? 5.371 -14.297 -12.789 1 98.88 62 SER B CA 1
ATOM 2586 C C . SER B 1 62 ? 5.82 -14.742 -11.398 1 98.88 62 SER B C 1
ATOM 2588 O O . SER B 1 62 ? 5.621 -15.898 -11.023 1 98.88 62 SER B O 1
ATOM 2590 N N . PHE B 1 63 ? 6.488 -13.883 -10.727 1 98.94 63 PHE B N 1
ATOM 2591 C CA . PHE B 1 63 ? 6.848 -14.062 -9.328 1 98.94 63 PHE B CA 1
ATOM 2592 C C . PHE B 1 63 ? 6.062 -13.109 -8.438 1 98.94 63 PHE B C 1
ATOM 2594 O O . PHE B 1 63 ? 6.305 -11.898 -8.453 1 98.94 63 PHE B O 1
ATOM 2601 N N . TYR B 1 64 ? 5.086 -13.648 -7.641 1 98.94 64 TYR B N 1
ATOM 2602 C CA . TYR B 1 64 ? 4.332 -12.883 -6.656 1 98.94 64 TYR B CA 1
ATOM 2603 C C . TYR B 1 64 ? 4.922 -13.047 -5.262 1 98.94 64 TYR B C 1
ATOM 2605 O O . TYR B 1 64 ? 4.828 -14.125 -4.664 1 98.94 64 TYR B O 1
ATOM 2613 N N . LEU B 1 65 ? 5.492 -11.992 -4.738 1 98.75 65 LEU B N 1
ATOM 2614 C CA . LEU B 1 65 ? 6.102 -11.977 -3.412 1 98.75 65 LEU B CA 1
ATOM 2615 C C . LEU B 1 65 ? 5.219 -11.227 -2.418 1 98.75 65 LEU B C 1
ATOM 2617 O O . LEU B 1 65 ? 5.09 -10.008 -2.49 1 98.75 65 LEU B O 1
ATOM 2621 N N . ASN B 1 66 ? 4.605 -11.992 -1.524 1 98.12 66 ASN B N 1
ATOM 2622 C CA . ASN B 1 66 ? 3.883 -11.375 -0.42 1 98.12 66 ASN B CA 1
ATOM 2623 C C . ASN B 1 66 ? 4.797 -11.117 0.777 1 98.12 66 ASN B C 1
ATOM 2625 O O . ASN B 1 66 ? 5.477 -12.031 1.246 1 98.12 66 ASN B O 1
ATOM 2629 N N . ILE B 1 67 ? 4.797 -9.883 1.188 1 95.69 67 ILE B N 1
ATOM 2630 C CA . ILE B 1 67 ? 5.641 -9.57 2.34 1 95.69 67 ILE B CA 1
ATOM 2631 C C . ILE B 1 67 ? 5.074 -8.359 3.082 1 95.69 67 ILE B C 1
ATOM 2633 O O . ILE B 1 67 ? 4.656 -7.383 2.461 1 95.69 67 ILE B O 1
ATOM 2637 N N . GLY B 1 68 ? 4.957 -8.5 4.359 1 89.38 68 GLY B N 1
ATOM 2638 C CA . GLY B 1 68 ? 4.602 -7.41 5.254 1 89.38 68 GLY B CA 1
ATOM 2639 C C . GLY B 1 68 ? 5.75 -6.977 6.148 1 89.38 68 GLY B C 1
ATOM 2640 O O . GLY B 1 68 ? 6.844 -7.535 6.074 1 89.38 68 GLY B O 1
ATOM 2641 N N . GLY B 1 69 ? 5.629 -5.844 6.758 1 79.62 69 GLY B N 1
ATOM 2642 C CA . GLY B 1 69 ? 6.59 -5.348 7.734 1 79.62 69 GLY B CA 1
ATOM 2643 C C . GLY B 1 69 ? 6.012 -5.223 9.133 1 79.62 69 GLY B C 1
ATOM 2644 O O . GLY B 1 69 ? 4.863 -5.605 9.367 1 79.62 69 GLY B O 1
ATOM 2645 N N . SER B 1 70 ? 6.898 -5.012 10.016 1 85.25 70 SER B N 1
ATOM 2646 C CA . SER B 1 70 ? 6.438 -4.621 11.344 1 85.25 70 SER B CA 1
ATOM 2647 C C . SER B 1 70 ? 6.195 -3.119 11.43 1 85.25 70 SER B C 1
ATOM 2649 O O . SER B 1 70 ? 6.742 -2.352 10.641 1 85.25 70 SER B O 1
ATOM 2651 N N . LEU B 1 71 ? 5.316 -2.764 12.289 1 88.88 71 LEU B N 1
ATOM 2652 C CA . LEU B 1 71 ? 5.027 -1.35 12.508 1 88.88 71 LEU B CA 1
ATOM 2653 C C . LEU B 1 71 ? 6.301 -0.583 12.852 1 88.88 71 LEU B C 1
ATOM 2655 O O . LEU B 1 71 ? 6.473 0.563 12.43 1 88.88 71 LEU B O 1
ATOM 2659 N N . LYS B 1 72 ? 7.152 -1.268 13.516 1 89.44 72 LYS B N 1
ATOM 2660 C CA . LYS B 1 72 ? 8.383 -0.629 13.984 1 89.44 72 LYS B CA 1
ATOM 2661 C C . LYS B 1 72 ? 9.422 -0.559 12.875 1 89.44 72 LYS B C 1
ATOM 2663 O O . LYS B 1 72 ? 10.398 0.189 12.977 1 89.44 72 LYS B O 1
ATOM 2668 N N . ASP B 1 73 ? 9.219 -1.358 11.797 1 91.25 73 ASP B N 1
ATOM 2669 C CA . ASP B 1 73 ? 10.141 -1.352 10.664 1 91.25 73 ASP B CA 1
ATOM 2670 C C . ASP B 1 73 ? 9.391 -1.519 9.344 1 91.25 73 ASP B C 1
ATOM 2672 O O . ASP B 1 73 ? 9.438 -2.588 8.727 1 91.25 73 ASP B O 1
ATOM 2676 N N . PRO B 1 74 ? 8.852 -0.435 8.891 1 93.88 74 PRO B N 1
ATOM 2677 C CA . PRO B 1 74 ? 8.062 -0.497 7.66 1 93.88 74 PRO B CA 1
ATOM 2678 C C . PRO B 1 74 ? 8.922 -0.66 6.41 1 93.88 74 PRO B C 1
ATOM 2680 O O . PRO B 1 74 ? 8.398 -0.867 5.312 1 93.88 74 PRO B O 1
ATOM 2683 N N . TRP B 1 75 ? 10.281 -0.718 6.508 1 95.5 75 TRP B N 1
ATOM 2684 C CA . TRP B 1 75 ? 11.18 -0.715 5.355 1 95.5 75 TRP B CA 1
ATOM 2685 C C . TRP B 1 75 ? 11.484 -2.137 4.898 1 95.5 75 TRP B C 1
ATOM 2687 O O . TRP B 1 75 ? 11.977 -2.348 3.789 1 95.5 75 TRP B O 1
ATOM 2697 N N . ILE B 1 76 ? 11.164 -3.135 5.691 1 93.56 76 ILE B N 1
ATOM 2698 C CA . ILE B 1 76 ? 11.578 -4.504 5.41 1 93.56 76 ILE B CA 1
ATOM 2699 C C . ILE B 1 76 ? 11.039 -4.938 4.047 1 93.56 76 ILE B C 1
ATOM 2701 O O . ILE B 1 76 ? 11.805 -5.367 3.182 1 93.56 76 ILE B O 1
ATOM 2705 N N . PRO B 1 77 ? 9.75 -4.777 3.797 1 96.19 77 PRO B N 1
ATOM 2706 C CA . PRO B 1 77 ? 9.266 -5.219 2.488 1 96.19 77 PRO B CA 1
ATOM 2707 C C . PRO B 1 77 ? 9.906 -4.449 1.332 1 96.19 77 PRO B C 1
ATOM 2709 O O . PRO B 1 77 ? 10.18 -5.031 0.279 1 96.19 77 PRO B O 1
ATOM 2712 N N . ILE B 1 78 ? 10.133 -3.203 1.539 1 96.81 78 ILE B N 1
ATOM 2713 C CA . ILE B 1 78 ? 10.711 -2.344 0.513 1 96.81 78 ILE B CA 1
ATOM 2714 C C . ILE B 1 78 ? 12.156 -2.76 0.246 1 96.81 78 ILE B C 1
ATOM 2716 O O . ILE B 1 78 ? 12.57 -2.869 -0.909 1 96.81 78 ILE B O 1
ATOM 2720 N N . ASP B 1 79 ? 12.93 -3.025 1.288 1 96.31 79 ASP B N 1
ATOM 2721 C CA . ASP B 1 79 ? 14.32 -3.436 1.147 1 96.31 79 ASP B CA 1
ATOM 2722 C C . ASP B 1 79 ? 14.43 -4.793 0.453 1 96.31 79 ASP B C 1
ATOM 2724 O O . ASP B 1 79 ? 15.344 -5.023 -0.334 1 96.31 79 ASP B O 1
ATOM 2728 N N . VAL B 1 80 ? 13.5 -5.672 0.749 1 96.88 80 VAL B N 1
ATOM 2729 C CA . VAL B 1 80 ? 13.477 -6.969 0.078 1 96.88 80 VAL B CA 1
ATOM 2730 C C . VAL B 1 80 ? 13.172 -6.777 -1.405 1 96.88 80 VAL B C 1
ATOM 2732 O O . VAL B 1 80 ? 13.844 -7.355 -2.264 1 96.88 80 VAL B O 1
ATOM 2735 N N . ALA B 1 81 ? 12.18 -5.977 -1.688 1 98.06 81 ALA B N 1
ATOM 2736 C CA . ALA B 1 81 ? 11.852 -5.707 -3.084 1 98.06 81 ALA B CA 1
ATOM 2737 C C . ALA B 1 81 ? 13.047 -5.113 -3.826 1 98.06 81 ALA B C 1
ATOM 2739 O O . ALA B 1 81 ? 13.289 -5.445 -4.988 1 98.06 81 ALA B O 1
ATOM 2740 N N . GLN B 1 82 ? 13.719 -4.246 -3.15 1 97.5 82 GLN B N 1
ATOM 2741 C CA . GLN B 1 82 ? 14.914 -3.643 -3.732 1 97.5 82 GLN B CA 1
ATOM 2742 C C . GLN B 1 82 ? 15.969 -4.703 -4.051 1 97.5 82 GLN B C 1
ATOM 2744 O O . GLN B 1 82 ? 16.641 -4.629 -5.082 1 97.5 82 GLN B O 1
ATOM 2749 N N . ALA B 1 83 ? 16.156 -5.641 -3.176 1 97.25 83 ALA B N 1
ATOM 2750 C CA . ALA B 1 83 ? 17.094 -6.734 -3.424 1 97.25 83 ALA B CA 1
ATOM 2751 C C . ALA B 1 83 ? 16.719 -7.492 -4.695 1 97.25 83 ALA B C 1
ATOM 2753 O O . ALA B 1 83 ? 17.594 -7.852 -5.488 1 97.25 83 ALA B O 1
ATOM 2754 N N . PHE B 1 84 ? 15.43 -7.754 -4.863 1 98.69 84 PHE B N 1
ATOM 2755 C CA . PHE B 1 84 ? 14.969 -8.438 -6.066 1 98.69 84 PHE B CA 1
ATOM 2756 C C . PHE B 1 84 ? 15.227 -7.586 -7.305 1 98.69 84 PHE B C 1
ATOM 2758 O O . PHE B 1 84 ? 15.641 -8.102 -8.344 1 98.69 84 PHE B O 1
ATOM 2765 N N . ARG B 1 85 ? 14.938 -6.258 -7.172 1 98.25 85 ARG B N 1
ATOM 2766 C CA . ARG B 1 85 ? 15.227 -5.316 -8.25 1 98.25 85 ARG B CA 1
ATOM 2767 C C . ARG B 1 85 ? 16.688 -5.398 -8.664 1 98.25 85 ARG B C 1
ATOM 2769 O O . ARG B 1 85 ? 17 -5.488 -9.852 1 98.25 85 ARG B O 1
ATOM 2776 N N . GLU B 1 86 ? 17.562 -5.484 -7.738 1 97.25 86 GLU B N 1
ATOM 2777 C CA . GLU B 1 86 ? 19 -5.5 -7.973 1 97.25 86 GLU B CA 1
ATOM 2778 C C . GLU B 1 86 ? 19.453 -6.816 -8.609 1 97.25 86 GLU B C 1
ATOM 2780 O O . GLU B 1 86 ? 20.484 -6.875 -9.266 1 97.25 86 GLU B O 1
ATOM 2785 N N . GLN B 1 87 ? 18.672 -7.852 -8.383 1 97.69 87 GLN B N 1
ATOM 2786 C CA . GLN B 1 87 ? 19 -9.156 -8.945 1 97.69 87 GLN B CA 1
ATOM 2787 C C . GLN B 1 87 ? 18.469 -9.289 -10.367 1 97.69 87 GLN B C 1
ATOM 2789 O O . GLN B 1 87 ? 18.609 -10.336 -11 1 97.69 87 GLN B O 1
ATOM 2794 N N . GLY B 1 88 ? 17.734 -8.266 -10.836 1 97.88 88 GLY B N 1
ATOM 2795 C CA . GLY B 1 88 ? 17.375 -8.258 -12.25 1 97.88 88 GLY B CA 1
ATOM 2796 C C . GLY B 1 88 ? 15.875 -8.367 -12.477 1 97.88 88 GLY B C 1
ATOM 2797 O O . GLY B 1 88 ? 15.406 -8.211 -13.609 1 97.88 88 GLY B O 1
ATOM 2798 N N . PHE B 1 89 ? 15.109 -8.555 -11.406 1 98.75 89 PHE B N 1
ATOM 2799 C CA . PHE B 1 89 ? 13.656 -8.617 -11.555 1 98.75 89 PHE B CA 1
ATOM 2800 C C . PHE B 1 89 ? 13.086 -7.25 -11.906 1 98.75 89 PHE B C 1
ATOM 2802 O O . PHE B 1 89 ? 13.562 -6.227 -11.398 1 98.75 89 PHE B O 1
ATOM 2809 N N . VAL B 1 90 ? 12.078 -7.23 -12.719 1 98.62 90 VAL B N 1
ATOM 2810 C CA . VAL B 1 90 ? 11.273 -6.039 -12.984 1 98.62 90 VAL B CA 1
ATOM 2811 C C . VAL B 1 90 ? 9.984 -6.086 -12.172 1 98.62 90 VAL B C 1
ATOM 2813 O O . VAL B 1 90 ? 9.25 -7.078 -12.211 1 98.62 90 VAL B O 1
ATOM 2816 N N . LEU B 1 91 ? 9.781 -5.07 -11.414 1 98.56 91 LEU B N 1
ATOM 2817 C CA . LEU B 1 91 ? 8.5 -4.941 -10.719 1 98.56 91 LEU B CA 1
ATOM 2818 C C . LEU B 1 91 ? 7.406 -4.488 -11.68 1 98.56 91 LEU B C 1
ATOM 2820 O O . LEU B 1 91 ? 7.277 -3.297 -11.969 1 98.56 91 LEU B O 1
ATOM 2824 N N . GLN B 1 92 ? 6.617 -5.43 -12.117 1 98.5 92 GLN B N 1
ATOM 2825 C CA . GLN B 1 92 ? 5.629 -5.113 -13.148 1 98.5 92 GLN B CA 1
ATOM 2826 C C . GLN B 1 92 ? 4.355 -4.543 -12.523 1 98.5 92 GLN B C 1
ATOM 2828 O O . GLN B 1 92 ? 3.754 -3.615 -13.07 1 98.5 92 GLN B O 1
ATOM 2833 N N . ASN B 1 93 ? 3.906 -5.105 -11.43 1 98.31 93 ASN B N 1
ATOM 2834 C CA . ASN B 1 93 ? 2.783 -4.578 -10.664 1 98.31 93 ASN B CA 1
ATOM 2835 C C . ASN B 1 93 ? 3.084 -4.57 -9.164 1 98.31 93 ASN B C 1
ATOM 2837 O O . ASN B 1 93 ? 3.635 -5.535 -8.633 1 98.31 93 ASN B O 1
ATOM 2841 N N . MET B 1 94 ? 2.812 -3.424 -8.578 1 98.19 94 MET B N 1
ATOM 2842 C CA . MET B 1 94 ? 2.766 -3.383 -7.117 1 98.19 94 MET B CA 1
ATOM 2843 C C . MET B 1 94 ? 1.336 -3.559 -6.613 1 98.19 94 MET B C 1
ATOM 2845 O O . MET B 1 94 ? 0.529 -2.631 -6.684 1 98.19 94 MET B O 1
ATOM 2849 N N . ILE B 1 95 ? 1.058 -4.719 -6.109 1 98.62 95 ILE B N 1
ATOM 2850 C CA . ILE B 1 95 ? -0.282 -5.047 -5.633 1 98.62 95 ILE B CA 1
ATOM 2851 C C . ILE B 1 95 ? -0.347 -4.887 -4.117 1 98.62 95 ILE B C 1
ATOM 2853 O O . ILE B 1 95 ? 0.614 -5.203 -3.412 1 98.62 95 ILE B O 1
ATOM 2857 N N . HIS B 1 96 ? -1.419 -4.363 -3.654 1 98.38 96 HIS B N 1
ATOM 2858 C CA . HIS B 1 96 ? -1.636 -4.09 -2.238 1 98.38 96 HIS B CA 1
ATOM 2859 C C . HIS B 1 96 ? -2.721 -4.992 -1.661 1 98.38 96 HIS B C 1
ATOM 2861 O O . HIS B 1 96 ? -3.887 -4.898 -2.051 1 98.38 96 HIS B O 1
ATOM 2867 N N . TRP B 1 97 ? -2.314 -5.883 -0.751 1 98.31 97 TRP B N 1
ATOM 2868 C CA . TRP B 1 97 ? -3.271 -6.723 -0.038 1 98.31 97 TRP B CA 1
ATOM 2869 C C . TRP B 1 97 ? -3.879 -5.973 1.144 1 98.31 97 TRP B C 1
ATOM 2871 O O . TRP B 1 97 ? -3.182 -5.668 2.115 1 98.31 97 TRP B O 1
ATOM 2881 N N . ILE B 1 98 ? -5.137 -5.68 1 1 97.69 98 ILE B N 1
ATOM 2882 C CA . ILE B 1 98 ? -5.895 -4.984 2.035 1 97.69 98 ILE B CA 1
ATOM 2883 C C . ILE B 1 98 ? -6.594 -6 2.936 1 97.69 98 ILE B C 1
ATOM 2885 O O . ILE B 1 98 ? -7.488 -6.723 2.49 1 97.69 98 ILE B O 1
ATOM 2889 N N . LYS B 1 99 ? -6.203 -6.027 4.148 1 95.06 99 LYS B N 1
ATOM 2890 C CA . LYS B 1 99 ? -6.715 -7.012 5.102 1 95.06 99 LYS B CA 1
ATOM 2891 C C . LYS B 1 99 ? -7.945 -6.484 5.828 1 95.06 99 LYS B C 1
ATOM 2893 O O . LYS B 1 99 ? -8.773 -7.262 6.309 1 95.06 99 LYS B O 1
ATOM 2898 N N . SER B 1 100 ? -7.996 -5.172 5.961 1 94.19 100 SER B N 1
ATOM 2899 C CA . SER B 1 100 ? -9.117 -4.48 6.582 1 94.19 100 SER B CA 1
ATOM 2900 C C . SER B 1 100 ? -9.25 -3.059 6.043 1 94.19 100 SER B C 1
ATOM 2902 O O . SER B 1 100 ? -8.25 -2.396 5.766 1 94.19 100 SER B O 1
ATOM 2904 N N . ILE B 1 101 ? -10.547 -2.639 5.879 1 96.62 101 ILE B N 1
ATOM 2905 C CA . ILE B 1 101 ? -10.773 -1.29 5.371 1 96.62 101 ILE B CA 1
ATOM 2906 C C . ILE B 1 101 ? -12.172 -0.821 5.75 1 96.62 101 ILE B C 1
ATOM 2908 O O . ILE B 1 101 ? -13.094 -1.635 5.887 1 96.62 101 ILE B O 1
ATOM 2912 N N . ALA B 1 102 ? -12.266 0.444 5.992 1 95.5 102 ALA B N 1
ATOM 2913 C CA . ALA B 1 102 ? -13.555 1.073 6.258 1 95.5 102 ALA B CA 1
ATOM 2914 C C . ALA B 1 102 ? -13.953 2.008 5.117 1 95.5 102 ALA B C 1
ATOM 2916 O O . ALA B 1 102 ? -13.125 2.781 4.625 1 95.5 102 ALA B O 1
ATOM 2917 N N . LEU B 1 103 ? -15.148 1.844 4.609 1 94.94 103 LEU B N 1
ATOM 2918 C CA . LEU B 1 103 ? -15.797 2.721 3.641 1 94.94 103 LEU B CA 1
ATOM 2919 C C . LEU B 1 103 ? -16.969 3.455 4.273 1 94.94 103 LEU B C 1
ATOM 2921 O O . LEU B 1 103 ? -18.125 3.07 4.074 1 94.94 103 LEU B O 1
ATOM 2925 N N . PRO B 1 104 ? -16.625 4.566 4.887 1 88.06 104 PRO B N 1
ATOM 2926 C CA . PRO B 1 104 ? -17.672 5.203 5.703 1 88.06 104 PRO B CA 1
ATOM 2927 C C . PRO B 1 104 ? -18.891 5.602 4.891 1 88.06 104 PRO B C 1
ATOM 2929 O O . PRO B 1 104 ? -20.031 5.418 5.344 1 88.06 104 PRO B O 1
ATOM 2932 N N . ASP B 1 105 ? -18.719 6.148 3.729 1 88.06 105 ASP B N 1
ATOM 2933 C CA . ASP B 1 105 ? -19.844 6.605 2.922 1 88.06 105 ASP B CA 1
ATOM 2934 C C . ASP B 1 105 ? -20.734 5.438 2.502 1 88.06 105 ASP B C 1
ATOM 2936 O O . ASP B 1 105 ? -21.906 5.625 2.193 1 88.06 105 ASP B O 1
ATOM 2940 N N . GLU B 1 106 ? -20.156 4.219 2.477 1 89.69 106 GLU B N 1
ATOM 2941 C CA . GLU B 1 106 ? -20.891 3.012 2.117 1 89.69 106 GLU B CA 1
ATOM 2942 C C . GLU B 1 106 ? -21.422 2.301 3.359 1 89.69 106 GLU B C 1
ATOM 2944 O O . GLU B 1 106 ? -22.172 1.321 3.25 1 89.69 106 GLU B O 1
ATOM 2949 N N . GLY B 1 107 ? -21.047 2.803 4.566 1 88.94 107 GLY B N 1
ATOM 2950 C CA . GLY B 1 107 ? -21.469 2.191 5.816 1 88.94 107 GLY B CA 1
ATOM 2951 C C . GLY B 1 107 ? -20.875 0.809 6.031 1 88.94 107 GLY B C 1
ATOM 2952 O O . GLY B 1 107 ? -21.516 -0.06 6.625 1 88.94 107 GLY B O 1
ATOM 2953 N N . VAL B 1 108 ? -19.656 0.575 5.48 1 91.12 108 VAL B N 1
ATOM 2954 C CA . VAL B 1 108 ? -19.094 -0.765 5.527 1 91.12 108 VAL B CA 1
ATOM 2955 C C . VAL B 1 108 ? -17.688 -0.707 6.148 1 91.12 108 VAL B C 1
ATOM 2957 O O . VAL B 1 108 ? -16.922 0.205 5.855 1 91.12 108 VAL B O 1
ATOM 2960 N N . ALA B 1 109 ? -17.406 -1.56 7.066 1 90.25 109 ALA B N 1
ATOM 2961 C CA . ALA B 1 109 ? -16.062 -1.908 7.543 1 90.25 109 ALA B CA 1
ATOM 2962 C C . ALA B 1 109 ? -15.836 -3.414 7.465 1 90.25 109 ALA B C 1
ATOM 2964 O O . ALA B 1 109 ? -16.609 -4.199 8.023 1 90.25 109 ALA B O 1
ATOM 2965 N N . ALA B 1 110 ? -14.828 -3.816 6.719 1 90.06 110 ALA B N 1
ATOM 2966 C CA . ALA B 1 110 ? -14.648 -5.238 6.441 1 90.06 110 ALA B CA 1
ATOM 2967 C C . ALA B 1 110 ? -13.219 -5.68 6.723 1 90.06 110 ALA B C 1
ATOM 2969 O O . ALA B 1 110 ? -12.281 -4.883 6.625 1 90.06 110 ALA B O 1
ATOM 2970 N N . GLY B 1 111 ? -13.109 -7 7.043 1 89.62 111 GLY B N 1
ATOM 2971 C CA . GLY B 1 111 ? -11.797 -7.609 7.172 1 89.62 111 GLY B CA 1
ATOM 2972 C C . GLY B 1 111 ? -11.391 -7.871 8.609 1 89.62 111 GLY B C 1
ATOM 2973 O O . GLY B 1 111 ? -12.227 -7.801 9.516 1 89.62 111 GLY B O 1
ATOM 2974 N N . HIS B 1 112 ? -10.156 -8.227 8.727 1 81.75 112 HIS B N 1
ATOM 2975 C CA . HIS B 1 112 ? -9.578 -8.562 10.023 1 81.75 112 HIS B CA 1
ATOM 2976 C C . HIS B 1 112 ? -8.852 -7.367 10.625 1 81.75 112 HIS B C 1
ATOM 2978 O O . HIS B 1 112 ? -7.746 -7.023 10.188 1 81.75 112 HIS B O 1
ATOM 2984 N N . TYR B 1 113 ? -9.523 -6.836 11.609 1 78.94 113 TYR B N 1
ATOM 2985 C CA . TYR B 1 113 ? -8.922 -5.727 12.344 1 78.94 113 TYR B CA 1
ATOM 2986 C C . TYR B 1 113 ? -8.305 -6.211 13.648 1 78.94 113 TYR B C 1
ATOM 2988 O O . TYR B 1 113 ? -8.992 -6.77 14.5 1 78.94 113 TYR B O 1
ATOM 2996 N N . LYS B 1 114 ? -6.965 -6.16 13.734 1 78.56 114 LYS B N 1
ATOM 2997 C CA . LYS B 1 114 ? -6.254 -6.48 14.969 1 78.56 114 LYS B CA 1
ATOM 2998 C C . LYS B 1 114 ? -5.773 -5.215 15.672 1 78.56 114 LYS B C 1
ATOM 3000 O O . LYS B 1 114 ? -4.734 -4.656 15.305 1 78.56 114 LYS B O 1
ATOM 3005 N N . PRO B 1 115 ? -6.5 -4.855 16.703 1 83.31 115 PRO B N 1
ATOM 3006 C CA . PRO B 1 115 ? -6.121 -3.609 17.375 1 83.31 115 PRO B CA 1
ATOM 3007 C C . PRO B 1 115 ? -4.762 -3.697 18.062 1 83.31 115 PRO B C 1
ATOM 3009 O O . PRO B 1 115 ? -4.395 -4.758 18.578 1 83.31 115 PRO B O 1
ATOM 3012 N N . ILE B 1 116 ? -4.062 -2.666 17.969 1 85.31 116 ILE B N 1
ATOM 3013 C CA . ILE B 1 116 ? -2.816 -2.555 18.719 1 85.31 116 ILE B CA 1
ATOM 3014 C C . ILE B 1 116 ? -2.941 -1.456 19.766 1 85.31 116 ILE B C 1
ATOM 3016 O O . ILE B 1 116 ? -3.77 -0.551 19.641 1 85.31 116 ILE B O 1
ATOM 3020 N N . ASN B 1 117 ? -2.176 -1.632 20.766 1 85.38 117 ASN B N 1
ATOM 3021 C CA . ASN B 1 117 ? -2.061 -0.568 21.75 1 85.38 117 ASN B CA 1
ATOM 3022 C C . ASN B 1 117 ? -0.818 0.286 21.516 1 85.38 117 ASN B C 1
ATOM 3024 O O . ASN B 1 117 ? 0.287 -0.096 21.906 1 85.38 117 ASN B O 1
ATOM 3028 N N . SER B 1 118 ? -0.924 1.298 20.828 1 91.75 118 SER B N 1
ATOM 3029 C CA . SER B 1 118 ? 0.175 2.211 20.531 1 91.75 118 SER B CA 1
ATOM 3030 C C . SER B 1 118 ? -0.319 3.646 20.391 1 91.75 118 SER B C 1
ATOM 3032 O O . SER B 1 118 ? -1.444 3.885 19.953 1 91.75 118 SER B O 1
ATOM 3034 N N . LYS B 1 119 ? 0.479 4.52 20.734 1 94.75 119 LYS B N 1
ATOM 3035 C CA . LYS B 1 119 ? 0.173 5.934 20.562 1 94.75 119 LYS B CA 1
ATOM 3036 C C . LYS B 1 119 ? 0.869 6.496 19.328 1 94.75 119 LYS B C 1
ATOM 3038 O O . LYS B 1 119 ? 0.73 7.68 19 1 94.75 119 LYS B O 1
ATOM 3043 N N . ARG B 1 120 ? 1.633 5.613 18.578 1 97.06 120 ARG B N 1
ATOM 3044 C CA . ARG B 1 120 ? 2.498 6.121 17.516 1 97.06 120 ARG B CA 1
ATOM 3045 C C . ARG B 1 120 ? 2.096 5.543 16.156 1 97.06 120 ARG B C 1
ATOM 3047 O O . ARG B 1 120 ? 2.402 6.121 15.117 1 97.06 120 ARG B O 1
ATOM 3054 N N . TYR B 1 121 ? 1.456 4.32 16.266 1 97.56 121 TYR B N 1
ATOM 3055 C CA . TYR B 1 121 ? 1.258 3.574 15.023 1 97.56 121 TYR B CA 1
ATOM 3056 C C . TYR B 1 121 ? -0.225 3.348 14.75 1 97.56 121 TYR B C 1
ATOM 3058 O O . TYR B 1 121 ? -1.017 3.203 15.688 1 97.56 121 TYR B O 1
ATOM 3066 N N . HIS B 1 122 ? -0.565 3.35 13.5 1 97.19 122 HIS B N 1
ATOM 3067 C CA . HIS B 1 122 ? -1.858 2.818 13.078 1 97.19 122 HIS B CA 1
ATOM 3068 C C . HIS B 1 122 ? -1.844 1.294 13.055 1 97.19 122 HIS B C 1
ATOM 3070 O O . HIS B 1 122 ? -0.792 0.683 12.852 1 97.19 122 HIS B O 1
ATOM 3076 N N . ASN B 1 123 ? -3.057 0.762 13.297 1 95 123 ASN B N 1
ATOM 3077 C CA . ASN B 1 123 ? -3.182 -0.672 13.062 1 95 123 ASN B CA 1
ATOM 3078 C C . ASN B 1 123 ? -2.783 -1.046 11.641 1 95 123 ASN B C 1
ATOM 3080 O O . ASN B 1 123 ? -3.123 -0.338 10.688 1 95 123 ASN B O 1
ATOM 3084 N N . ASP B 1 124 ? -2.078 -2.145 11.531 1 94.12 124 ASP B N 1
ATOM 3085 C CA . ASP B 1 124 ? -1.582 -2.582 10.227 1 94.12 124 ASP B CA 1
ATOM 3086 C C . ASP B 1 124 ? -2.648 -3.373 9.477 1 94.12 124 ASP B C 1
ATOM 3088 O O . ASP B 1 124 ? -3.021 -4.473 9.883 1 94.12 124 ASP B O 1
ATOM 3092 N N . CYS B 1 125 ? -3.094 -2.85 8.328 1 96.12 125 CYS B N 1
ATOM 3093 C CA . CYS B 1 125 ? -4.156 -3.449 7.531 1 96.12 125 CYS B CA 1
ATOM 3094 C C . CYS B 1 125 ? -3.686 -3.727 6.109 1 96.12 125 CYS B C 1
ATOM 3096 O O . CYS B 1 125 ? -4.504 -3.889 5.199 1 96.12 125 CYS B O 1
ATOM 3098 N N . HIS B 1 126 ? -2.402 -3.83 5.93 1 96.44 126 HIS B N 1
ATOM 3099 C CA . HIS B 1 126 ? -1.849 -3.869 4.582 1 96.44 126 HIS B CA 1
ATOM 3100 C C . HIS B 1 126 ? -0.637 -4.793 4.508 1 96.44 126 HIS B C 1
ATOM 3102 O O . HIS B 1 126 ? 0.165 -4.844 5.445 1 96.44 126 HIS B O 1
ATOM 3108 N N . GLU B 1 127 ? -0.508 -5.527 3.451 1 96.5 127 GLU B N 1
ATOM 3109 C CA . GLU B 1 127 ? 0.751 -6.141 3.041 1 96.5 127 GLU B CA 1
ATOM 3110 C C . GLU B 1 127 ? 0.989 -5.965 1.543 1 96.5 127 GLU B C 1
ATOM 3112 O O . GLU B 1 127 ? 0.056 -5.676 0.791 1 96.5 127 GLU B O 1
ATOM 3117 N N . PHE B 1 128 ? 2.242 -6.113 1.123 1 97.94 128 PHE B N 1
ATOM 3118 C CA . PHE B 1 128 ? 2.596 -6.004 -0.287 1 97.94 128 PHE B CA 1
ATOM 3119 C C . PHE B 1 128 ? 2.477 -7.355 -0.981 1 97.94 128 PHE B C 1
ATOM 3121 O O . PHE B 1 128 ? 2.74 -8.398 -0.376 1 97.94 128 PHE B O 1
ATOM 3128 N N . ILE B 1 129 ? 2.061 -7.348 -2.172 1 98.75 129 ILE B N 1
ATOM 3129 C CA . ILE B 1 129 ? 2.301 -8.398 -3.154 1 98.75 129 ILE B CA 1
ATOM 3130 C C . ILE B 1 129 ? 3.064 -7.824 -4.348 1 98.75 129 ILE B C 1
ATOM 3132 O O . ILE B 1 129 ? 2.467 -7.227 -5.246 1 98.75 129 ILE B O 1
ATOM 3136 N N . PHE B 1 130 ? 4.355 -8.031 -4.34 1 98.81 130 PHE B N 1
ATOM 3137 C CA . PHE B 1 130 ? 5.18 -7.562 -5.445 1 98.81 130 PHE B CA 1
ATOM 3138 C C . PHE B 1 130 ? 5.129 -8.539 -6.613 1 98.81 130 PHE B C 1
ATOM 3140 O O . PHE B 1 130 ? 5.57 -9.688 -6.488 1 98.81 130 PHE B O 1
ATOM 3147 N N . HIS B 1 131 ? 4.57 -8.109 -7.727 1 98.88 131 HIS B N 1
ATOM 3148 C CA . HIS B 1 131 ? 4.57 -8.891 -8.953 1 98.88 131 HIS B CA 1
ATOM 3149 C C . HIS B 1 131 ? 5.812 -8.609 -9.789 1 98.88 131 HIS B C 1
ATOM 3151 O O . HIS B 1 131 ? 5.891 -7.582 -10.469 1 98.88 131 HIS B O 1
ATOM 3157 N N . PHE B 1 132 ? 6.719 -9.547 -9.719 1 98.88 132 PHE B N 1
ATOM 3158 C CA . PHE B 1 132 ? 7.988 -9.445 -10.43 1 98.88 132 PHE B CA 1
ATOM 3159 C C . PHE B 1 132 ? 7.98 -10.32 -11.68 1 98.88 132 PHE B C 1
ATOM 3161 O O . PHE B 1 132 ? 7.395 -11.406 -11.688 1 98.88 132 PHE B O 1
ATOM 3168 N N . THR B 1 133 ? 8.578 -9.867 -12.711 1 98.81 133 THR B N 1
ATOM 3169 C CA . THR B 1 133 ? 8.859 -10.625 -13.93 1 98.81 133 THR B CA 1
ATOM 3170 C C . THR B 1 133 ? 10.281 -10.367 -14.414 1 98.81 133 THR B C 1
ATOM 3172 O O . THR B 1 133 ? 10.977 -9.5 -13.883 1 98.81 133 THR B O 1
ATOM 3175 N N . LYS B 1 134 ? 10.734 -11.18 -15.305 1 98.62 134 LYS B N 1
ATOM 3176 C CA . LYS B 1 134 ? 12.109 -11.023 -15.781 1 98.62 134 LYS B CA 1
ATOM 3177 C C . LYS B 1 134 ? 12.25 -9.789 -16.656 1 98.62 134 LYS B C 1
ATOM 3179 O O . LYS B 1 134 ? 13.25 -9.078 -16.578 1 98.62 134 LYS B O 1
ATOM 3184 N N . ASN B 1 135 ? 11.148 -9.453 -17.469 1 97.31 135 ASN B N 1
ATOM 3185 C CA . ASN B 1 135 ? 11.352 -8.406 -18.469 1 97.31 135 ASN B CA 1
ATOM 3186 C C . ASN B 1 135 ? 10.242 -7.359 -18.422 1 97.31 135 ASN B C 1
ATOM 3188 O O . ASN B 1 135 ? 10.242 -6.402 -19.203 1 97.31 135 ASN B O 1
ATOM 3192 N N . GLY B 1 136 ? 9.297 -7.52 -17.562 1 97.5 136 GLY B N 1
ATOM 3193 C CA . GLY B 1 136 ? 8.242 -6.535 -17.406 1 97.5 136 GLY B CA 1
ATOM 3194 C C . GLY B 1 136 ? 7.211 -6.578 -18.516 1 97.5 136 GLY B C 1
ATOM 3195 O O . GLY B 1 136 ? 6.449 -5.625 -18.703 1 97.5 136 GLY B O 1
ATOM 3196 N N . THR B 1 137 ? 7.152 -7.684 -19.297 1 97.38 137 THR B N 1
ATOM 3197 C CA . THR B 1 137 ? 6.309 -7.711 -20.484 1 97.38 137 THR B CA 1
ATOM 3198 C C . THR B 1 137 ? 5.266 -8.82 -20.375 1 97.38 137 THR B C 1
ATOM 3200 O O . THR B 1 137 ? 4.57 -9.117 -21.359 1 97.38 137 THR B O 1
ATOM 3203 N N . VAL B 1 138 ? 5.207 -9.453 -19.25 1 98.31 138 VAL B N 1
ATOM 3204 C CA . VAL B 1 138 ? 4.293 -10.578 -19.094 1 98.31 138 VAL B CA 1
ATOM 3205 C C . VAL B 1 138 ? 2.848 -10.086 -19.156 1 98.31 138 VAL B C 1
ATOM 3207 O O . VAL B 1 138 ? 2.484 -9.133 -18.453 1 98.31 138 VAL B O 1
ATOM 3210 N N . GLN B 1 139 ? 2.078 -10.648 -20.047 1 98.12 139 GLN B N 1
ATOM 3211 C CA . GLN B 1 139 ? 0.654 -10.336 -20.094 1 98.12 139 GLN B CA 1
ATOM 3212 C C . GLN B 1 139 ? -0.104 -11.023 -18.969 1 98.12 139 GLN B C 1
ATOM 3214 O O . GLN B 1 139 ? 0.08 -12.219 -18.719 1 98.12 139 GLN B O 1
ATOM 3219 N N . ILE B 1 140 ? -0.917 -10.227 -18.281 1 97.94 140 ILE B N 1
ATOM 3220 C CA . ILE B 1 140 ? -1.688 -10.805 -17.188 1 97.94 140 ILE B CA 1
ATOM 3221 C C . ILE B 1 140 ? -3.154 -10.922 -17.594 1 97.94 140 ILE B C 1
ATOM 3223 O O . ILE B 1 140 ? -3.592 -10.289 -18.547 1 97.94 140 ILE B O 1
ATOM 3227 N N . ASP B 1 141 ? -3.859 -11.82 -16.922 1 97.56 141 ASP B N 1
ATOM 3228 C CA . ASP B 1 141 ? -5.305 -11.953 -17.078 1 97.56 141 ASP B CA 1
ATOM 3229 C C . ASP B 1 141 ? -6.047 -11.141 -16.016 1 97.56 141 ASP B C 1
ATOM 3231 O O . ASP B 1 141 ? -6.551 -11.695 -15.039 1 97.56 141 ASP B O 1
ATOM 3235 N N . ARG B 1 142 ? -6.164 -9.883 -16.234 1 93.62 142 ARG B N 1
ATOM 3236 C CA . ARG B 1 142 ? -6.676 -8.945 -15.242 1 93.62 142 ARG B CA 1
ATOM 3237 C C . ARG B 1 142 ? -8.148 -9.211 -14.938 1 93.62 142 ARG B C 1
ATOM 3239 O O . ARG B 1 142 ? -8.664 -8.773 -13.914 1 93.62 142 ARG B O 1
ATOM 3246 N N . LEU B 1 143 ? -8.805 -9.938 -15.859 1 94.12 143 LEU B N 1
ATOM 3247 C CA . LEU B 1 143 ? -10.234 -10.172 -15.672 1 94.12 143 LEU B CA 1
ATOM 3248 C C . LEU B 1 143 ? -10.484 -11.492 -14.945 1 94.12 143 LEU B C 1
ATOM 3250 O O . LEU B 1 143 ? -11.594 -11.742 -14.461 1 94.12 143 LEU B O 1
ATOM 3254 N N . ALA B 1 144 ? -9.461 -12.32 -14.852 1 96.12 144 ALA B N 1
ATOM 3255 C CA . ALA B 1 144 ? -9.625 -13.617 -14.188 1 96.12 144 ALA B CA 1
ATOM 3256 C C . ALA B 1 144 ? -10.07 -13.445 -12.742 1 96.12 144 ALA B C 1
ATOM 3258 O O . ALA B 1 144 ? -10.758 -14.312 -12.195 1 96.12 144 ALA B O 1
ATOM 3259 N N . THR B 1 145 ? -9.711 -12.305 -12.109 1 94.75 145 THR B N 1
ATOM 3260 C CA . THR B 1 145 ? -10.164 -11.984 -10.766 1 94.75 145 THR B CA 1
ATOM 3261 C C . THR B 1 145 ? -10.969 -10.695 -10.758 1 94.75 145 THR B C 1
ATOM 3263 O O . THR B 1 145 ? -10.992 -9.977 -9.758 1 94.75 145 THR B O 1
ATOM 3266 N N . GLY B 1 146 ? -11.555 -10.43 -11.875 1 94.56 146 GLY B N 1
ATOM 3267 C CA . GLY B 1 146 ? -12.305 -9.203 -12.055 1 94.56 146 GLY B CA 1
ATOM 3268 C C . GLY B 1 146 ? -13.516 -9.109 -11.148 1 94.56 146 GLY B C 1
ATOM 3269 O O . GLY B 1 146 ? -13.883 -10.086 -10.484 1 94.56 146 GLY B O 1
ATOM 3270 N N . VAL B 1 147 ? -14.039 -7.902 -11.055 1 93.62 147 VAL B N 1
ATOM 3271 C CA . VAL B 1 147 ? -15.211 -7.629 -10.234 1 93.62 147 VAL B CA 1
ATOM 3272 C C . VAL B 1 147 ? -16.281 -6.953 -11.086 1 93.62 147 VAL B C 1
ATOM 3274 O O . VAL B 1 147 ? -15.984 -6.32 -12.102 1 93.62 147 VAL B O 1
ATOM 3277 N N . PRO B 1 148 ? -17.516 -7.137 -10.75 1 90.5 148 PRO B N 1
ATOM 3278 C CA . PRO B 1 148 ? -18.562 -6.492 -11.531 1 90.5 148 PRO B CA 1
ATOM 3279 C C . PRO B 1 148 ? -18.5 -4.965 -11.461 1 90.5 148 PRO B C 1
ATOM 3281 O O . PRO B 1 148 ? -18.016 -4.41 -10.469 1 90.5 148 PRO B O 1
ATOM 3284 N N . TYR B 1 149 ? -18.984 -4.391 -12.547 1 87.88 149 TYR B N 1
ATOM 3285 C CA . TYR B 1 149 ? -19.156 -2.941 -12.516 1 87.88 149 TYR B CA 1
ATOM 3286 C C . TYR B 1 149 ? -20.219 -2.537 -11.508 1 87.88 149 TYR B C 1
ATOM 3288 O O . TYR B 1 149 ? -21.297 -3.137 -11.453 1 87.88 149 TYR B O 1
ATOM 3296 N N . GLN B 1 150 ? -19.859 -1.592 -10.672 1 83.25 150 GLN B N 1
ATOM 3297 C CA . GLN B 1 150 ? -20.875 -1.087 -9.75 1 83.25 150 GLN B CA 1
ATOM 3298 C C . GLN B 1 150 ? -21.969 -0.342 -10.484 1 83.25 150 GLN B C 1
ATOM 3300 O O . GLN B 1 150 ? -23.156 -0.558 -10.227 1 83.25 150 GLN B O 1
ATOM 3305 N N . ASP B 1 151 ? -21.562 0.616 -11.32 1 82.25 151 ASP B N 1
ATOM 3306 C CA . ASP B 1 151 ? -22.469 1.281 -12.242 1 82.25 151 ASP B CA 1
ATOM 3307 C C . ASP B 1 151 ? -22.594 0.502 -13.555 1 82.25 151 ASP B C 1
ATOM 3309 O O . ASP B 1 151 ? -21.688 0.549 -14.391 1 82.25 151 ASP B O 1
ATOM 3313 N N . LYS B 1 152 ? -23.734 -0.135 -13.742 1 83.94 152 LYS B N 1
ATOM 3314 C CA . LYS B 1 152 ? -23.938 -1.033 -14.875 1 83.94 152 LYS B CA 1
ATOM 3315 C C . LYS B 1 152 ? -23.875 -0.271 -16.203 1 83.94 152 LYS B C 1
ATOM 3317 O O . LYS B 1 152 ? -23.672 -0.869 -17.266 1 83.94 152 LYS B O 1
ATOM 3322 N N . SER B 1 153 ? -24.078 1.038 -16.109 1 81.25 153 SER B N 1
ATOM 3323 C CA . SER B 1 153 ? -23.969 1.834 -17.328 1 81.25 153 SER B CA 1
ATOM 3324 C C . SER B 1 153 ? -22.562 1.796 -17.891 1 81.25 153 SER B C 1
ATOM 3326 O O . SER B 1 153 ? -22.359 2.057 -19.094 1 81.25 153 SER B O 1
ATOM 3328 N N . ASN B 1 154 ? -21.656 1.406 -16.984 1 78.69 154 ASN B N 1
ATOM 3329 C CA . ASN B 1 154 ? -20.25 1.362 -17.391 1 78.69 154 ASN B CA 1
ATOM 3330 C C . ASN B 1 154 ? -19.953 0.119 -18.234 1 78.69 154 ASN B C 1
ATOM 3332 O O . ASN B 1 154 ? -18.938 0.051 -18.906 1 78.69 154 ASN B O 1
ATOM 3336 N N . VAL B 1 155 ? -20.844 -0.859 -18.219 1 79.62 155 VAL B N 1
ATOM 3337 C CA . VAL B 1 155 ? -20.656 -2.084 -18.984 1 79.62 155 VAL B CA 1
ATOM 3338 C C . VAL B 1 155 ? -20.641 -1.763 -20.484 1 79.62 155 VAL B C 1
ATOM 3340 O O . VAL B 1 155 ? -19.812 -2.27 -21.219 1 79.62 155 VAL B O 1
ATOM 3343 N N . ASN B 1 156 ? -21.547 -0.924 -20.797 1 76.38 156 ASN B N 1
ATOM 3344 C CA . ASN B 1 156 ? -21.672 -0.557 -22.203 1 76.38 156 ASN B CA 1
ATOM 3345 C C . ASN B 1 156 ? -20.531 0.356 -22.641 1 76.38 156 ASN B C 1
ATOM 3347 O O . ASN B 1 156 ? -20.141 0.351 -23.812 1 76.38 156 ASN B O 1
ATOM 3351 N N . ARG B 1 157 ? -20.078 1.086 -21.688 1 72.88 157 ARG B N 1
ATOM 3352 C CA . ARG B 1 157 ? -19.047 2.084 -21.984 1 72.88 157 ARG B CA 1
ATOM 3353 C C . ARG B 1 157 ? -17.672 1.438 -22.109 1 72.88 157 ARG B C 1
ATOM 3355 O O . ARG B 1 157 ? -16.906 1.791 -23 1 72.88 157 ARG B O 1
ATOM 3362 N N . TRP B 1 158 ? -17.438 0.575 -21.234 1 66.62 158 TRP B N 1
ATOM 3363 C CA . TRP B 1 158 ? -16.078 0.087 -21.109 1 66.62 158 TRP B CA 1
ATOM 3364 C C . TRP B 1 158 ? -16.016 -1.42 -21.328 1 66.62 158 TRP B C 1
ATOM 3366 O O . TRP B 1 158 ? -14.922 -1.985 -21.5 1 66.62 158 TRP B O 1
ATOM 3376 N N . GLY B 1 159 ? -17.266 -1.963 -21.172 1 61.78 159 GLY B N 1
ATOM 3377 C CA . GLY B 1 159 ? -17.297 -3.416 -21.219 1 61.78 159 GLY B CA 1
ATOM 3378 C C . GLY B 1 159 ? -17.109 -3.971 -22.625 1 61.78 159 GLY B C 1
ATOM 3379 O O . GLY B 1 159 ? -17.812 -3.578 -23.547 1 61.78 159 GLY B O 1
ATOM 3380 N N . GLY B 1 160 ? -15.93 -4.25 -22.984 1 57.34 160 GLY B N 1
ATOM 3381 C CA . GLY B 1 160 ? -15.688 -4.883 -24.266 1 57.34 160 GLY B CA 1
ATOM 3382 C C . GLY B 1 160 ? -16.797 -5.832 -24.688 1 57.34 160 GLY B C 1
ATOM 3383 O O . GLY B 1 160 ? -17.922 -5.406 -24.938 1 57.34 160 GLY B O 1
ATOM 3384 N N . GLU B 1 161 ? -16.766 -6.953 -24.469 1 57 161 GLU B N 1
ATOM 3385 C CA . GLU B 1 161 ? -17.734 -7.957 -24.906 1 57 161 GLU B CA 1
ATOM 3386 C C . GLU B 1 161 ? -19 -7.887 -24.078 1 57 161 GLU B C 1
ATOM 3388 O O . GLU B 1 161 ? -19.703 -8.891 -23.906 1 57 161 GLU B O 1
ATOM 3393 N N . LYS B 1 162 ? -19.312 -6.691 -23.578 1 63.84 162 LYS B N 1
ATOM 3394 C CA . LYS B 1 162 ? -20.562 -6.438 -22.859 1 63.84 162 LYS B CA 1
ATOM 3395 C C . LYS B 1 162 ? -20.641 -7.281 -21.594 1 63.84 162 LYS B C 1
ATOM 3397 O O . LYS B 1 162 ? -21.719 -7.75 -21.234 1 63.84 162 LYS B O 1
ATOM 3402 N N . ARG B 1 163 ? -19.453 -7.641 -21.125 1 80.69 163 ARG B N 1
ATOM 3403 C CA . ARG B 1 163 ? -19.453 -8.391 -19.875 1 80.69 163 ARG B CA 1
ATOM 3404 C C . ARG B 1 163 ? -19.359 -7.457 -18.672 1 80.69 163 ARG B C 1
ATOM 3406 O O . ARG B 1 163 ? -18.672 -6.441 -18.719 1 80.69 163 ARG B O 1
ATOM 3413 N N . ASP B 1 164 ? -20.125 -7.75 -17.688 1 87.25 164 ASP B N 1
ATOM 3414 C CA . ASP B 1 164 ? -20.156 -7.02 -16.422 1 87.25 164 ASP B CA 1
ATOM 3415 C C . ASP B 1 164 ? -18.953 -7.398 -15.547 1 87.25 164 ASP B C 1
ATOM 3417 O O . ASP B 1 164 ? -19.125 -7.922 -14.445 1 87.25 164 ASP B O 1
ATOM 3421 N N . LEU B 1 165 ? -17.781 -7.215 -16.141 1 90.81 165 LEU B N 1
ATOM 3422 C CA . LEU B 1 165 ? -16.547 -7.578 -15.461 1 90.81 165 LEU B CA 1
ATOM 3423 C C . LEU B 1 165 ? -15.445 -6.566 -15.766 1 90.81 165 LEU B C 1
ATOM 3425 O O . LEU B 1 165 ? -15.203 -6.238 -16.922 1 90.81 165 LEU B O 1
ATOM 3429 N N . ARG B 1 166 ? -14.883 -6.047 -14.75 1 91.62 166 ARG B N 1
ATOM 3430 C CA . ARG B 1 166 ? -13.766 -5.121 -14.914 1 91.62 166 ARG B CA 1
ATOM 3431 C C . ARG B 1 166 ? -12.578 -5.547 -14.062 1 91.62 166 ARG B C 1
ATOM 3433 O O . ARG B 1 166 ? -12.727 -6.348 -13.133 1 91.62 166 ARG B O 1
ATOM 3440 N N . ASP B 1 167 ? -11.391 -4.988 -14.398 1 94.88 167 ASP B N 1
ATOM 3441 C CA . ASP B 1 167 ? -10.211 -5.152 -13.547 1 94.88 167 ASP B CA 1
ATOM 3442 C C . ASP B 1 167 ? -10.484 -4.652 -12.133 1 94.88 167 ASP B C 1
ATOM 3444 O O . ASP B 1 167 ? -11.109 -3.605 -11.945 1 94.88 167 ASP B O 1
ATOM 3448 N N . ARG B 1 168 ? -10.117 -5.445 -11.18 1 95.5 168 ARG B N 1
ATOM 3449 C CA . ARG B 1 168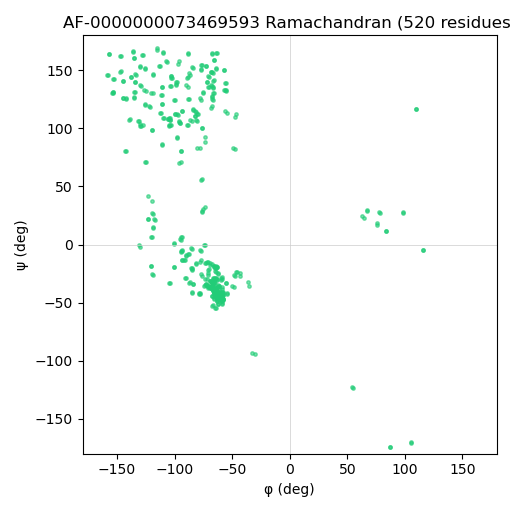 ? -10.32 -5.059 -9.781 1 95.5 168 ARG B CA 1
ATOM 3450 C C . ARG B 1 168 ? -9.336 -3.969 -9.367 1 95.5 168 ARG B C 1
ATOM 3452 O O . ARG B 1 168 ? -9.523 -3.318 -8.336 1 95.5 168 ARG B O 1
ATOM 3459 N N . GLY B 1 169 ? -8.258 -3.742 -10.148 1 96.62 169 GLY B N 1
ATOM 3460 C CA . GLY B 1 169 ? -7.195 -2.816 -9.789 1 96.62 169 GLY B CA 1
ATOM 3461 C C . GLY B 1 169 ? -6.113 -3.449 -8.938 1 96.62 169 GLY B C 1
ATOM 3462 O O . GLY B 1 169 ? -6.117 -4.664 -8.727 1 96.62 169 GLY B O 1
ATOM 3463 N N . ASN B 1 170 ? -5.133 -2.607 -8.445 1 97.69 170 ASN B N 1
ATOM 3464 C CA . ASN B 1 170 ? -3.982 -3.145 -7.73 1 97.69 170 ASN B CA 1
ATOM 3465 C C . ASN B 1 170 ? -4.211 -3.139 -6.219 1 97.69 170 ASN B C 1
ATOM 3467 O O . ASN B 1 170 ? -3.287 -3.391 -5.445 1 97.69 170 ASN B O 1
ATOM 3471 N N . THR B 1 171 ? -5.41 -2.805 -5.75 1 97.88 171 THR B N 1
ATOM 3472 C CA . THR B 1 171 ? -5.801 -2.955 -4.352 1 97.88 171 THR B CA 1
ATOM 3473 C C . THR B 1 171 ? -6.727 -4.156 -4.18 1 97.88 171 THR B C 1
ATOM 3475 O O . THR B 1 171 ? -7.883 -4.125 -4.605 1 97.88 171 THR B O 1
ATOM 3478 N N . TRP B 1 172 ? -6.176 -5.227 -3.572 1 98.56 172 TRP B N 1
ATOM 3479 C CA . TRP B 1 172 ? -6.883 -6.496 -3.451 1 98.56 172 TRP B CA 1
ATOM 3480 C C . TRP B 1 172 ? -7.398 -6.699 -2.031 1 98.56 172 TRP B C 1
ATOM 3482 O O . TRP B 1 172 ? -6.617 -6.961 -1.112 1 98.56 172 TRP B O 1
ATOM 3492 N N . PHE B 1 173 ? -8.734 -6.594 -1.869 1 97.69 173 PHE B N 1
ATOM 3493 C CA . PHE B 1 173 ? -9.297 -6.977 -0.581 1 97.69 173 PHE B CA 1
ATOM 3494 C C . PHE B 1 173 ? -9.445 -8.492 -0.48 1 97.69 173 PHE B C 1
ATOM 3496 O O . PHE B 1 173 ? -10.219 -9.094 -1.225 1 97.69 173 PHE B O 1
ATOM 3503 N N . ILE B 1 174 ? -8.664 -9.102 0.398 1 96.44 174 ILE B N 1
ATOM 3504 C CA . ILE B 1 174 ? -8.703 -10.539 0.666 1 96.44 174 ILE B CA 1
ATOM 3505 C C . ILE B 1 174 ? -8.805 -10.773 2.17 1 96.44 174 ILE B C 1
ATOM 3507 O O . ILE B 1 174 ? -7.809 -10.672 2.891 1 96.44 174 ILE B O 1
ATOM 3511 N N . PRO B 1 175 ? -9.945 -11.086 2.645 1 90.81 175 PRO B N 1
ATOM 3512 C CA . PRO B 1 175 ? -10.102 -11.312 4.082 1 90.81 175 PRO B CA 1
ATOM 3513 C C . PRO B 1 175 ? -9.562 -12.672 4.527 1 90.81 175 PRO B C 1
ATOM 3515 O O . PRO B 1 175 ? -9.453 -13.594 3.719 1 90.81 175 PRO B O 1
ATOM 3518 N N . TYR B 1 176 ? -9.188 -12.719 5.805 1 87.12 176 TYR B N 1
ATOM 3519 C CA . TYR B 1 176 ? -8.883 -14.023 6.391 1 87.12 176 TYR B CA 1
ATOM 3520 C C . TYR B 1 176 ? -10.148 -14.836 6.598 1 87.12 176 TYR B C 1
ATOM 3522 O O . TYR B 1 176 ? -11.211 -14.281 6.891 1 87.12 176 TYR B O 1
ATOM 3530 N N . GLU B 1 177 ? -9.969 -16.062 6.305 1 74.88 177 GLU B N 1
ATOM 3531 C CA . GLU B 1 177 ? -11.109 -16.922 6.613 1 74.88 177 GLU B CA 1
ATOM 3532 C C . GLU B 1 177 ? -11.312 -17.031 8.117 1 74.88 177 GLU B C 1
ATOM 3534 O O . GLU B 1 177 ? -10.344 -17.062 8.883 1 74.88 177 GLU B O 1
ATOM 3539 N N . THR B 1 178 ? -12.508 -16.578 8.617 1 59.88 178 THR B N 1
ATOM 3540 C CA . THR B 1 178 ? -12.836 -16.703 10.031 1 59.88 178 THR B CA 1
ATOM 3541 C C . THR B 1 178 ? -12.57 -18.141 10.516 1 59.88 178 THR B C 1
ATOM 3543 O O . THR B 1 178 ? -13.07 -19.094 9.93 1 59.88 178 THR B O 1
ATOM 3546 N N . ILE B 1 179 ? -11.352 -18.469 10.867 1 52.62 179 ILE B N 1
ATOM 3547 C CA . ILE B 1 179 ? -11.133 -19.844 11.336 1 52.62 179 ILE B CA 1
ATOM 3548 C C . ILE B 1 179 ? -11.531 -19.953 12.805 1 52.62 179 ILE B C 1
ATOM 3550 O O . ILE B 1 179 ? -11.117 -19.125 13.633 1 52.62 179 ILE B O 1
ATOM 3554 N N . ARG B 1 180 ? -12.617 -20.578 13.164 1 48.28 180 ARG B N 1
ATOM 3555 C CA . ARG B 1 180 ? -13.055 -20.891 14.523 1 48.28 180 ARG B CA 1
ATOM 3556 C C . ARG B 1 180 ? -11.945 -21.562 15.312 1 48.28 180 ARG B C 1
ATOM 3558 O O . ARG B 1 180 ? -11.953 -21.562 16.547 1 48.28 180 ARG B O 1
ATOM 3565 N N . GLU B 1 181 ? -11.211 -22.344 14.617 1 48.28 181 GLU B N 1
ATOM 3566 C CA . GLU B 1 181 ? -10.18 -23.094 15.328 1 48.28 181 GLU B CA 1
ATOM 3567 C C . GLU B 1 181 ? -8.82 -22.391 15.219 1 48.28 181 GLU B C 1
ATOM 3569 O O . GLU B 1 181 ? -8.641 -21.5 14.391 1 48.28 181 GLU B O 1
ATOM 3574 N N . SER B 1 182 ? -7.922 -22.641 16.172 1 49.56 182 SER B N 1
ATOM 3575 C CA . SER B 1 182 ? -6.598 -22.062 16.359 1 49.56 182 SER B CA 1
ATOM 3576 C C . SER B 1 182 ? -5.82 -22.047 15.039 1 49.56 182 SER B C 1
ATOM 3578 O O . SER B 1 182 ? -5.773 -23.047 14.328 1 49.56 182 SER B O 1
ATOM 3580 N N . ARG B 1 183 ? -5.637 -20.953 14.625 1 54.47 183 ARG B N 1
ATOM 3581 C CA . ARG B 1 183 ? -4.781 -20.844 13.445 1 54.47 183 ARG B CA 1
ATOM 3582 C C . ARG B 1 183 ? -3.42 -21.484 13.703 1 54.47 183 ARG B C 1
ATOM 3584 O O . ARG B 1 183 ? -2.732 -21.125 14.656 1 54.47 183 ARG B O 1
ATOM 3591 N N . PRO B 1 184 ? -3.135 -22.625 12.922 1 49.22 184 PRO B N 1
ATOM 3592 C CA . PRO B 1 184 ? -1.878 -23.312 13.242 1 49.22 184 PRO B CA 1
ATOM 3593 C C . PRO B 1 184 ? -0.654 -22.422 13.016 1 49.22 184 PRO B C 1
ATOM 3595 O O . PRO B 1 184 ? 0.375 -22.609 13.672 1 49.22 184 PRO B O 1
ATOM 3598 N N . HIS B 1 185 ? -0.703 -21.516 11.953 1 59.78 185 HIS B N 1
ATOM 3599 C CA . HIS B 1 185 ? 0.479 -20.719 11.617 1 59.78 185 HIS B CA 1
ATOM 3600 C C . HIS B 1 185 ? 0.136 -19.234 11.492 1 59.78 185 HIS B C 1
ATOM 3602 O O . HIS B 1 185 ? -0.631 -18.844 10.609 1 59.78 185 HIS B O 1
ATOM 3608 N N . PRO B 1 186 ? 0.495 -18.484 12.492 1 54.84 186 PRO B N 1
ATOM 3609 C CA . PRO B 1 186 ? 0.079 -17.078 12.656 1 54.84 186 PRO B CA 1
ATOM 3610 C C . PRO B 1 186 ? 0.274 -16.25 11.383 1 54.84 186 PRO B C 1
ATOM 3612 O O . PRO B 1 186 ? -0.495 -15.328 11.125 1 54.84 186 PRO B O 1
ATOM 3615 N N . ALA B 1 187 ? 1.217 -16.609 10.492 1 64 187 ALA B N 1
ATOM 3616 C CA . ALA B 1 187 ? 1.554 -15.57 9.516 1 64 187 ALA B CA 1
ATOM 3617 C C . ALA B 1 187 ? 1.339 -16.078 8.094 1 64 187 ALA B C 1
ATOM 3619 O O . ALA B 1 187 ? 1.951 -15.57 7.148 1 64 187 ALA B O 1
ATOM 3620 N N . THR B 1 188 ? 0.203 -16.797 7.988 1 84.12 188 THR B N 1
ATOM 3621 C CA . THR B 1 188 ? 0.024 -17.344 6.645 1 84.12 188 THR B CA 1
ATOM 3622 C C . THR B 1 188 ? -1.039 -16.547 5.883 1 84.12 188 THR B C 1
ATOM 3624 O O . THR B 1 188 ? -2.055 -16.156 6.457 1 84.12 188 THR B O 1
ATOM 3627 N N . PHE B 1 189 ? -0.703 -16.25 4.559 1 94.19 189 PHE B N 1
ATOM 3628 C CA . PHE B 1 189 ? -1.738 -15.648 3.73 1 94.19 189 PHE B CA 1
ATOM 3629 C C . PHE B 1 189 ? -2.857 -16.641 3.447 1 94.19 189 PHE B C 1
ATOM 3631 O O . PHE B 1 189 ? -2.631 -17.859 3.451 1 94.19 189 PHE B O 1
ATOM 3638 N N . PRO B 1 190 ? -4.113 -16.188 3.285 1 95.19 190 PRO B N 1
ATOM 3639 C CA . PRO B 1 190 ? -5.227 -17.078 2.959 1 95.19 190 PRO B CA 1
ATOM 3640 C C . PRO B 1 190 ? -5.086 -17.719 1.581 1 95.19 190 PRO B C 1
ATOM 3642 O O . PRO B 1 190 ? -4.402 -17.172 0.709 1 95.19 190 PRO B O 1
ATOM 3645 N N . ILE B 1 191 ? -5.758 -18.812 1.34 1 96.38 191 ILE B N 1
ATOM 3646 C CA . ILE B 1 191 ? -5.695 -19.578 0.1 1 96.38 191 ILE B CA 1
ATOM 3647 C C . ILE B 1 191 ? -6.121 -18.688 -1.072 1 96.38 191 ILE B C 1
ATOM 3649 O O . ILE B 1 191 ? -5.574 -18.797 -2.172 1 96.38 191 ILE B O 1
ATOM 3653 N N . GLN B 1 192 ? -6.984 -17.75 -0.814 1 97.19 192 GLN B N 1
ATOM 3654 C CA . GLN B 1 192 ? -7.508 -16.891 -1.879 1 97.19 192 GLN B CA 1
ATOM 3655 C C . GLN B 1 192 ? -6.406 -16.031 -2.488 1 97.19 192 GLN B C 1
ATOM 3657 O O . GLN B 1 192 ? -6.457 -15.695 -3.674 1 97.19 192 GLN B O 1
ATOM 3662 N N . LEU B 1 193 ? -5.41 -15.695 -1.724 1 98.25 193 LEU B N 1
ATOM 3663 C CA . LEU B 1 193 ? -4.348 -14.836 -2.234 1 98.25 193 LEU B CA 1
ATOM 3664 C C . LEU B 1 193 ? -3.584 -15.531 -3.359 1 98.25 193 LEU B C 1
ATOM 3666 O O . LEU B 1 193 ? -3.535 -15.023 -4.484 1 98.25 193 LEU B O 1
ATOM 3670 N N . PRO B 1 194 ? -3.053 -16.734 -3.139 1 98.62 194 PRO B N 1
ATOM 3671 C CA . PRO B 1 194 ? -2.371 -17.406 -4.254 1 98.62 194 PRO B CA 1
ATOM 3672 C C . PRO B 1 194 ? -3.326 -17.797 -5.379 1 98.62 194 PRO B C 1
ATOM 3674 O O . PRO B 1 194 ? -2.93 -17.844 -6.543 1 98.62 194 PRO B O 1
ATOM 3677 N N . VAL B 1 195 ? -4.586 -18.078 -5.07 1 98.62 195 VAL B N 1
ATOM 3678 C CA . VAL B 1 195 ? -5.555 -18.344 -6.129 1 98.62 195 VAL B CA 1
ATOM 3679 C C . VAL B 1 195 ? -5.617 -17.141 -7.078 1 98.62 195 VAL B C 1
ATOM 3681 O O . VAL B 1 195 ? -5.523 -17.312 -8.297 1 98.62 195 VAL B O 1
ATOM 3684 N N . MET B 1 196 ? -5.711 -15.984 -6.535 1 98.75 196 MET B N 1
ATOM 3685 C CA . MET B 1 196 ? -5.812 -14.773 -7.336 1 98.75 196 MET B CA 1
ATOM 3686 C C . MET B 1 196 ? -4.523 -14.523 -8.117 1 98.75 196 MET B C 1
ATOM 3688 O O . MET B 1 196 ? -4.562 -14.102 -9.273 1 98.75 196 MET B O 1
ATOM 3692 N N . CYS B 1 197 ? -3.355 -14.781 -7.52 1 98.88 197 CYS B N 1
ATOM 3693 C CA . CYS B 1 197 ? -2.076 -14.586 -8.188 1 98.88 197 CYS B CA 1
ATOM 3694 C C . CYS B 1 197 ? -1.943 -15.508 -9.391 1 98.88 197 CYS B C 1
ATOM 3696 O O . CYS B 1 197 ? -1.584 -15.062 -10.484 1 98.88 197 CYS B O 1
ATOM 3698 N N . ILE B 1 198 ? -2.25 -16.797 -9.172 1 98.88 198 ILE B N 1
ATOM 3699 C CA . ILE B 1 198 ? -2.109 -17.781 -10.234 1 98.88 198 ILE B CA 1
ATOM 3700 C C . ILE B 1 198 ? -3.068 -17.453 -11.375 1 98.88 198 ILE B C 1
ATOM 3702 O O . ILE B 1 198 ? -2.684 -17.469 -12.547 1 98.88 198 ILE B O 1
ATOM 3706 N N . LYS B 1 199 ? -4.305 -17.078 -11.055 1 98.81 199 LYS B N 1
ATOM 3707 C CA . LYS B 1 199 ? -5.277 -16.672 -12.062 1 98.81 199 LYS B CA 1
ATOM 3708 C C . LYS B 1 199 ? -4.816 -15.422 -12.805 1 98.81 199 LYS B C 1
ATOM 3710 O O . LYS B 1 199 ? -5 -15.312 -14.016 1 98.81 199 LYS B O 1
ATOM 3715 N N . ASP B 1 200 ? -4.277 -14.523 -12.07 1 98.69 200 ASP B N 1
ATOM 3716 C CA . ASP B 1 200 ? -3.799 -13.266 -12.633 1 98.69 200 ASP B CA 1
ATOM 3717 C C . ASP B 1 200 ? -2.746 -13.516 -13.711 1 98.69 200 ASP B C 1
ATOM 3719 O O . ASP B 1 200 ? -2.729 -12.836 -14.742 1 98.69 200 ASP B O 1
ATOM 3723 N N . HIS B 1 201 ? -1.849 -14.453 -13.469 1 98.75 201 HIS B N 1
ATOM 3724 C CA . HIS B 1 201 ? -0.835 -14.812 -14.453 1 98.75 201 HIS B CA 1
ATOM 3725 C C . HIS B 1 201 ? -1.473 -15.352 -15.727 1 98.75 201 HIS B C 1
ATOM 3727 O O . HIS B 1 201 ? -0.991 -15.086 -16.828 1 98.75 201 HIS B O 1
ATOM 3733 N N . GLY B 1 202 ? -2.498 -16.031 -15.633 1 98.31 202 GLY B N 1
ATOM 3734 C CA . GLY B 1 202 ? -3.135 -16.75 -16.719 1 98.31 202 GLY B CA 1
ATOM 3735 C C . GLY B 1 202 ? -2.996 -18.25 -16.594 1 98.31 202 GLY B C 1
ATOM 3736 O O . GLY B 1 202 ? -1.895 -18.797 -16.719 1 98.31 202 GLY B 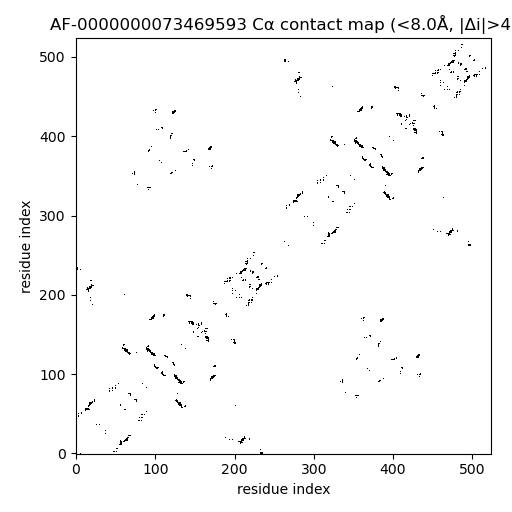O 1
ATOM 3737 N N . LEU B 1 203 ? -4.059 -18.953 -16.453 1 97.38 203 LEU B N 1
ATOM 3738 C CA . LEU B 1 203 ? -4.047 -20.391 -16.234 1 97.38 203 LEU B CA 1
ATOM 3739 C C . LEU B 1 203 ? -3.588 -21.125 -17.484 1 97.38 203 LEU B C 1
ATOM 3741 O O . LEU B 1 203 ? -2.949 -22.172 -17.391 1 97.38 203 LEU B O 1
ATOM 3745 N N . ASP B 1 204 ? -3.898 -20.531 -18.578 1 95.44 204 ASP B N 1
ATOM 3746 C CA . ASP B 1 204 ? -3.6 -21.188 -19.859 1 95.44 204 ASP B CA 1
ATOM 3747 C C . ASP B 1 204 ? -2.094 -21.234 -20.109 1 95.44 204 ASP B C 1
ATOM 3749 O O . ASP B 1 204 ? -1.621 -22.031 -20.922 1 95.44 204 ASP B O 1
ATOM 3753 N N . LYS B 1 205 ? -1.354 -20.438 -19.375 1 95.56 205 LYS B N 1
ATOM 3754 C CA . LYS B 1 205 ? 0.087 -20.391 -19.609 1 95.56 205 LYS B CA 1
ATOM 3755 C C . LYS B 1 205 ? 0.862 -20.828 -18.375 1 95.56 205 LYS B C 1
ATOM 3757 O O . LYS B 1 205 ? 2.059 -20.547 -18.266 1 95.56 205 LYS B O 1
ATOM 3762 N N . CYS B 1 206 ? 0.17 -21.422 -17.469 1 98.12 206 CYS B N 1
ATOM 3763 C CA . CYS B 1 206 ? 0.8 -21.828 -16.203 1 98.12 206 CYS B CA 1
ATOM 3764 C C . CYS B 1 206 ? 1.024 -23.344 -16.188 1 98.12 206 CYS B C 1
ATOM 3766 O O . CYS B 1 206 ? 0.098 -24.094 -15.906 1 98.12 206 CYS B O 1
ATOM 3768 N N . ARG B 1 207 ? 2.211 -23.828 -16.406 1 97.75 207 ARG B N 1
ATOM 3769 C CA . ARG B 1 207 ? 2.543 -25.25 -16.422 1 97.75 207 ARG B CA 1
ATOM 3770 C C . ARG B 1 207 ? 2.875 -25.734 -15.023 1 97.75 207 ARG B C 1
ATOM 3772 O O . ARG B 1 207 ? 2.613 -26.906 -14.688 1 97.75 207 ARG B O 1
ATOM 3779 N N . LEU B 1 208 ? 3.453 -24.859 -14.258 1 98.69 208 LEU B N 1
ATOM 3780 C CA . LEU B 1 208 ? 3.947 -25.25 -12.945 1 98.69 208 LEU B CA 1
ATOM 3781 C C . LEU B 1 208 ? 3.982 -24.062 -11.992 1 98.69 208 LEU B C 1
ATOM 3783 O O . LEU B 1 208 ? 4.457 -22.984 -12.359 1 98.69 208 LEU B O 1
ATOM 3787 N N . VAL B 1 209 ? 3.422 -24.234 -10.797 1 98.88 209 VAL B N 1
ATOM 3788 C CA . VAL B 1 209 ? 3.473 -23.266 -9.711 1 98.88 209 VAL B CA 1
ATOM 3789 C C . VAL B 1 209 ? 4.488 -23.703 -8.664 1 98.88 209 VAL B C 1
ATOM 3791 O O . VAL B 1 209 ? 4.613 -24.906 -8.383 1 98.88 209 VAL B O 1
ATOM 3794 N N . MET B 1 210 ? 5.176 -22.734 -8.055 1 98.81 210 MET B N 1
ATOM 3795 C CA . MET B 1 210 ? 6.141 -23.047 -7.008 1 98.81 210 MET B CA 1
ATOM 3796 C C . MET B 1 210 ? 5.965 -22.125 -5.809 1 98.81 210 MET B C 1
ATOM 3798 O O . MET B 1 210 ? 5.629 -20.953 -5.973 1 98.81 210 MET B O 1
ATOM 3802 N N . ASP B 1 211 ? 6.215 -22.656 -4.633 1 98.38 211 ASP B N 1
ATOM 3803 C CA . ASP B 1 211 ? 6.34 -21.891 -3.396 1 98.38 211 ASP B CA 1
ATOM 3804 C C . ASP B 1 211 ? 7.602 -22.297 -2.629 1 98.38 211 ASP B C 1
ATOM 3806 O O . ASP B 1 211 ? 7.641 -23.344 -1.996 1 98.38 211 ASP B O 1
ATOM 3810 N N . PRO B 1 212 ? 8.625 -21.422 -2.65 1 97.69 212 PRO B N 1
ATOM 3811 C CA . PRO B 1 212 ? 9.867 -21.75 -1.945 1 97.69 212 PRO B CA 1
ATOM 3812 C C . PRO B 1 212 ? 9.719 -21.688 -0.427 1 97.69 212 PRO B C 1
ATOM 3814 O O . PRO B 1 212 ? 10.578 -22.188 0.301 1 97.69 212 PRO B O 1
ATOM 3817 N N . PHE B 1 213 ? 8.664 -21.078 0.071 1 95.31 213 PHE B N 1
ATOM 3818 C CA . PHE B 1 213 ? 8.344 -21.016 1.492 1 95.31 213 PHE B CA 1
ATOM 3819 C C . PHE B 1 213 ? 6.938 -21.547 1.756 1 95.31 213 PHE B C 1
ATOM 3821 O O . PHE B 1 213 ? 6.07 -20.797 2.225 1 95.31 213 PHE B O 1
ATOM 3828 N N . MET B 1 214 ? 6.77 -22.766 1.632 1 94.06 214 MET B N 1
ATOM 3829 C CA . MET B 1 214 ? 5.461 -23.406 1.479 1 94.06 214 MET B CA 1
ATOM 3830 C C . MET B 1 214 ? 4.648 -23.281 2.764 1 94.06 214 MET B C 1
ATOM 3832 O O . MET B 1 214 ? 3.42 -23.188 2.719 1 94.06 214 MET B O 1
ATOM 3836 N N . GLY B 1 215 ? 5.352 -23.281 3.902 1 91.5 215 GLY B N 1
ATOM 3837 C CA . GLY B 1 215 ? 4.613 -23.266 5.152 1 91.5 215 GLY B CA 1
ATOM 3838 C C . GLY B 1 215 ? 3.6 -24.391 5.266 1 91.5 215 GLY B C 1
ATOM 3839 O O . GLY B 1 215 ? 3.938 -25.562 5.066 1 91.5 215 GLY B O 1
ATOM 3840 N N . ILE B 1 216 ? 2.354 -24.047 5.477 1 92.5 216 ILE B N 1
ATOM 3841 C CA . ILE B 1 216 ? 1.337 -25.078 5.676 1 92.5 216 ILE B CA 1
ATOM 3842 C C . ILE B 1 216 ? 0.652 -25.391 4.352 1 92.5 216 ILE B C 1
ATOM 3844 O O . ILE B 1 216 ? -0.369 -26.078 4.32 1 92.5 216 ILE B O 1
ATOM 3848 N N . GLY B 1 217 ? 1.057 -24.828 3.264 1 95.31 217 GLY B N 1
ATOM 3849 C CA . GLY B 1 217 ? 0.736 -25.344 1.941 1 95.31 217 GLY B CA 1
ATOM 3850 C C . GLY B 1 217 ? -0.428 -24.625 1.289 1 95.31 217 GLY B C 1
ATOM 3851 O O . GLY B 1 217 ? -1.127 -25.188 0.449 1 95.31 217 GLY B O 1
ATOM 3852 N N . ASN B 1 218 ? -0.683 -23.312 1.622 1 95.94 218 ASN B N 1
ATOM 3853 C CA . ASN B 1 218 ? -1.812 -22.594 1.032 1 95.94 218 ASN B CA 1
ATOM 3854 C C . ASN B 1 218 ? -1.634 -22.422 -0.473 1 95.94 218 ASN B C 1
ATOM 3856 O O . ASN B 1 218 ? -2.604 -22.484 -1.23 1 95.94 218 ASN B O 1
ATOM 3860 N N . THR B 1 219 ? -0.405 -22.156 -0.929 1 97.94 219 THR B N 1
ATOM 3861 C CA . THR B 1 219 ? -0.15 -22.062 -2.361 1 97.94 219 THR B CA 1
ATOM 3862 C C . THR B 1 219 ? -0.378 -23.406 -3.043 1 97.94 219 THR B C 1
ATOM 3864 O O . THR B 1 219 ? -0.933 -23.469 -4.145 1 97.94 219 THR B O 1
ATOM 3867 N N . ALA B 1 220 ? 0.024 -24.469 -2.383 1 97.75 220 ALA B N 1
ATOM 3868 C CA . ALA B 1 220 ? -0.21 -25.812 -2.924 1 97.75 220 ALA B CA 1
ATOM 3869 C C . ALA B 1 220 ? -1.702 -26.078 -3.092 1 97.75 220 ALA B C 1
ATOM 3871 O O . ALA B 1 220 ? -2.141 -26.562 -4.141 1 97.75 220 ALA B O 1
ATOM 3872 N N . ILE B 1 221 ? -2.441 -25.75 -2.086 1 97.38 221 ILE B N 1
ATOM 3873 C CA . ILE B 1 221 ? -3.883 -25.969 -2.119 1 97.38 221 ILE B CA 1
ATOM 3874 C C . ILE B 1 221 ? -4.5 -25.172 -3.262 1 97.38 221 ILE B C 1
ATOM 3876 O O . ILE B 1 221 ? -5.336 -25.688 -4.008 1 97.38 221 ILE B O 1
ATOM 3880 N N . ALA B 1 222 ? -4.094 -23.922 -3.408 1 98.12 222 ALA B N 1
ATOM 3881 C CA . ALA B 1 222 ? -4.586 -23.078 -4.496 1 98.12 222 ALA B CA 1
ATOM 3882 C C . ALA B 1 222 ? -4.297 -23.703 -5.852 1 98.12 222 ALA B C 1
ATOM 3884 O O . ALA B 1 222 ? -5.172 -23.766 -6.719 1 98.12 222 ALA B O 1
ATOM 3885 N N . ALA B 1 223 ? -3.07 -24.172 -6.055 1 98.38 223 ALA B N 1
ATOM 3886 C CA . ALA B 1 223 ? -2.676 -24.797 -7.316 1 98.38 223 ALA B CA 1
ATOM 3887 C C . ALA B 1 223 ? -3.531 -26.016 -7.621 1 98.38 223 ALA B C 1
ATOM 3889 O O . ALA B 1 223 ? -4.004 -26.188 -8.742 1 98.38 223 ALA B O 1
ATOM 3890 N N . ILE B 1 224 ? -3.76 -26.844 -6.594 1 97.69 224 ILE B N 1
ATOM 3891 C CA . ILE B 1 224 ? -4.562 -28.062 -6.75 1 97.69 224 ILE B CA 1
ATOM 3892 C C . ILE B 1 224 ? -5.98 -27.688 -7.168 1 97.69 224 ILE B C 1
ATOM 3894 O O . ILE B 1 224 ? -6.523 -28.25 -8.117 1 97.69 224 ILE B O 1
ATOM 3898 N N . ARG B 1 225 ? -6.551 -26.703 -6.551 1 97.12 225 ARG B N 1
ATOM 3899 C CA . ARG B 1 225 ? -7.914 -26.281 -6.836 1 97.12 225 ARG B CA 1
ATOM 3900 C C . ARG B 1 225 ? -8.031 -25.734 -8.258 1 97.12 225 ARG B C 1
ATOM 3902 O O . ARG B 1 225 ? -9.078 -25.859 -8.891 1 97.12 225 ARG B O 1
ATOM 3909 N N . LEU B 1 226 ? -6.938 -25.188 -8.758 1 97.81 226 LEU B N 1
ATOM 3910 C CA . LEU B 1 226 ? -6.938 -24.594 -10.086 1 97.81 226 LEU B CA 1
ATOM 3911 C C . LEU B 1 226 ? -6.48 -25.609 -11.133 1 97.81 226 LEU B C 1
ATOM 3913 O O . LEU B 1 226 ? -6.434 -25.297 -12.328 1 97.81 226 LEU B O 1
ATOM 3917 N N . GLY B 1 227 ? -6.062 -26.781 -10.711 1 96.5 227 GLY B N 1
ATOM 3918 C CA . GLY B 1 227 ? -5.664 -27.844 -11.617 1 96.5 227 GLY B CA 1
ATOM 3919 C C . GLY B 1 227 ? -4.277 -27.656 -12.195 1 96.5 227 GLY B C 1
ATOM 3920 O O . GLY B 1 227 ? -4.02 -28.016 -13.344 1 96.5 227 GLY B O 1
ATOM 3921 N N . VAL B 1 228 ? -3.428 -26.984 -11.516 1 97.94 228 VAL B N 1
ATOM 3922 C CA . VAL B 1 228 ? -2.076 -26.719 -12 1 97.94 228 VAL B CA 1
ATOM 3923 C C . VAL B 1 228 ? -1.064 -27.5 -11.156 1 97.94 228 VAL B C 1
ATOM 3925 O O . VAL B 1 228 ? -1.181 -27.547 -9.93 1 97.94 228 VAL B O 1
ATOM 3928 N N . PRO B 1 229 ? -0.083 -28.156 -11.75 1 98 229 PRO B N 1
ATOM 3929 C CA . PRO B 1 229 ? 0.979 -28.828 -10.992 1 98 229 PRO B CA 1
ATOM 3930 C C . PRO B 1 229 ? 1.731 -27.875 -10.062 1 98 229 PRO B C 1
ATOM 3932 O O . PRO B 1 229 ? 1.859 -26.688 -10.367 1 98 229 PRO B O 1
ATOM 3935 N N . PHE B 1 230 ? 2.232 -28.5 -8.922 1 97.75 230 PHE B N 1
ATOM 3936 C CA . PHE B 1 230 ? 2.828 -27.672 -7.879 1 97.75 230 PHE B CA 1
ATOM 3937 C C . PHE B 1 230 ? 4.098 -28.312 -7.336 1 97.75 230 PHE B C 1
ATOM 3939 O O . PHE B 1 230 ? 4.203 -29.547 -7.293 1 97.75 230 PHE B O 1
ATOM 3946 N N . ILE B 1 231 ? 5.074 -27.438 -6.996 1 97.62 231 ILE B N 1
ATOM 3947 C CA . ILE B 1 231 ? 6.25 -27.844 -6.234 1 97.62 231 ILE B CA 1
ATOM 3948 C C . ILE B 1 231 ? 6.52 -26.844 -5.117 1 97.62 231 ILE B C 1
ATOM 3950 O O . ILE B 1 231 ? 6.332 -25.641 -5.301 1 97.62 231 ILE B O 1
ATOM 3954 N N . GLY B 1 232 ? 6.895 -27.281 -3.967 1 96.5 232 GLY B N 1
ATOM 3955 C CA . GLY B 1 232 ? 7.188 -26.406 -2.85 1 96.5 232 GLY B CA 1
ATOM 3956 C C . GLY B 1 232 ? 8.289 -26.922 -1.946 1 96.5 232 GLY B C 1
ATOM 3957 O O . GLY B 1 232 ? 8.664 -28.094 -2.037 1 96.5 232 GLY B O 1
ATOM 3958 N N . PHE B 1 233 ? 8.867 -26.094 -1.143 1 95.25 233 PHE B N 1
ATOM 3959 C CA . PHE B 1 233 ? 9.914 -26.422 -0.182 1 95.25 233 PHE B CA 1
ATOM 3960 C C . PHE B 1 233 ? 9.57 -25.859 1.197 1 95.25 233 PHE B C 1
ATOM 3962 O O . PHE B 1 233 ? 9.023 -24.766 1.314 1 95.25 233 PHE B O 1
ATOM 3969 N N . GLU B 1 234 ? 9.812 -26.656 2.15 1 91.38 234 GLU B N 1
ATOM 3970 C CA . GLU B 1 234 ? 9.625 -26.281 3.547 1 91.38 234 GLU B CA 1
ATOM 3971 C C . GLU B 1 234 ? 10.68 -26.922 4.441 1 91.38 234 GLU B C 1
ATOM 3973 O O . GLU B 1 234 ? 10.812 -28.156 4.461 1 91.38 234 GLU B O 1
ATOM 3978 N N . ILE B 1 235 ? 11.336 -26.016 5.188 1 90.06 235 ILE B N 1
ATOM 3979 C CA . ILE B 1 235 ? 12.477 -26.5 5.957 1 90.06 235 ILE B CA 1
ATOM 3980 C C . ILE B 1 235 ? 11.984 -27.094 7.281 1 90.06 235 ILE B C 1
ATOM 3982 O O . ILE B 1 235 ? 12.602 -28.016 7.82 1 90.06 235 ILE B O 1
ATOM 3986 N N . ASP B 1 236 ? 10.914 -26.531 7.848 1 89 236 ASP B N 1
ATOM 3987 C CA . ASP B 1 236 ? 10.375 -27 9.117 1 89 236 ASP B CA 1
ATOM 3988 C C . ASP B 1 236 ? 9.578 -28.297 8.93 1 89 236 ASP B C 1
ATOM 3990 O O . ASP B 1 236 ? 8.57 -28.312 8.219 1 89 236 ASP B O 1
ATOM 3994 N N . GLU B 1 237 ? 9.922 -29.297 9.633 1 90.94 237 GLU B N 1
ATOM 3995 C CA . GLU B 1 237 ? 9.297 -30.609 9.469 1 90.94 237 GLU B CA 1
ATOM 3996 C C . GLU B 1 237 ? 7.844 -30.594 9.93 1 90.94 237 GLU B C 1
ATOM 3998 O O . GLU B 1 237 ? 6.996 -31.281 9.344 1 90.94 237 GLU B O 1
ATOM 4003 N N . GLY B 1 238 ? 7.633 -29.875 10.961 1 89.12 238 GLY B N 1
ATOM 4004 C CA . GLY B 1 238 ? 6.266 -29.75 11.438 1 89.12 238 GLY B CA 1
ATOM 4005 C C . GLY B 1 238 ? 5.328 -29.125 10.422 1 89.12 238 GLY B C 1
ATOM 4006 O O . GLY B 1 238 ? 4.242 -29.641 10.164 1 89.12 238 GLY B O 1
ATOM 4007 N N . TYR B 1 239 ? 5.777 -28.062 9.875 1 89.12 239 TYR B N 1
ATOM 4008 C CA . TYR B 1 239 ? 4.984 -27.406 8.844 1 89.12 239 TYR B CA 1
ATOM 4009 C C . TYR B 1 239 ? 4.836 -28.297 7.621 1 89.12 239 TYR B C 1
ATOM 4011 O O . TYR B 1 239 ? 3.756 -28.375 7.027 1 89.12 239 TYR B O 1
ATOM 4019 N N . ARG B 1 240 ? 5.879 -28.938 7.27 1 91.5 240 ARG B N 1
ATOM 4020 C CA . ARG B 1 240 ? 5.855 -29.812 6.105 1 91.5 240 ARG B CA 1
ATOM 4021 C C . ARG B 1 240 ? 4.836 -30.938 6.289 1 91.5 240 ARG B C 1
ATOM 4023 O O . ARG B 1 240 ? 4.129 -31.297 5.348 1 91.5 240 ARG B O 1
ATOM 4030 N N . LYS B 1 241 ? 4.809 -31.484 7.469 1 92.88 241 LYS B N 1
ATOM 4031 C CA . LYS B 1 241 ? 3.85 -32.562 7.762 1 92.88 241 LYS B CA 1
ATOM 4032 C C . LYS B 1 241 ? 2.414 -32.062 7.613 1 92.88 241 LYS B C 1
ATOM 4034 O O . LYS B 1 241 ? 1.58 -32.719 6.996 1 92.88 241 LYS B O 1
ATOM 4039 N N . VAL B 1 242 ? 2.182 -30.906 8.133 1 91.38 242 VAL B N 1
ATOM 4040 C CA . VAL B 1 242 ? 0.857 -30.297 8.039 1 91.38 242 VAL B CA 1
ATOM 4041 C C . VAL B 1 242 ? 0.501 -30.047 6.578 1 91.38 242 VAL B C 1
ATOM 4043 O O . VAL B 1 242 ? -0.604 -30.375 6.137 1 91.38 242 VAL B O 1
ATOM 4046 N N . ALA B 1 243 ? 1.409 -29.5 5.871 1 92.94 243 ALA B N 1
ATOM 4047 C CA . ALA B 1 243 ? 1.189 -29.219 4.457 1 92.94 243 ALA B CA 1
ATOM 4048 C C . ALA B 1 243 ? 0.862 -30.484 3.676 1 92.94 243 ALA B C 1
ATOM 4050 O O . ALA B 1 243 ? -0.069 -30.5 2.867 1 92.94 243 ALA B O 1
ATOM 4051 N N . ASN B 1 244 ? 1.604 -31.516 3.924 1 94.56 244 ASN B N 1
ATOM 4052 C CA . ASN B 1 244 ? 1.393 -32.781 3.223 1 94.56 244 ASN B CA 1
ATOM 4053 C C . ASN B 1 244 ? 0.015 -33.375 3.521 1 94.56 244 ASN B C 1
ATOM 4055 O O . ASN B 1 244 ? -0.648 -33.875 2.627 1 94.56 244 ASN B O 1
ATOM 4059 N N . GLU B 1 245 ? -0.336 -33.281 4.727 1 95 245 GLU B N 1
ATOM 4060 C CA . GLU B 1 245 ? -1.66 -33.75 5.109 1 95 245 GLU B CA 1
ATOM 4061 C C . GLU B 1 245 ? -2.76 -32.969 4.41 1 95 245 GLU B C 1
ATOM 4063 O O . GLU B 1 245 ? -3.721 -33.531 3.896 1 95 245 GLU B O 1
ATOM 4068 N N . ARG B 1 246 ? -2.613 -31.688 4.395 1 93.81 246 ARG B N 1
ATOM 4069 C CA . ARG B 1 246 ? -3.592 -30.812 3.758 1 93.81 246 ARG B CA 1
ATOM 4070 C C . ARG B 1 246 ? -3.66 -31.062 2.256 1 93.81 246 ARG B C 1
ATOM 4072 O O . ARG B 1 246 ? -4.75 -31.109 1.679 1 93.81 246 ARG B O 1
ATOM 4079 N N . VAL B 1 247 ? -2.537 -31.219 1.675 1 94.81 247 VAL B N 1
ATOM 4080 C CA . VAL B 1 247 ? -2.445 -31.453 0.238 1 94.81 247 VAL B CA 1
ATOM 4081 C C . VAL B 1 247 ? -3.1 -32.781 -0.109 1 94.81 247 VAL B C 1
ATOM 4083 O O . VAL B 1 247 ? -3.875 -32.875 -1.064 1 94.81 247 VAL B O 1
ATOM 4086 N N . SER B 1 248 ? -2.783 -33.781 0.698 1 95.06 248 SER B N 1
ATOM 4087 C CA . SER B 1 248 ? -3.375 -35.094 0.477 1 95.06 248 SER B CA 1
ATOM 4088 C C . SER B 1 248 ? -4.895 -35.062 0.576 1 95.06 248 SER B C 1
ATOM 4090 O O . SER B 1 248 ? -5.598 -35.625 -0.248 1 95.06 248 SER B O 1
ATOM 4092 N N . ALA B 1 249 ? -5.316 -34.344 1.518 1 94.62 249 ALA B N 1
ATOM 4093 C CA . ALA B 1 249 ? -6.758 -34.219 1.709 1 94.62 249 ALA B CA 1
ATOM 4094 C C . ALA B 1 249 ? -7.398 -33.5 0.535 1 94.62 249 ALA B C 1
ATOM 4096 O O . ALA B 1 249 ? -8.484 -33.875 0.077 1 94.62 249 ALA B O 1
ATOM 4097 N N . GLU B 1 250 ? -6.742 -32.469 0.074 1 94.06 250 GLU B N 1
ATOM 4098 C CA . GLU B 1 250 ? -7.258 -31.672 -1.041 1 94.06 250 GLU B CA 1
ATOM 4099 C C . GLU B 1 250 ? -7.293 -32.5 -2.326 1 94.06 250 GLU B C 1
ATOM 4101 O O . GLU B 1 250 ? -8.242 -32.406 -3.107 1 94.06 250 GLU B O 1
ATOM 4106 N N . LEU B 1 251 ? -6.289 -33.281 -2.549 1 93 251 LEU B N 1
ATOM 4107 C CA . LEU B 1 251 ? -6.227 -34.156 -3.734 1 93 251 LEU B CA 1
ATOM 4108 C C . LEU B 1 251 ? -7.352 -35.188 -3.723 1 93 251 LEU B C 1
ATOM 4110 O O . LEU B 1 251 ? -7.938 -35.469 -4.766 1 93 251 LEU B O 1
ATOM 4114 N N . ARG B 1 252 ? -7.613 -35.688 -2.582 1 91.69 252 ARG B N 1
ATOM 4115 C CA . ARG B 1 252 ? -8.703 -36.656 -2.445 1 91.69 252 ARG B CA 1
ATOM 4116 C C . ARG B 1 252 ? -10.055 -36 -2.74 1 91.69 252 ARG B C 1
ATOM 4118 O O . ARG B 1 252 ? -10.914 -36.594 -3.385 1 91.69 252 ARG B O 1
ATOM 4125 N N . ARG B 1 253 ? -10.156 -34.875 -2.285 1 90.31 253 ARG B N 1
ATOM 4126 C CA . ARG B 1 253 ? -11.398 -34.125 -2.52 1 90.31 253 ARG B CA 1
ATOM 4127 C C . ARG B 1 253 ? -11.609 -33.875 -4.008 1 90.31 253 ARG B C 1
ATOM 4129 O O . ARG B 1 253 ? -12.719 -34 -4.516 1 90.31 253 ARG B O 1
ATOM 4136 N N . GLU B 1 254 ? -10.562 -33.5 -4.695 1 87.75 254 GLU B N 1
ATOM 4137 C CA . GLU B 1 254 ? -10.648 -33.188 -6.121 1 87.75 254 GLU B CA 1
ATOM 4138 C C . GLU B 1 254 ? -10.922 -34.438 -6.938 1 87.75 254 GLU B C 1
ATOM 4140 O O . GLU B 1 254 ? -11.633 -34.406 -7.938 1 87.75 254 GLU B O 1
ATOM 4145 N N . SER B 1 255 ? -10.344 -35.531 -6.512 1 84.81 255 SER B N 1
ATOM 4146 C CA . SER B 1 255 ? -10.57 -36.812 -7.191 1 84.81 255 SER B CA 1
ATOM 4147 C C . SER B 1 255 ? -12.016 -37.25 -7.035 1 84.81 255 SER B C 1
ATOM 4149 O O . SER B 1 255 ? -12.609 -37.781 -7.977 1 84.81 255 SER B O 1
ATOM 4151 N N . ASN B 1 256 ? -12.531 -37.031 -5.91 1 84.81 256 ASN B N 1
ATOM 4152 C CA . ASN B 1 256 ? -13.914 -37.438 -5.648 1 84.81 256 ASN B CA 1
ATOM 4153 C C . ASN B 1 256 ? -14.891 -36.562 -6.43 1 84.81 256 ASN B C 1
ATOM 4155 O O . ASN B 1 256 ? -15.93 -37.031 -6.895 1 84.81 256 ASN B O 1
ATOM 4159 N N . ASN B 1 257 ? -14.516 -35.312 -6.539 1 75.25 257 ASN B N 1
ATOM 4160 C CA . ASN B 1 257 ? -15.367 -34.375 -7.297 1 75.25 257 ASN B CA 1
ATOM 4161 C C . ASN B 1 257 ? -15.375 -34.719 -8.781 1 75.25 257 ASN B C 1
ATOM 4163 O O . ASN B 1 257 ? -16.391 -34.562 -9.453 1 75.25 257 ASN B O 1
ATOM 4167 N N . GLN B 1 258 ? -14.312 -35.25 -9.344 1 68.75 258 GLN B N 1
ATOM 4168 C CA . GLN B 1 258 ? -14.234 -35.656 -10.742 1 68.75 258 GLN B CA 1
ATOM 4169 C C . GLN B 1 258 ? -15 -36.938 -10.977 1 68.75 258 GLN B C 1
ATOM 4171 O O . GLN B 1 258 ? -15.641 -37.125 -12.023 1 68.75 258 GLN B O 1
ATOM 4176 N N . GLU B 1 259 ? -14.984 -37.812 -10.023 1 61.84 259 GLU B N 1
ATOM 4177 C CA . GLU B 1 259 ? -15.711 -39.062 -10.141 1 61.84 259 GLU B CA 1
ATOM 4178 C C . GLU B 1 259 ? -17.219 -38.844 -10.062 1 61.84 259 GLU B C 1
ATOM 4180 O O . GLU B 1 259 ? -17.984 -39.5 -10.766 1 61.84 259 GLU B O 1
ATOM 4185 N N . ASP B 1 260 ? -17.531 -37.875 -9.219 1 55.81 260 ASP B N 1
ATOM 4186 C CA . ASP B 1 260 ? -18.953 -37.625 -9.078 1 55.81 260 ASP B CA 1
ATOM 4187 C C . ASP B 1 260 ? -19.531 -36.969 -10.328 1 55.81 260 ASP B C 1
ATOM 4189 O O . ASP B 1 260 ? -20.734 -36.938 -10.531 1 55.81 260 ASP B O 1
ATOM 4193 N N . CYS B 1 261 ? -18.703 -36.344 -11.094 1 50 261 CYS B N 1
ATOM 4194 C CA . CYS B 1 261 ? -19.156 -35.719 -12.32 1 50 261 CYS B CA 1
ATOM 4195 C C . CYS B 1 261 ? -19.141 -36.688 -13.484 1 50 261 CYS B C 1
ATOM 4197 O O . CYS B 1 261 ? -19.562 -36.375 -14.594 1 50 261 CYS B O 1
ATOM 4199 N N . ILE B 1 262 ? -18.594 -37.875 -13.297 1 35.97 262 ILE B N 1
ATOM 4200 C CA . ILE B 1 262 ? -18.75 -38.875 -14.344 1 35.97 262 ILE B CA 1
ATOM 4201 C C . ILE B 1 262 ? -20.047 -39.625 -14.141 1 35.97 262 ILE B C 1
ATOM 4203 O O . ILE B 1 262 ? -20.359 -40.062 -13.023 1 35.97 262 ILE B O 1
#

pLDDT: mean 88.57, std 15.33, range [35.97, 98.94]

Foldseek 3Di:
DALLVVLVPAAFQQFAEEAEEDDQPQCPVVPDPCVPVSLVVVLVVLLSVLLSCNRRHHQQHKYKYKYADDQVCRCSVVSSVVSNVVSQWDQLAKAKEFQWDDDVVVPDTDHDFDDDDDPPGDGDGIIITGIIHNPSPHQWDQQLPWDFDPPLVCLVVPVDVSDRTDRPPRYDYDHDDPDPDDDPDVDDDALVVLLCRCNGSPVVPGQEYEYADQFQNSNVLSCVVSVHHYDYDHDDPVRVVNNVVVNVVSNVVVVVVVVVVD/DALLVVLVPAAFQQFAEEAEEDDQPQCPPVPDPCVPVSLVVVLVVLLSVLLSCNRRHHQQHKYWYKYADDQVCRCSVVSSVVSNVVSQWDQLAKAKEFQWDDDVVVPDTDHDFDDDDDPPGDTDGIIITGIIHNPSPHQWDQQLPWDFDPPLVVLVVPVDVSDRTDRPPRYDYDHDDPDPDDDPDVDDDALVVLLCRCNGSPVVPGQEYEYADQFQNSNVLSCVVSVHHYDYDHDDPVRVVNNVVVNVVSNVVVVVVVVVVD

Nearest PDB structures (foldseek):
  8urk-assembly1_B  TM=8.112E-01  e=1.667E-15  Burkholderia cenocepacia
  1g60-assembly1_A  TM=7.920E-01  e=1.140E-13  Moraxella bovis
  5hfj-assembly1_B  TM=7.556E-01  e=2.436E-12  Helicobacter pylori 26695
  5hfj-assembly2_C  TM=7.438E-01  e=6.899E-12  Helicobacter pylori 26695
  5hek-assembly3_D  TM=7.978E-01  e=5.883E-11  Helicobacter pylori 26695

Secondary structure (DSSP, 8-state):
--HHHHHHTSPTT-EEEEEE-----GGGG--SS-THHHHHHHHHHHHHHHHHHHHHEEEEEEEEEEE--BTTBTTHHHHHHHHHHHTT-EEEEEEEEESEEEEGGGTEEEE-------SS-PPP-EEEEEEEESSS-----TTTT-B--SSTHHHHHH-TTS-S-B---SEEE-PPP--SS--SSTTPPPTHHHHHHHHHH-GGG-S-EEETT-TTTHHHHHHHHHT--EEE--S-HHHHHHHHHHHHHHHHHHHHHHHHT-/--HHHHHHTSPTT-EEEEEE-----GGGS--SS-THHHHHHHHHHHHHHHHHHHHHEEEEEEEEEEE--BTTBTTHHHHHHHHHHHTT-EEEEEEEEESEEEEGGGTEEEE-------SS-PPP-EEEEEEEESSS-----TTTT-B--SSTHHHHHH-TTS-S-B---SEEE-PPP--SS--SSTT---THHHHHHHHHH-GGG-S-EEETT-TTTHHHHHHHHHT--EEE--S-HHHHHHHHHHHHHHHHHHHHHHHHT-